Protein AF-A0A7C4X0T1-F1 (afdb_monomer)

pLDDT: mean 87.89, std 15.21, range [24.48, 98.88]

Mean predicted aligned error: 11.06 Å

Secondary structure (DSSP, 8-state):
--HHHHHHHHHHHHHHHHTS--TTS-TT-BTTTTT---TTHHHHHHHHHHHHHT----GGGGGGGSBHHHHHHHHHHHTSPPPP--------------S--BTTEEE-TTSPEEEEEE--GGGEETTEE-HHHHHHHHHHHHHHHHHHHHSS-GGG-B-TTS-B-EEEEEEEEEE--SSS-GGG--TT-EEEEEE--EEETTTEEEEEEEEEETTS-GGG----SSHHHHHHTT--EEEEEEEEEEESBTBT-EEE-----GGGTTSPBPSS--THHHHHHHHHHHSSSSPPPTTEEES-SSPEEEEEE--HHHHB-TTSSBPGGGHHHHHHHHHHHHHHHTSSSPPPHHHHHTEEEEEEEEEE-----TT-EEEEEEEEEEE-HHHHT-S-GGG-EEEEEEEEEEEETTT--EEEEEEEEEEEEEEETTTTT-HHHHHHHHHHHHH--

Structure (mmCIF, N/CA/C/O backbone):
data_AF-A0A7C4X0T1-F1
#
_entry.id   AF-A0A7C4X0T1-F1
#
loop_
_atom_site.group_PDB
_atom_site.id
_atom_site.type_symbol
_atom_site.label_atom_id
_atom_site.label_alt_id
_atom_site.label_comp_id
_atom_site.label_asym_id
_atom_site.label_entity_id
_atom_site.label_seq_id
_atom_site.pdbx_PDB_ins_code
_atom_site.Cartn_x
_atom_site.Cartn_y
_atom_site.Cartn_z
_atom_site.occupancy
_atom_site.B_iso_or_equiv
_atom_site.auth_seq_id
_atom_site.auth_comp_id
_atom_site.auth_asym_id
_atom_site.auth_atom_id
_atom_site.pdbx_PDB_model_num
ATOM 1 N N . MET A 1 1 ? 0.518 -11.381 44.827 1.00 64.69 1 MET A N 1
ATOM 2 C CA . MET A 1 1 ? 1.908 -11.290 44.331 1.00 64.69 1 MET A CA 1
ATOM 3 C C . MET A 1 1 ? 2.596 -10.252 45.203 1.00 64.69 1 MET A C 1
ATOM 5 O O . MET A 1 1 ? 1.936 -9.266 45.512 1.00 64.69 1 MET A O 1
ATOM 9 N N . ASP A 1 2 ? 3.806 -10.496 45.711 1.00 74.50 2 ASP A N 1
ATOM 10 C CA . ASP A 1 2 ? 4.494 -9.475 46.519 1.00 74.50 2 ASP A CA 1
ATOM 11 C C . ASP A 1 2 ? 5.032 -8.338 45.619 1.00 74.50 2 ASP A C 1
ATOM 13 O O . ASP A 1 2 ? 5.185 -8.511 44.407 1.00 74.50 2 ASP A O 1
ATOM 17 N N . ALA A 1 3 ? 5.271 -7.149 46.182 1.00 74.19 3 ALA A N 1
ATOM 18 C CA . ALA A 1 3 ? 5.664 -5.968 45.402 1.00 74.19 3 ALA A CA 1
ATOM 19 C C . ALA A 1 3 ? 7.014 -6.139 44.674 1.00 74.19 3 ALA A C 1
ATOM 21 O O . ALA A 1 3 ? 7.233 -5.540 43.620 1.00 74.19 3 ALA A O 1
ATOM 22 N N . LEU A 1 4 ? 7.905 -6.981 45.208 1.00 78.88 4 LEU A N 1
ATOM 23 C CA . LEU A 1 4 ? 9.216 -7.257 44.623 1.00 78.88 4 LEU A CA 1
ATOM 24 C C . LEU A 1 4 ? 9.084 -8.158 43.384 1.00 78.88 4 LEU A C 1
ATOM 26 O O . LEU A 1 4 ? 9.734 -7.916 42.369 1.00 78.88 4 LEU A O 1
ATOM 30 N N . GLN A 1 5 ? 8.193 -9.150 43.434 1.00 81.06 5 GLN A N 1
ATOM 31 C CA . GLN A 1 5 ? 7.839 -10.024 42.313 1.00 81.06 5 GLN A CA 1
ATOM 32 C C . GLN A 1 5 ? 7.158 -9.253 41.178 1.00 81.06 5 GLN A C 1
ATOM 34 O O . GLN A 1 5 ? 7.457 -9.496 40.007 1.00 81.06 5 GLN A O 1
ATOM 39 N N . VAL A 1 6 ? 6.261 -8.315 41.510 1.00 84.94 6 VAL A N 1
ATOM 40 C CA . VAL A 1 6 ? 5.612 -7.438 40.520 1.00 84.94 6 VAL A CA 1
ATOM 41 C C . VAL A 1 6 ? 6.666 -6.612 39.787 1.00 84.94 6 VAL A C 1
ATOM 43 O O . VAL A 1 6 ? 6.720 -6.638 38.559 1.00 84.94 6 VAL A O 1
ATOM 46 N N . GLU A 1 7 ? 7.559 -5.949 40.520 1.00 86.88 7 GLU A N 1
ATOM 47 C CA . GLU A 1 7 ? 8.611 -5.132 39.917 1.00 86.88 7 GLU A CA 1
ATOM 48 C C . GLU A 1 7 ? 9.582 -5.951 39.055 1.00 86.88 7 GLU A C 1
ATOM 50 O O . GLU A 1 7 ? 9.891 -5.550 37.933 1.00 86.88 7 GLU A O 1
ATOM 55 N N . GLN A 1 8 ? 10.041 -7.114 39.528 1.00 87.00 8 GLN A N 1
ATOM 56 C CA . GLN A 1 8 ? 10.929 -7.987 38.749 1.00 87.00 8 GLN A CA 1
ATOM 57 C C . GLN A 1 8 ? 10.289 -8.418 37.427 1.00 87.00 8 GLN A C 1
ATOM 59 O O . GLN A 1 8 ? 10.949 -8.449 36.385 1.00 87.00 8 GLN A O 1
ATOM 64 N N . ARG A 1 9 ? 8.989 -8.717 37.450 1.00 87.38 9 ARG A N 1
ATOM 65 C CA . ARG A 1 9 ? 8.249 -9.107 36.253 1.00 87.38 9 ARG A CA 1
ATOM 66 C C . ARG A 1 9 ? 8.043 -7.931 35.298 1.00 87.38 9 ARG A C 1
ATOM 68 O O . ARG A 1 9 ? 8.223 -8.117 34.098 1.00 87.38 9 ARG A O 1
ATOM 75 N N . ILE A 1 10 ? 7.771 -6.729 35.811 1.00 90.50 10 ILE A N 1
ATOM 76 C CA . ILE A 1 10 ? 7.721 -5.493 35.009 1.00 90.50 10 ILE A CA 1
ATOM 77 C C . ILE A 1 10 ? 9.077 -5.229 34.338 1.00 90.50 10 ILE A C 1
ATOM 79 O O . ILE A 1 10 ? 9.123 -5.000 33.131 1.00 90.50 10 ILE A O 1
ATOM 83 N N . ARG A 1 11 ? 10.189 -5.341 35.080 1.00 89.69 11 ARG A N 1
ATOM 84 C CA . ARG A 1 11 ? 11.551 -5.194 34.532 1.00 89.69 11 ARG A CA 1
ATOM 85 C C . ARG A 1 11 ? 11.842 -6.209 33.431 1.00 89.69 11 ARG A C 1
ATOM 87 O O . ARG A 1 11 ? 12.469 -5.859 32.438 1.00 89.69 11 ARG A O 1
ATOM 94 N N . SER A 1 12 ? 11.381 -7.451 33.582 1.00 87.12 12 SER A N 1
ATOM 95 C CA . SER A 1 12 ? 11.551 -8.481 32.553 1.00 87.12 12 SER A CA 1
ATOM 96 C C . SER A 1 12 ? 10.791 -8.151 31.266 1.00 87.12 12 SER A C 1
ATOM 98 O O . SER A 1 12 ? 11.345 -8.335 30.186 1.00 87.12 12 SER A O 1
ATOM 100 N N . ILE A 1 13 ? 9.555 -7.655 31.372 1.00 86.31 13 ILE A N 1
ATOM 101 C CA . ILE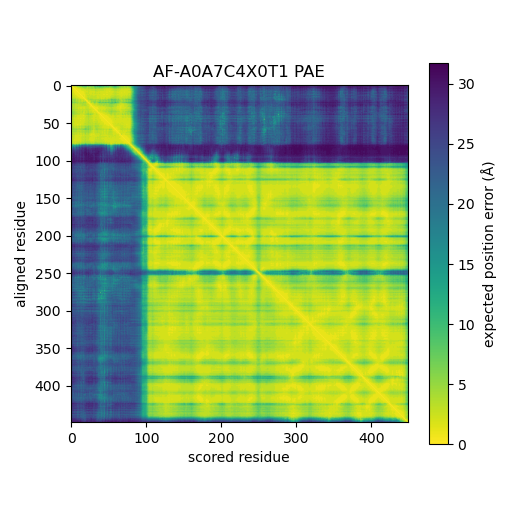 A 1 13 ? 8.751 -7.235 30.216 1.00 86.31 13 ILE A CA 1
ATOM 102 C C . ILE A 1 13 ? 9.423 -6.050 29.518 1.00 86.31 13 ILE A C 1
ATOM 104 O O . ILE A 1 13 ? 9.725 -6.121 28.330 1.00 86.31 13 ILE A O 1
ATOM 108 N N . LEU A 1 14 ? 9.738 -4.995 30.272 1.00 87.94 14 LEU A N 1
ATOM 109 C CA . LEU A 1 14 ? 10.345 -3.789 29.717 1.00 87.94 14 LEU A CA 1
ATOM 110 C C . LEU A 1 14 ? 11.728 -4.071 29.107 1.00 87.94 14 LEU A C 1
ATOM 112 O O . LEU A 1 14 ? 12.046 -3.560 28.038 1.00 87.94 14 LEU A O 1
ATOM 116 N N . GLY A 1 15 ? 12.528 -4.942 29.730 1.00 85.19 15 GLY A N 1
ATOM 117 C CA . GLY A 1 15 ? 13.844 -5.326 29.218 1.00 85.19 15 GLY A CA 1
ATOM 118 C C . GLY A 1 15 ? 13.780 -6.083 27.891 1.00 85.19 15 GLY A C 1
ATOM 119 O O . GLY A 1 15 ? 14.631 -5.873 27.030 1.00 85.19 15 GLY A O 1
ATOM 120 N N . LYS A 1 16 ? 12.742 -6.907 27.678 1.00 83.19 16 LYS A N 1
ATOM 121 C CA . LYS A 1 16 ? 12.502 -7.569 26.384 1.00 83.19 16 LYS A CA 1
ATOM 122 C C . LYS A 1 16 ? 12.175 -6.564 25.280 1.00 83.19 16 LYS A C 1
ATOM 124 O O . LYS A 1 16 ? 12.715 -6.686 24.188 1.00 83.19 16 LYS A O 1
ATOM 129 N N . ILE A 1 17 ? 11.342 -5.570 25.581 1.00 80.00 17 ILE A N 1
ATOM 130 C CA . ILE A 1 17 ? 10.878 -4.561 24.612 1.00 80.00 17 ILE A CA 1
ATOM 131 C C . ILE A 1 17 ? 11.995 -3.580 24.235 1.00 80.00 17 ILE A C 1
ATOM 133 O O . ILE A 1 17 ? 12.119 -3.170 23.080 1.00 80.00 17 ILE A O 1
ATOM 137 N N . LEU A 1 18 ? 12.821 -3.198 25.211 1.00 84.12 18 LEU A N 1
ATOM 138 C CA . LEU A 1 18 ? 13.942 -2.282 24.995 1.00 84.12 18 LEU A CA 1
ATOM 139 C C . LEU A 1 18 ? 15.218 -2.991 24.521 1.00 84.12 18 LEU A C 1
ATOM 141 O O . LEU A 1 18 ? 16.169 -2.324 24.127 1.00 84.12 18 LEU A O 1
ATOM 145 N N . GLY A 1 19 ? 15.265 -4.327 24.564 1.00 81.56 19 GLY A N 1
ATOM 146 C CA . GLY A 1 19 ? 16.473 -5.094 24.252 1.00 81.56 19 GLY A CA 1
ATOM 147 C C . GLY A 1 19 ? 17.627 -4.823 25.227 1.00 81.56 19 GLY A C 1
ATOM 148 O O . GLY A 1 19 ? 18.790 -4.914 24.838 1.00 81.56 19 GLY A O 1
ATOM 149 N N . ALA A 1 20 ? 17.319 -4.469 26.480 1.00 81.94 20 ALA A N 1
ATOM 150 C CA . ALA A 1 20 ? 18.287 -4.028 27.482 1.00 81.94 20 ALA A CA 1
ATOM 151 C C . ALA A 1 20 ? 18.109 -4.755 28.826 1.00 81.94 20 ALA A C 1
ATOM 153 O O . ALA A 1 20 ? 17.001 -5.123 29.221 1.00 81.94 20 ALA A O 1
ATOM 154 N N . ASP A 1 21 ? 19.209 -4.940 29.561 1.00 81.75 21 ASP A N 1
ATOM 155 C CA . ASP A 1 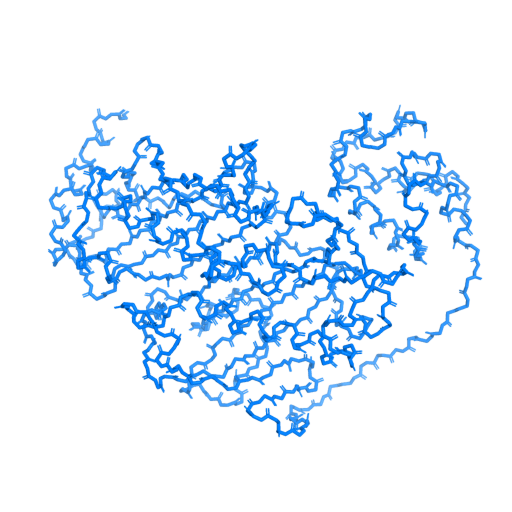21 ? 19.171 -5.485 30.920 1.00 81.75 21 ASP A CA 1
ATOM 156 C C . ASP A 1 21 ? 18.832 -4.387 31.933 1.00 81.75 21 ASP A C 1
ATOM 158 O O . ASP A 1 21 ? 19.639 -3.505 32.222 1.00 81.75 21 ASP A O 1
ATOM 162 N N . LEU A 1 22 ? 17.629 -4.459 32.501 1.00 84.69 22 LEU A N 1
ATOM 163 C CA . LEU A 1 22 ? 17.113 -3.453 33.427 1.00 84.69 22 LEU A CA 1
ATOM 164 C C . LEU A 1 22 ? 17.343 -3.808 34.901 1.00 84.69 22 LEU A C 1
ATOM 166 O O . LEU A 1 22 ? 16.704 -3.219 35.771 1.00 84.69 22 LEU A O 1
ATOM 170 N N . ARG A 1 23 ? 18.216 -4.770 35.231 1.00 79.50 23 ARG A N 1
ATOM 171 C CA . ARG A 1 23 ? 18.469 -5.164 36.634 1.00 79.50 23 ARG A CA 1
ATOM 172 C C . ARG A 1 23 ? 19.066 -4.042 37.488 1.00 79.50 23 ARG A C 1
ATOM 174 O O . ARG A 1 23 ? 18.743 -3.966 38.669 1.00 79.50 23 ARG A O 1
ATOM 181 N N . SER A 1 24 ? 19.899 -3.179 36.905 1.00 76.19 24 SER A N 1
ATOM 182 C CA . SER A 1 24 ? 20.592 -2.079 37.598 1.00 76.19 24 SER A CA 1
ATOM 183 C C . SER A 1 24 ? 19.971 -0.696 37.367 1.00 76.19 24 SER A C 1
ATOM 185 O O . SER A 1 24 ? 20.549 0.302 37.783 1.00 76.19 24 SER A O 1
ATOM 187 N N . VAL A 1 25 ? 18.827 -0.621 36.682 1.00 84.25 25 VAL A N 1
ATOM 188 C CA . VAL A 1 25 ? 18.160 0.646 36.349 1.00 84.25 25 VAL A CA 1
ATOM 189 C C . VAL A 1 25 ? 17.420 1.211 37.562 1.00 84.25 25 VAL A C 1
ATOM 191 O O . VAL A 1 25 ? 16.720 0.469 38.264 1.00 84.25 25 VAL A O 1
ATOM 194 N N . ASP A 1 26 ? 17.560 2.520 37.786 1.00 85.00 26 ASP A N 1
ATOM 195 C CA . ASP A 1 26 ? 16.875 3.248 38.857 1.00 85.00 26 ASP A CA 1
ATOM 196 C C . ASP A 1 26 ? 15.346 3.083 38.746 1.00 85.00 26 ASP A C 1
ATOM 198 O O . ASP A 1 26 ? 14.775 3.074 37.657 1.00 85.00 26 ASP A O 1
ATOM 202 N N . ARG A 1 27 ? 14.667 2.923 39.887 1.00 87.50 27 ARG A N 1
ATOM 203 C CA . ARG A 1 27 ? 13.203 2.776 39.958 1.00 87.50 27 ARG A CA 1
ATOM 204 C C . ARG A 1 27 ? 12.475 4.049 39.527 1.00 87.50 27 ARG A C 1
ATOM 206 O O . ARG A 1 27 ? 11.311 3.962 39.132 1.00 87.50 27 ARG A O 1
ATOM 213 N N . ASP A 1 28 ? 13.152 5.190 39.613 1.00 88.25 28 ASP A N 1
ATOM 214 C CA . ASP A 1 28 ? 12.624 6.502 39.249 1.00 88.25 28 ASP A CA 1
ATOM 215 C C . ASP A 1 28 ? 13.007 6.933 37.824 1.00 88.25 28 ASP A C 1
ATOM 217 O O . ASP A 1 28 ? 12.541 7.976 37.374 1.00 88.25 28 ASP A O 1
ATOM 221 N N . ALA A 1 29 ? 13.776 6.114 37.090 1.00 84.88 29 ALA A N 1
ATOM 222 C CA . ALA A 1 29 ? 14.095 6.371 35.688 1.00 84.88 29 ALA A CA 1
ATOM 223 C C . ALA A 1 29 ? 12.818 6.405 34.833 1.00 84.88 29 ALA A C 1
ATOM 225 O O . ALA A 1 29 ? 11.996 5.476 34.865 1.00 84.88 29 ALA A O 1
ATOM 226 N N . HIS A 1 30 ? 12.667 7.471 34.053 1.00 88.81 30 HIS A N 1
ATOM 227 C CA . HIS A 1 30 ? 11.554 7.665 33.145 1.00 88.81 30 HIS A CA 1
ATOM 228 C C . HIS A 1 30 ? 11.732 6.794 31.897 1.00 88.81 30 HIS A C 1
ATOM 230 O O . HIS A 1 30 ? 12.728 6.878 31.182 1.00 88.81 30 HIS A O 1
ATOM 236 N N . ILE A 1 31 ? 10.735 5.968 31.582 1.00 85.88 31 ILE A N 1
ATOM 237 C CA . ILE A 1 31 ? 10.826 4.952 30.526 1.00 85.88 31 ILE A CA 1
ATOM 238 C C . ILE A 1 31 ? 11.125 5.577 29.153 1.00 85.88 31 ILE A C 1
ATOM 240 O O . ILE A 1 31 ? 11.955 5.065 28.410 1.00 85.88 31 ILE A O 1
ATOM 244 N N . MET A 1 32 ? 10.484 6.697 28.816 1.00 83.00 32 MET A N 1
ATOM 245 C CA . MET A 1 32 ? 10.750 7.385 27.545 1.00 83.00 32 MET A CA 1
ATOM 246 C C . MET A 1 32 ? 12.009 8.266 27.570 1.00 83.00 32 MET A C 1
ATOM 248 O O . MET A 1 32 ? 12.834 8.159 26.669 1.00 83.00 32 MET A O 1
ATOM 252 N N . GLU A 1 33 ? 12.162 9.130 28.579 1.00 80.38 33 GLU A N 1
ATOM 253 C CA . GLU A 1 33 ? 13.239 10.129 28.629 1.00 80.38 33 GLU A CA 1
ATOM 254 C C . GLU A 1 33 ? 14.604 9.528 29.001 1.00 80.38 33 GLU A C 1
ATOM 256 O O . GLU A 1 33 ? 15.600 9.870 28.369 1.00 80.38 33 GLU A O 1
ATOM 261 N N . ASP A 1 34 ? 14.650 8.593 29.957 1.00 84.56 34 ASP A N 1
ATOM 262 C CA . ASP A 1 34 ? 15.903 8.018 30.467 1.00 84.56 34 ASP A CA 1
ATOM 263 C C . ASP A 1 34 ? 16.238 6.665 29.830 1.00 84.56 34 ASP A C 1
ATOM 265 O O . ASP A 1 34 ? 17.406 6.363 29.583 1.00 84.56 34 ASP A O 1
ATOM 269 N N . LEU A 1 35 ? 15.226 5.828 29.562 1.00 85.00 35 LEU A N 1
ATOM 270 C CA . LEU A 1 35 ? 15.429 4.494 28.970 1.00 85.00 35 LEU A CA 1
ATOM 271 C C . LEU A 1 35 ? 15.286 4.483 27.443 1.00 85.00 35 LEU A C 1
ATOM 273 O O . LEU A 1 35 ? 15.460 3.435 26.821 1.00 85.00 35 LEU A O 1
ATOM 277 N N . GLY A 1 36 ? 14.988 5.637 26.838 1.00 79.88 36 GLY A N 1
ATOM 278 C CA . GLY A 1 36 ? 14.927 5.811 25.388 1.00 79.88 36 GLY A CA 1
ATOM 279 C C . GLY A 1 36 ? 13.763 5.085 24.714 1.00 79.88 36 GLY A C 1
ATOM 280 O O . GLY A 1 36 ? 13.828 4.835 23.511 1.00 79.88 36 GLY A O 1
ATOM 281 N N . ALA A 1 37 ? 12.715 4.725 25.462 1.00 81.00 37 ALA A N 1
ATOM 282 C CA . ALA A 1 37 ? 11.540 4.099 24.875 1.00 81.00 37 ALA A CA 1
ATOM 283 C C . ALA A 1 37 ? 10.799 5.086 23.962 1.00 81.00 37 ALA A C 1
ATOM 285 O O . ALA A 1 37 ? 10.405 6.178 24.381 1.00 81.00 37 ALA A O 1
ATOM 286 N N . ASP A 1 38 ? 10.537 4.682 22.724 1.00 75.12 38 ASP A N 1
ATOM 287 C CA . ASP A 1 38 ? 9.670 5.440 21.830 1.00 75.12 38 ASP A CA 1
ATOM 288 C C . ASP A 1 38 ? 8.177 5.302 22.244 1.00 75.12 38 ASP A C 1
ATOM 290 O O . ASP A 1 38 ? 7.778 4.433 23.029 1.00 75.12 38 ASP A O 1
ATOM 294 N N . SER A 1 39 ? 7.297 6.165 21.712 1.00 73.19 39 SER A N 1
ATOM 295 C CA . SER A 1 39 ? 5.847 6.132 22.013 1.00 73.19 39 SER A CA 1
ATOM 296 C C . SER A 1 39 ? 5.142 4.839 21.569 1.00 73.19 39 SER A C 1
ATOM 298 O O . SER A 1 39 ? 3.935 4.680 21.773 1.00 73.19 39 SER A O 1
ATOM 300 N N . TRP A 1 40 ? 5.846 3.960 20.861 1.00 63.94 40 TRP A N 1
ATOM 301 C CA . TRP A 1 40 ? 5.373 2.684 20.349 1.00 63.94 40 TRP A CA 1
ATOM 302 C C . TRP A 1 40 ? 5.774 1.543 21.305 1.00 63.94 40 TRP A C 1
ATOM 304 O O . TRP A 1 40 ? 4.895 0.812 21.757 1.00 63.94 40 TRP A O 1
ATOM 314 N N . GLN A 1 41 ? 7.034 1.490 21.743 1.00 78.88 41 GLN A N 1
ATOM 315 C CA . GLN A 1 41 ? 7.557 0.627 22.809 1.00 78.88 41 GLN A CA 1
ATOM 316 C C . GLN A 1 41 ? 6.821 0.846 24.130 1.00 78.88 41 GLN A C 1
ATOM 318 O O . GLN A 1 41 ? 6.527 -0.109 24.841 1.00 78.88 41 GLN A O 1
ATOM 323 N N . TYR A 1 42 ? 6.446 2.088 24.440 1.00 80.75 42 TYR A N 1
ATOM 324 C CA . TYR A 1 42 ? 5.632 2.385 25.619 1.00 80.75 42 TYR A CA 1
ATOM 325 C C . TYR A 1 42 ? 4.225 1.752 25.551 1.00 80.75 42 TYR A C 1
ATOM 327 O O . TYR A 1 42 ? 3.667 1.330 26.564 1.00 80.75 42 TYR A O 1
ATOM 335 N N . LEU A 1 43 ? 3.647 1.640 24.348 1.00 69.88 43 LEU A N 1
ATOM 336 C CA . LEU A 1 43 ? 2.338 1.013 24.132 1.00 69.88 43 LEU A CA 1
ATOM 337 C C . LEU A 1 43 ? 2.425 -0.517 24.182 1.00 69.88 43 LEU A C 1
ATOM 339 O O . LEU A 1 43 ? 1.556 -1.149 24.781 1.00 69.88 43 LEU A O 1
ATOM 343 N N . GLU A 1 44 ? 3.472 -1.093 23.590 1.00 76.75 44 GLU A N 1
ATOM 344 C CA . GLU A 1 44 ? 3.805 -2.517 23.711 1.00 76.75 44 GLU A CA 1
ATOM 345 C C . GLU A 1 44 ? 4.015 -2.898 25.180 1.00 76.75 44 GLU A C 1
ATOM 347 O O . GLU A 1 44 ? 3.399 -3.841 25.669 1.00 76.75 44 GLU A O 1
ATOM 352 N N . PHE A 1 45 ? 4.759 -2.072 25.922 1.00 86.50 45 PHE A N 1
ATOM 353 C CA . PHE A 1 45 ? 5.001 -2.259 27.349 1.00 86.50 45 PHE A CA 1
ATOM 354 C C . PHE A 1 45 ? 3.706 -2.296 28.153 1.00 86.50 45 PHE A C 1
ATOM 356 O O . PHE A 1 45 ? 3.508 -3.212 28.951 1.00 86.50 45 PHE A O 1
ATOM 363 N N . ARG A 1 46 ? 2.788 -1.353 27.905 1.00 82.81 46 ARG A N 1
ATOM 364 C CA . ARG A 1 46 ? 1.464 -1.365 28.539 1.00 82.81 46 ARG A CA 1
ATOM 365 C C . ARG A 1 46 ? 0.679 -2.637 28.207 1.00 82.81 46 ARG A C 1
ATOM 367 O O . ARG A 1 46 ? 0.103 -3.227 29.115 1.00 82.81 46 ARG A O 1
ATOM 374 N N . ASN A 1 47 ? 0.648 -3.064 26.944 1.00 69.62 47 ASN A N 1
ATOM 375 C CA . ASN A 1 47 ? -0.120 -4.242 26.525 1.00 69.62 47 ASN A CA 1
ATOM 376 C C . ASN A 1 47 ? 0.438 -5.549 27.120 1.00 69.62 47 ASN A C 1
ATOM 378 O O . ASN A 1 47 ? -0.329 -6.384 27.612 1.00 69.62 47 ASN A O 1
ATOM 382 N N . ASP A 1 48 ? 1.759 -5.722 27.113 1.00 77.38 48 ASP A N 1
ATOM 383 C CA . ASP A 1 48 ? 2.418 -6.893 27.698 1.00 77.38 48 ASP A CA 1
ATOM 384 C C . ASP A 1 48 ? 2.227 -6.939 29.214 1.00 77.38 48 ASP A C 1
ATOM 386 O O . ASP A 1 48 ? 2.038 -8.010 29.795 1.00 77.38 48 ASP A O 1
ATOM 390 N N . LEU A 1 49 ? 2.219 -5.774 29.859 1.00 87.94 49 LEU A N 1
ATOM 391 C CA . LEU A 1 49 ? 1.920 -5.629 31.276 1.00 87.94 49 LEU A CA 1
ATOM 392 C C . LEU A 1 49 ? 0.459 -5.996 31.589 1.00 87.94 49 LEU A C 1
ATOM 394 O O . LEU A 1 49 ? 0.222 -6.837 32.459 1.00 87.94 49 LEU A O 1
ATOM 398 N N . GLU A 1 50 ? -0.516 -5.449 30.857 1.00 74.88 50 GLU A N 1
ATOM 399 C CA . GLU A 1 50 ? -1.943 -5.798 30.983 1.00 74.88 50 GLU A CA 1
ATOM 400 C C . GLU A 1 50 ? -2.157 -7.315 30.837 1.00 74.88 50 GLU A C 1
ATOM 402 O O . GLU A 1 50 ? -2.809 -7.951 31.671 1.00 74.88 50 GLU A O 1
ATOM 407 N N . THR A 1 51 ? -1.503 -7.924 29.845 1.00 67.69 51 THR A N 1
ATOM 408 C CA . THR A 1 51 ? -1.551 -9.370 29.584 1.00 67.69 51 THR A CA 1
ATOM 409 C C . THR A 1 51 ? -0.899 -10.184 30.704 1.00 67.69 51 THR A C 1
ATOM 411 O O . THR A 1 51 ? -1.478 -11.154 31.202 1.00 67.69 51 THR A O 1
ATOM 414 N N . ALA A 1 52 ? 0.306 -9.802 31.137 1.00 74.00 52 ALA A N 1
ATOM 415 C CA . ALA A 1 52 ? 1.079 -10.548 32.124 1.00 74.00 52 ALA A CA 1
ATOM 416 C C . ALA A 1 52 ? 0.410 -10.578 33.504 1.00 74.00 52 ALA A C 1
ATOM 418 O O . ALA A 1 52 ? 0.494 -11.595 34.206 1.00 74.00 52 ALA A O 1
ATOM 419 N N . PHE A 1 53 ? -0.244 -9.480 33.885 1.00 79.12 53 PHE A N 1
ATOM 420 C CA . PHE A 1 53 ? -0.901 -9.329 35.181 1.00 79.12 53 PHE A CA 1
ATOM 421 C C . PHE A 1 53 ? -2.417 -9.552 35.131 1.00 79.12 53 PHE A C 1
ATOM 423 O O . PHE A 1 53 ? -3.035 -9.611 36.190 1.00 79.12 53 PHE A O 1
ATOM 430 N N . ARG A 1 54 ? -2.999 -9.763 33.939 1.00 72.12 54 ARG A N 1
ATOM 431 C CA . ARG A 1 54 ? -4.452 -9.902 33.717 1.00 72.12 54 ARG A CA 1
ATOM 432 C C . ARG A 1 54 ? -5.238 -8.719 34.288 1.00 72.12 54 ARG A C 1
ATOM 434 O O . ARG A 1 54 ? -6.251 -8.899 34.957 1.00 72.12 54 ARG A O 1
ATOM 441 N N . ILE A 1 55 ? -4.736 -7.520 34.023 1.00 80.06 55 ILE A N 1
ATOM 442 C CA . ILE A 1 55 ? -5.340 -6.249 34.426 1.00 80.06 55 ILE A CA 1
ATOM 443 C C . ILE A 1 55 ? -5.666 -5.420 33.185 1.00 80.06 55 ILE A C 1
ATOM 445 O O . ILE A 1 55 ? -5.182 -5.697 32.090 1.00 80.06 55 ILE A O 1
ATOM 449 N N . THR A 1 56 ? -6.455 -4.369 33.363 1.00 70.00 56 THR A N 1
ATOM 450 C CA . THR A 1 56 ? -6.669 -3.336 32.347 1.00 70.00 56 THR A CA 1
ATOM 451 C C . THR A 1 56 ? -6.275 -2.005 32.959 1.00 70.00 56 THR A C 1
ATOM 453 O O . THR A 1 56 ? -6.805 -1.638 34.005 1.00 70.00 56 THR A O 1
ATOM 456 N N . VAL A 1 57 ? -5.330 -1.299 32.339 1.00 74.50 57 VAL A N 1
ATOM 457 C CA . VAL A 1 57 ? -4.919 0.035 32.776 1.00 74.50 57 VAL A CA 1
ATOM 458 C C . VAL A 1 57 ? -5.843 1.049 32.091 1.00 74.50 57 VAL A C 1
ATOM 460 O O . VAL A 1 57 ? -5.888 1.042 30.862 1.00 74.50 57 VAL A O 1
ATOM 463 N N . PRO A 1 58 ? -6.592 1.901 32.812 1.00 68.19 58 PRO A N 1
ATOM 464 C CA . PRO A 1 58 ? -7.399 2.969 32.202 1.00 68.19 58 PRO A CA 1
ATOM 465 C C . PRO A 1 58 ? -6.534 3.985 31.442 1.00 68.19 58 PRO A C 1
ATOM 467 O O . PRO A 1 58 ? -5.380 4.194 31.826 1.00 68.19 58 PRO A O 1
ATOM 470 N N . ASP A 1 59 ? -7.055 4.641 30.392 1.00 69.88 59 ASP A N 1
ATOM 471 C CA . ASP A 1 59 ? -6.259 5.639 29.650 1.00 69.88 59 ASP A CA 1
ATOM 472 C C . ASP A 1 59 ? -5.886 6.843 30.541 1.00 69.88 59 ASP A C 1
ATOM 474 O O . ASP A 1 59 ? -4.784 7.378 30.401 1.00 69.88 59 ASP A O 1
ATOM 478 N N . SER A 1 60 ? -6.731 7.207 31.514 1.00 68.44 60 SER A N 1
ATOM 479 C CA . SER A 1 60 ? -6.438 8.235 32.531 1.00 68.44 60 SER A CA 1
ATOM 480 C C . SER A 1 60 ? -5.232 7.927 33.429 1.00 68.44 60 SER A C 1
ATOM 482 O O . SER A 1 60 ? -4.636 8.842 33.989 1.00 68.44 60 SER A O 1
ATOM 484 N N . GLU A 1 61 ? -4.858 6.654 33.571 1.00 79.94 61 GLU A N 1
ATOM 485 C CA . GLU A 1 61 ? -3.783 6.204 34.465 1.00 79.94 61 GLU A CA 1
ATOM 486 C C . GLU A 1 61 ? -2.473 5.912 33.708 1.00 79.94 61 GLU A C 1
ATOM 488 O O . GLU A 1 61 ? -1.468 5.543 34.314 1.00 79.94 61 GLU A O 1
ATOM 493 N N . VAL A 1 62 ? -2.445 6.081 32.380 1.00 76.88 62 VAL A N 1
ATOM 494 C CA . VAL A 1 62 ? -1.294 5.734 31.517 1.00 76.88 62 VAL A CA 1
ATOM 495 C C . VAL A 1 62 ? -0.043 6.527 31.855 1.00 76.88 62 VAL A C 1
ATOM 497 O O . VAL A 1 62 ? 1.065 5.996 31.756 1.00 76.88 62 VAL A O 1
ATOM 500 N N . ASP A 1 63 ? -0.204 7.773 32.288 1.00 80.12 63 ASP A N 1
ATOM 501 C CA . ASP A 1 63 ? 0.918 8.624 32.682 1.00 80.12 63 ASP A CA 1
ATOM 502 C C . ASP A 1 63 ? 1.622 8.076 33.939 1.00 80.12 63 ASP A C 1
ATOM 504 O O . ASP A 1 63 ? 2.808 8.325 34.148 1.00 80.12 63 ASP A O 1
ATOM 508 N N . ARG A 1 64 ? 0.950 7.235 34.744 1.00 85.38 64 ARG A N 1
ATOM 509 C CA . ARG A 1 64 ? 1.562 6.533 35.888 1.00 85.38 64 ARG A CA 1
ATOM 510 C C . ARG A 1 64 ? 2.421 5.336 35.474 1.00 85.38 64 ARG A C 1
ATOM 512 O O . ARG A 1 64 ? 3.124 4.791 36.320 1.00 85.38 64 ARG A O 1
ATOM 519 N N . LEU A 1 65 ? 2.414 4.931 34.203 1.00 87.69 65 LEU A N 1
ATOM 520 C CA . LEU A 1 65 ? 3.347 3.924 33.679 1.00 87.69 65 LEU A CA 1
ATOM 521 C C . LEU A 1 65 ? 4.727 4.522 33.340 1.00 87.69 65 LEU A C 1
ATOM 523 O O . LEU A 1 65 ? 5.602 3.792 32.894 1.00 87.69 65 LEU A O 1
ATOM 527 N N . SER A 1 66 ? 4.934 5.825 33.561 1.00 86.12 66 SER A N 1
ATOM 528 C CA . SER A 1 66 ? 6.133 6.572 33.155 1.00 86.12 66 SER A CA 1
ATOM 529 C C . SER A 1 66 ? 7.423 6.136 33.847 1.00 86.12 66 SER A C 1
ATOM 531 O O . SER A 1 66 ? 8.488 6.263 33.250 1.00 86.12 66 SER A O 1
ATOM 533 N N . THR A 1 67 ? 7.353 5.594 35.067 1.00 91.19 67 THR A N 1
ATOM 534 C CA . THR A 1 67 ? 8.511 5.089 35.829 1.00 91.19 67 THR A CA 1
ATOM 535 C C . THR A 1 67 ? 8.242 3.693 36.384 1.00 91.19 67 THR A C 1
ATOM 537 O O . THR A 1 67 ? 7.090 3.313 36.620 1.00 91.19 67 THR A O 1
ATOM 540 N N . LEU A 1 68 ? 9.300 2.915 36.653 1.00 87.19 68 LEU A N 1
ATOM 541 C CA . LEU A 1 68 ? 9.172 1.566 37.226 1.00 87.19 68 LEU A CA 1
ATOM 542 C C . LEU A 1 68 ? 8.455 1.581 38.585 1.00 87.19 68 LEU A C 1
ATOM 544 O O . LEU A 1 68 ? 7.636 0.698 38.854 1.00 87.19 68 LEU A O 1
ATOM 548 N N . ARG A 1 69 ? 8.722 2.590 39.427 1.00 87.69 69 ARG A N 1
ATOM 549 C CA . ARG A 1 69 ? 8.055 2.766 40.725 1.00 87.69 69 ARG A CA 1
ATOM 550 C C . ARG A 1 69 ? 6.551 2.985 40.566 1.00 87.69 69 ARG A C 1
ATOM 552 O O . ARG A 1 69 ? 5.769 2.262 41.184 1.00 87.69 69 ARG A O 1
ATOM 559 N N . SER A 1 70 ? 6.151 3.967 39.759 1.00 88.44 70 SER A N 1
ATOM 560 C CA . SER A 1 70 ? 4.740 4.324 39.562 1.00 88.44 70 SER A CA 1
ATOM 561 C C . SER A 1 70 ? 3.969 3.189 38.888 1.00 88.44 70 SER A C 1
ATOM 563 O O . SER A 1 70 ? 2.857 2.854 39.301 1.00 88.44 70 SER A O 1
ATOM 565 N N . CYS A 1 71 ? 4.616 2.513 37.938 1.00 89.00 71 CYS A N 1
ATOM 566 C CA . CYS A 1 71 ? 4.086 1.346 37.256 1.00 89.00 71 CYS A CA 1
ATOM 567 C C . CYS A 1 71 ? 3.835 0.174 38.221 1.00 89.00 71 CYS A C 1
ATOM 569 O O . CYS A 1 71 ? 2.751 -0.410 38.217 1.00 89.00 71 CYS A O 1
ATOM 571 N N . ALA A 1 72 ? 4.802 -0.168 39.081 1.00 88.75 72 ALA A N 1
ATOM 572 C CA . ALA A 1 72 ? 4.645 -1.243 40.064 1.00 88.75 72 ALA A CA 1
ATOM 573 C C . ALA A 1 72 ? 3.551 -0.938 41.104 1.00 88.75 72 ALA A C 1
ATOM 575 O O . ALA A 1 72 ? 2.828 -1.851 41.516 1.00 88.75 72 ALA A O 1
ATOM 576 N N . ALA A 1 73 ? 3.399 0.331 41.497 1.00 87.94 73 ALA A N 1
ATOM 577 C CA . ALA A 1 73 ? 2.322 0.773 42.380 1.00 87.94 73 ALA A CA 1
ATOM 578 C C . ALA A 1 73 ? 0.943 0.591 41.724 1.00 87.94 73 ALA A C 1
ATOM 580 O O . ALA A 1 73 ? 0.081 -0.066 42.304 1.00 87.94 73 ALA A O 1
ATOM 581 N N . LEU A 1 74 ? 0.768 1.068 40.485 1.00 87.69 74 LEU A N 1
ATOM 582 C CA . LEU A 1 74 ? -0.487 0.934 39.739 1.00 87.69 74 LEU A CA 1
ATOM 583 C C . LEU A 1 74 ? -0.870 -0.537 39.506 1.00 87.69 74 LEU A C 1
ATOM 585 O O . LEU A 1 74 ? -2.018 -0.921 39.713 1.00 87.69 74 LEU A O 1
ATOM 589 N N . VAL A 1 75 ? 0.087 -1.389 39.123 1.00 86.00 75 VAL A N 1
ATOM 590 C CA . VAL A 1 75 ? -0.167 -2.833 38.964 1.00 86.00 75 VAL A CA 1
ATOM 591 C C . VAL A 1 75 ? -0.613 -3.457 40.284 1.00 86.00 75 VAL A C 1
ATOM 593 O O . VAL A 1 75 ? -1.544 -4.256 40.302 1.00 86.00 75 VAL A O 1
ATOM 596 N N . SER A 1 76 ? 0.019 -3.083 41.397 1.00 85.81 76 SER A N 1
ATOM 597 C CA . SER A 1 76 ? -0.351 -3.601 42.718 1.00 85.81 76 SER A CA 1
ATOM 598 C C . SER A 1 76 ? -1.761 -3.170 43.139 1.00 85.81 76 SER A C 1
ATOM 600 O O . SER A 1 76 ? -2.477 -3.969 43.739 1.00 85.81 76 SER A O 1
ATOM 602 N N . GLU A 1 77 ? -2.180 -1.950 42.787 1.00 85.12 77 GLU A N 1
ATOM 603 C CA . GLU A 1 77 ? -3.548 -1.450 42.996 1.00 85.12 77 GLU A CA 1
ATOM 604 C C . GLU A 1 77 ? -4.578 -2.227 42.157 1.00 85.12 77 GLU A C 1
ATOM 606 O O . GLU A 1 77 ? -5.623 -2.625 42.672 1.00 85.12 77 GLU A O 1
ATOM 611 N N . LEU A 1 78 ? -4.270 -2.498 40.884 1.00 80.19 78 LEU A N 1
ATOM 612 C CA . LEU A 1 78 ? -5.173 -3.174 39.942 1.00 80.19 78 LEU A CA 1
ATOM 613 C C . LEU A 1 78 ? -5.247 -4.702 40.123 1.00 80.19 78 LEU A C 1
ATOM 615 O O . LEU A 1 78 ? -6.152 -5.338 39.588 1.00 80.19 78 LEU A O 1
ATOM 619 N N . LEU A 1 79 ? -4.324 -5.307 40.880 1.00 77.88 79 LEU A N 1
ATOM 620 C CA . LEU A 1 79 ? -4.324 -6.743 41.200 1.00 77.88 79 LEU A CA 1
ATOM 621 C C . LEU A 1 79 ? -5.353 -7.143 42.280 1.00 77.88 79 LEU A C 1
ATOM 623 O O . LEU A 1 79 ? -5.500 -8.333 42.572 1.00 77.88 79 LEU A O 1
ATOM 627 N N . VAL A 1 80 ? -6.064 -6.183 42.882 1.00 60.34 80 VAL A N 1
ATOM 628 C CA . VAL A 1 80 ? -7.164 -6.445 43.827 1.00 60.34 80 VAL A CA 1
ATOM 629 C C . VAL A 1 80 ? -8.414 -6.894 43.041 1.00 60.34 80 VAL A C 1
ATOM 631 O O . VAL A 1 80 ? -8.732 -6.281 42.024 1.00 60.34 80 VAL A O 1
ATOM 634 N N . PRO A 1 81 ? -9.131 -7.968 43.439 1.00 43.28 81 PRO A N 1
ATOM 635 C CA . PRO A 1 81 ? -10.009 -8.692 42.520 1.00 43.28 81 PRO A CA 1
ATOM 636 C C . PRO A 1 81 ? -11.216 -7.872 42.046 1.00 43.28 81 PRO A C 1
ATOM 638 O O . PRO A 1 81 ? -12.047 -7.453 42.850 1.00 43.28 81 PRO A O 1
ATOM 641 N N . GLN A 1 82 ? -11.378 -7.769 40.727 1.00 35.22 82 GLN A N 1
ATOM 642 C CA . GLN A 1 82 ? -12.683 -7.620 40.079 1.00 35.22 82 GLN A CA 1
ATOM 643 C C . GLN A 1 82 ? -13.169 -9.023 39.667 1.00 35.22 82 GLN A C 1
ATOM 645 O O . GLN A 1 82 ? -12.387 -9.849 39.196 1.00 35.22 82 GLN A O 1
ATOM 650 N N . SER A 1 83 ? -14.446 -9.326 39.914 1.00 27.77 83 SER A N 1
ATOM 651 C CA . SER A 1 83 ? -15.024 -10.673 39.749 1.00 27.77 83 SER A CA 1
ATOM 652 C C . SER A 1 83 ? -15.003 -11.150 38.283 1.00 27.77 83 SER A C 1
ATOM 654 O O . SER A 1 83 ? -15.384 -10.375 37.407 1.00 27.77 83 SER A O 1
ATOM 656 N N . PRO A 1 84 ? -14.633 -12.412 37.981 1.00 32.09 84 PRO A N 1
ATOM 657 C CA . PRO A 1 84 ? -14.571 -12.903 36.607 1.00 32.09 84 PRO A CA 1
ATOM 658 C C . PRO A 1 84 ? -15.879 -13.584 36.175 1.00 32.09 84 PRO A C 1
ATOM 660 O O . PRO A 1 84 ? -16.342 -14.534 36.805 1.00 32.09 84 PRO A O 1
ATOM 663 N N . GLY A 1 85 ? -16.447 -13.135 35.055 1.00 26.69 85 GLY A N 1
ATOM 664 C CA . GLY A 1 85 ? -17.511 -13.837 34.337 1.00 26.69 85 GLY A CA 1
ATOM 665 C C . GLY A 1 85 ? -16.958 -14.647 33.159 1.00 26.69 85 GLY A C 1
ATOM 666 O O . GLY A 1 85 ? -16.629 -14.065 32.136 1.00 26.69 85 GLY A O 1
ATOM 667 N N . GLY A 1 86 ? -16.874 -15.972 33.336 1.00 26.75 86 GLY A N 1
ATOM 668 C CA . GLY A 1 86 ? -17.178 -17.022 32.341 1.00 26.75 86 GLY A CA 1
ATOM 669 C C . GLY A 1 86 ? -16.347 -17.185 31.051 1.00 26.75 86 GLY A C 1
ATOM 670 O O . GLY A 1 86 ? -16.563 -16.477 30.077 1.00 26.75 86 GLY A O 1
ATOM 671 N N . GLN A 1 87 ? -15.523 -18.244 31.006 1.00 25.03 87 GLN A N 1
ATOM 672 C CA . GLN A 1 87 ? -15.193 -19.050 29.800 1.00 25.03 87 GLN A CA 1
ATOM 673 C C . GLN A 1 87 ? -16.361 -20.043 29.528 1.00 25.03 87 GLN A C 1
ATOM 675 O O . GLN A 1 87 ? -17.183 -20.217 30.423 1.00 25.03 87 GLN A O 1
ATOM 680 N N . SER A 1 88 ? -16.553 -20.753 28.404 1.00 26.67 88 SER A N 1
ATOM 681 C CA . SER A 1 88 ? -15.667 -21.488 27.473 1.00 26.67 88 SER A CA 1
ATOM 682 C C . SER A 1 88 ? -16.483 -21.860 26.190 1.00 26.67 88 SER A C 1
ATOM 684 O O . SER A 1 88 ? -17.706 -21.781 26.223 1.00 26.67 88 SER A O 1
ATOM 686 N N . ALA A 1 89 ? -15.899 -21.991 24.987 1.00 25.78 89 ALA A N 1
ATOM 687 C CA . ALA A 1 89 ? -15.293 -23.158 24.298 1.00 25.78 89 ALA A CA 1
ATOM 688 C C . ALA A 1 89 ? -16.212 -23.984 23.353 1.00 25.78 89 ALA A C 1
ATOM 690 O O . ALA A 1 89 ? -17.214 -24.539 23.781 1.00 25.78 89 ALA A O 1
ATOM 691 N N . ASP A 1 90 ? -15.730 -24.072 22.102 1.00 27.09 90 ASP A N 1
ATOM 692 C CA . ASP A 1 90 ? -15.763 -25.148 21.084 1.00 27.09 90 ASP A CA 1
ATOM 693 C C . ASP A 1 90 ? -17.100 -25.784 20.641 1.00 27.09 90 ASP A C 1
ATOM 695 O O . ASP A 1 90 ? -17.793 -26.395 21.447 1.00 27.09 90 ASP A O 1
ATOM 699 N N . ASP A 1 91 ? -17.379 -25.770 19.324 1.00 27.42 91 ASP A N 1
ATOM 700 C CA . ASP A 1 91 ? -17.759 -27.009 18.623 1.00 27.42 91 ASP A CA 1
ATOM 701 C C . ASP A 1 91 ? -17.588 -26.943 17.090 1.00 27.42 91 ASP A C 1
ATOM 703 O O . ASP A 1 91 ? -17.829 -25.923 16.436 1.00 27.42 91 ASP A O 1
ATOM 707 N N . ARG A 1 92 ? -17.182 -28.081 16.516 1.00 36.62 92 ARG A N 1
ATOM 708 C CA . ARG A 1 92 ? -16.950 -28.325 15.084 1.00 36.62 92 ARG A CA 1
ATOM 709 C C . ARG A 1 92 ? -18.251 -28.749 14.396 1.00 36.62 92 ARG A C 1
ATOM 711 O O . ARG A 1 92 ? -18.850 -29.752 14.766 1.00 36.62 92 ARG A O 1
ATOM 718 N N . GLY A 1 93 ? -18.632 -28.066 13.315 1.00 24.48 93 GLY A N 1
ATOM 719 C CA . GLY A 1 93 ? -19.766 -28.444 12.464 1.00 24.48 93 GLY A CA 1
ATOM 720 C C . GLY A 1 93 ? -19.730 -27.726 11.113 1.00 24.48 93 GLY A C 1
ATOM 721 O O . GLY A 1 93 ? -19.279 -26.590 11.034 1.00 24.48 93 GLY A O 1
ATOM 722 N N . GLY A 1 94 ? -20.139 -28.417 10.046 1.00 27.95 94 GLY A N 1
ATOM 723 C CA . GLY A 1 94 ? -19.973 -28.002 8.648 1.00 27.95 94 GLY A CA 1
ATOM 724 C C . GLY A 1 94 ? -20.471 -26.594 8.293 1.00 27.95 94 GLY A C 1
ATOM 725 O O . GLY A 1 94 ? -21.425 -26.075 8.868 1.00 27.95 94 GLY A O 1
ATOM 726 N N . TRP A 1 95 ? -19.801 -26.009 7.297 1.00 36.59 95 TRP A N 1
ATOM 727 C CA . TRP A 1 95 ? -19.991 -24.647 6.801 1.00 36.59 95 TRP A CA 1
ATOM 728 C C . TRP A 1 95 ? -21.447 -24.373 6.400 1.00 36.59 95 TRP A C 1
ATOM 730 O O . TRP A 1 95 ? -21.939 -24.904 5.404 1.00 36.59 95 TRP A O 1
ATOM 740 N N . GLN A 1 96 ? -22.133 -23.507 7.148 1.00 36.91 96 GLN A N 1
ATOM 741 C CA . GLN A 1 96 ? -23.432 -22.965 6.756 1.00 36.91 96 GLN A CA 1
ATOM 742 C C . GLN A 1 96 ? -23.423 -21.442 6.852 1.00 36.91 96 GLN A C 1
ATOM 744 O O . GLN A 1 96 ? -23.260 -20.864 7.924 1.00 36.91 96 GLN A O 1
ATOM 749 N N . ARG A 1 97 ? -23.644 -20.791 5.705 1.00 43.47 97 ARG A N 1
ATOM 750 C CA . ARG A 1 97 ? -23.855 -19.343 5.598 1.00 43.47 97 ARG A CA 1
ATOM 751 C C . ARG A 1 97 ? -25.138 -18.976 6.351 1.00 43.47 97 ARG A C 1
ATOM 753 O O . ARG A 1 97 ? -26.214 -19.445 5.985 1.00 43.47 97 ARG A O 1
ATOM 760 N N . LYS A 1 98 ? -25.046 -18.142 7.388 1.00 34.94 98 LYS A N 1
ATOM 761 C CA . LYS A 1 98 ? -26.206 -17.559 8.082 1.00 34.94 98 LYS A CA 1
ATOM 762 C C . LYS A 1 98 ? -26.188 -16.044 7.911 1.00 34.94 98 LYS A C 1
ATOM 764 O O . LYS A 1 98 ? -25.246 -15.409 8.353 1.00 34.94 98 LYS A O 1
ATOM 769 N N . GLY A 1 99 ? -27.257 -15.460 7.369 1.00 39.22 99 GLY A N 1
ATOM 770 C CA . GLY A 1 99 ? -27.501 -14.017 7.492 1.00 39.22 99 GLY A CA 1
ATOM 771 C C . GLY A 1 99 ? -28.102 -13.349 6.259 1.00 39.22 99 GLY A C 1
ATOM 772 O O . GLY A 1 99 ? -27.825 -13.731 5.126 1.00 39.22 99 GLY A O 1
ATOM 773 N N . ASN A 1 100 ? -28.957 -12.356 6.516 1.00 35.16 100 ASN A N 1
ATOM 774 C CA . ASN A 1 100 ? -29.736 -11.608 5.532 1.00 35.16 100 ASN A CA 1
ATOM 775 C C . ASN A 1 100 ? -28.855 -10.874 4.516 1.00 35.16 100 ASN A C 1
ATOM 777 O O . ASN A 1 100 ? -28.009 -10.061 4.879 1.00 35.16 100 ASN A O 1
ATOM 781 N N . TRP A 1 101 ? -29.157 -11.108 3.242 1.00 36.16 101 TRP A N 1
ATOM 782 C CA . TRP A 1 101 ? -28.571 -10.434 2.094 1.00 36.16 101 TRP A CA 1
ATOM 783 C C . TRP A 1 101 ? -28.848 -8.927 2.147 1.00 36.16 101 TRP A C 1
ATOM 785 O O . TRP A 1 101 ? -29.976 -8.485 1.925 1.00 36.16 101 TRP A O 1
ATOM 795 N N . ARG A 1 102 ? -27.813 -8.119 2.386 1.00 37.72 102 ARG A N 1
ATOM 796 C CA . ARG A 1 102 ? -27.805 -6.708 1.983 1.00 37.72 102 ARG A CA 1
ATOM 797 C C . ARG A 1 102 ? -26.780 -6.555 0.869 1.00 37.72 102 ARG A C 1
ATOM 799 O O . ARG A 1 102 ? -25.586 -6.594 1.122 1.00 37.72 102 ARG A O 1
ATOM 806 N N . GLY A 1 103 ? -27.260 -6.426 -0.367 1.00 50.66 103 GLY A N 1
ATOM 807 C CA . GLY A 1 103 ? -26.434 -5.993 -1.499 1.00 50.66 103 GLY A CA 1
ATOM 808 C C . GLY A 1 103 ? -25.244 -6.887 -1.876 1.00 50.66 103 GLY A C 1
ATOM 809 O O . GLY A 1 103 ? -24.285 -6.358 -2.415 1.00 50.66 103 GLY A O 1
ATOM 810 N N . GLY A 1 104 ? -25.285 -8.201 -1.612 1.00 72.75 104 GLY A N 1
ATOM 811 C CA . GLY A 1 104 ? -24.195 -9.125 -1.982 1.00 72.75 104 GLY A CA 1
ATOM 812 C C . GLY A 1 104 ? -23.099 -9.315 -0.922 1.00 72.75 104 GLY A C 1
ATOM 813 O O . GLY A 1 104 ? -22.081 -9.939 -1.210 1.00 72.75 104 GLY A O 1
ATOM 814 N N . THR A 1 105 ? -23.306 -8.818 0.304 1.00 84.62 105 THR A N 1
ATOM 815 C CA . THR A 1 105 ? -22.407 -9.029 1.452 1.00 84.62 105 THR A CA 1
ATOM 816 C C . THR A 1 105 ? -23.070 -9.889 2.536 1.00 84.62 105 THR A C 1
ATOM 818 O O . THR A 1 105 ? -24.261 -9.723 2.821 1.00 84.62 105 THR A O 1
ATOM 821 N N . CYS A 1 106 ? -22.312 -10.791 3.171 1.00 86.94 106 CYS A N 1
ATOM 822 C CA . CYS A 1 106 ? -22.746 -11.543 4.352 1.00 86.94 106 CYS A CA 1
ATOM 823 C C . CYS A 1 106 ? -21.585 -11.877 5.305 1.00 86.94 106 CYS A C 1
ATOM 825 O O . CYS A 1 106 ? -20.429 -11.946 4.896 1.00 86.94 106 CYS A O 1
ATOM 827 N N . VAL A 1 107 ? -21.900 -12.107 6.581 1.00 88.38 107 VAL A N 1
ATOM 828 C CA . VAL A 1 107 ? -20.935 -12.568 7.592 1.00 88.38 107 VAL A CA 1
ATOM 829 C C . VAL A 1 107 ? -21.124 -14.069 7.795 1.00 88.38 107 VAL A C 1
ATOM 831 O O . VAL A 1 107 ? -22.240 -14.534 8.030 1.00 88.38 107 VAL A O 1
ATOM 834 N N . GLY A 1 108 ? -20.048 -14.841 7.665 1.00 84.75 108 GLY A N 1
ATOM 835 C CA . GLY A 1 108 ? -20.060 -16.277 7.920 1.00 84.75 108 GLY A CA 1
ATOM 836 C C . GLY A 1 108 ? -20.093 -16.600 9.414 1.00 84.75 108 GLY A C 1
ATOM 837 O O . GLY A 1 108 ? -19.800 -15.769 10.270 1.00 84.75 108 GLY A O 1
ATOM 838 N N . THR A 1 109 ? -20.417 -17.849 9.752 1.00 79.56 109 THR A N 1
ATOM 839 C CA . THR A 1 109 ? -20.343 -18.345 11.142 1.00 79.56 109 THR A CA 1
ATOM 840 C C . THR A 1 109 ? -18.914 -18.367 11.695 1.00 79.56 109 THR A C 1
ATOM 842 O O . THR A 1 109 ? -18.722 -18.490 12.898 1.00 79.56 109 THR A O 1
ATOM 845 N N . ASP A 1 110 ? -17.922 -18.257 10.815 1.00 75.38 110 ASP A N 1
ATOM 846 C CA . ASP A 1 110 ? -16.493 -18.104 11.093 1.00 75.38 110 ASP A CA 1
ATOM 847 C C . ASP A 1 110 ? -16.093 -16.660 11.459 1.00 75.38 110 ASP A C 1
ATOM 849 O O . ASP A 1 110 ? -14.929 -16.403 11.769 1.00 75.38 110 ASP A O 1
ATOM 853 N N . GLY A 1 111 ? -17.035 -15.711 11.403 1.00 88.12 111 GLY A N 1
ATOM 854 C CA . GLY A 1 111 ? -16.781 -14.286 11.593 1.00 88.12 111 GLY A CA 1
ATOM 855 C C . GLY A 1 111 ? -16.107 -13.609 10.396 1.00 88.12 111 GLY A C 1
ATOM 856 O O . GLY A 1 111 ? -15.763 -12.431 10.493 1.00 88.12 111 GLY A O 1
ATOM 857 N N . ALA A 1 112 ? -15.905 -14.307 9.273 1.00 94.88 112 ALA A N 1
ATOM 858 C CA . ALA A 1 112 ? -15.386 -13.712 8.047 1.00 94.88 112 ALA A CA 1
ATOM 859 C C . ALA A 1 112 ? -16.491 -12.963 7.292 1.00 94.88 112 ALA A C 1
ATOM 861 O O . ALA A 1 112 ? -17.657 -13.360 7.298 1.00 94.88 112 ALA A O 1
ATOM 862 N N . LEU A 1 113 ? -16.115 -11.879 6.619 1.00 95.44 113 LEU A N 1
ATOM 863 C CA . LEU A 1 113 ? -17.011 -11.080 5.790 1.00 95.44 113 LEU A CA 1
ATOM 864 C C . LEU A 1 113 ? -16.838 -11.479 4.321 1.00 95.44 113 LEU A C 1
ATOM 866 O O . LEU A 1 113 ? -15.752 -11.351 3.762 1.00 95.44 113 LEU A O 1
ATOM 870 N N . TYR A 1 114 ? -17.912 -11.930 3.690 1.00 94.94 114 TYR A N 1
ATOM 871 C CA . TYR A 1 114 ? -17.969 -12.334 2.289 1.00 94.94 114 TYR A CA 1
ATOM 872 C C . TYR A 1 114 ? -18.661 -11.233 1.496 1.00 94.94 114 TYR A C 1
ATOM 874 O O . TYR A 1 114 ? -19.730 -10.778 1.893 1.00 94.94 114 TYR A O 1
ATOM 882 N N . THR A 1 115 ? -18.063 -10.769 0.404 1.00 95.38 115 THR A N 1
ATOM 883 C CA . THR A 1 115 ? -18.645 -9.726 -0.454 1.00 95.38 115 THR A CA 1
ATOM 884 C C . THR A 1 115 ? -18.391 -10.033 -1.915 1.00 95.38 115 THR A C 1
ATOM 886 O O . THR A 1 115 ? -17.243 -10.231 -2.306 1.00 95.38 115 THR A O 1
ATOM 889 N N . ASP A 1 116 ? -19.437 -10.020 -2.731 1.00 93.50 116 ASP A N 1
ATOM 890 C CA . ASP A 1 116 ? -19.271 -10.057 -4.179 1.00 93.50 116 ASP A CA 1
ATOM 891 C C . ASP A 1 116 ? -18.864 -8.676 -4.707 1.00 93.50 116 ASP A C 1
ATOM 893 O O . ASP A 1 116 ? -19.453 -7.649 -4.367 1.00 93.50 116 ASP A O 1
ATOM 897 N N . LEU A 1 117 ? -17.835 -8.660 -5.549 1.00 93.69 117 LEU A N 1
ATOM 898 C CA . LEU A 1 117 ? -17.312 -7.478 -6.216 1.00 93.69 117 LEU A CA 1
ATOM 899 C C . LEU A 1 117 ? -17.356 -7.710 -7.724 1.00 93.69 117 LEU A C 1
ATOM 901 O O . LEU A 1 117 ? -16.708 -8.622 -8.229 1.00 93.69 117 LEU A O 1
ATOM 905 N N . GLU A 1 118 ? -18.065 -6.849 -8.443 1.00 94.56 118 GLU A N 1
ATOM 906 C CA . GLU A 1 118 ? -17.930 -6.694 -9.891 1.00 94.56 118 GLU A CA 1
ATOM 907 C C . GLU A 1 118 ? -17.095 -5.443 -10.176 1.00 94.56 118 GLU A C 1
ATOM 909 O O . GLU A 1 118 ? -17.348 -4.371 -9.618 1.00 94.56 118 GLU A O 1
ATOM 914 N N . ILE A 1 119 ? -16.076 -5.572 -11.023 1.00 93.00 119 ILE A N 1
ATOM 915 C CA . ILE A 1 119 ? -15.211 -4.456 -11.399 1.00 93.00 119 ILE A CA 1
ATOM 916 C C . ILE A 1 119 ? -15.967 -3.568 -12.387 1.00 93.00 119 ILE A C 1
ATOM 918 O O . ILE A 1 119 ? -16.022 -3.842 -13.581 1.00 93.00 119 ILE A O 1
ATOM 922 N N . GLY A 1 120 ? -16.551 -2.480 -11.892 1.00 92.69 120 GLY A N 1
ATOM 923 C CA . GLY A 1 120 ? -17.129 -1.443 -12.746 1.00 92.69 120 GLY A CA 1
ATOM 924 C C . GLY A 1 120 ? -16.086 -0.442 -13.249 1.00 92.69 120 GLY A C 1
ATOM 925 O O . GLY A 1 120 ? -14.983 -0.348 -12.710 1.00 92.69 120 GLY A O 1
ATOM 926 N N . MET A 1 121 ? -16.468 0.403 -14.210 1.00 94.81 121 MET A N 1
ATOM 927 C CA . MET A 1 121 ? -15.600 1.457 -14.767 1.00 94.81 121 MET A CA 1
ATOM 928 C C . MET A 1 121 ? -14.920 2.340 -13.712 1.00 94.81 121 MET A C 1
ATOM 930 O O . MET A 1 121 ? -13.747 2.677 -13.854 1.00 94.81 121 MET A O 1
ATOM 934 N N . ALA A 1 122 ? -15.611 2.673 -12.617 1.00 94.12 122 ALA A N 1
ATOM 935 C CA . ALA A 1 122 ? -15.056 3.488 -11.530 1.00 94.12 122 ALA A CA 1
ATOM 936 C C . ALA A 1 122 ? -13.894 2.813 -10.768 1.00 94.12 122 ALA A C 1
ATOM 938 O O . ALA A 1 122 ? -13.148 3.488 -10.059 1.00 94.12 122 ALA A O 1
ATOM 939 N N . MET A 1 123 ? -13.744 1.492 -10.908 1.00 95.44 123 MET A N 1
ATOM 940 C CA . MET A 1 123 ? -12.652 0.704 -10.333 1.00 95.44 123 MET A CA 1
ATOM 941 C C . MET A 1 123 ? -11.459 0.569 -11.287 1.00 95.44 123 MET A C 1
ATOM 943 O O . MET A 1 123 ? -10.403 0.092 -10.878 1.00 95.44 123 MET A O 1
ATOM 947 N N . THR A 1 124 ? -11.606 0.984 -12.545 1.00 93.62 124 THR A N 1
ATOM 948 C CA . THR A 1 124 ? -10.565 0.862 -13.569 1.00 93.62 124 THR A CA 1
ATOM 949 C C . THR A 1 124 ? -9.725 2.135 -13.694 1.00 93.62 124 THR A C 1
ATOM 951 O O . THR A 1 124 ? -10.157 3.237 -13.354 1.00 93.62 124 THR A O 1
ATOM 954 N N . GLY A 1 125 ? -8.491 1.979 -14.164 1.00 90.19 125 GLY A N 1
ATOM 955 C CA . GLY A 1 125 ? -7.584 3.053 -14.551 1.00 90.19 125 GLY A CA 1
ATOM 956 C C . GLY A 1 125 ? -7.120 2.880 -15.994 1.00 90.19 125 GLY A C 1
ATOM 957 O O . GLY A 1 125 ? -7.791 2.259 -16.811 1.00 90.19 125 GLY A O 1
ATOM 958 N N . ARG A 1 126 ? -5.931 3.404 -16.315 1.00 87.31 126 ARG A N 1
ATOM 959 C CA . ARG A 1 126 ? -5.350 3.293 -17.668 1.00 87.31 126 ARG A CA 1
ATOM 960 C C . ARG A 1 126 ? -5.048 1.858 -18.109 1.00 87.31 126 ARG A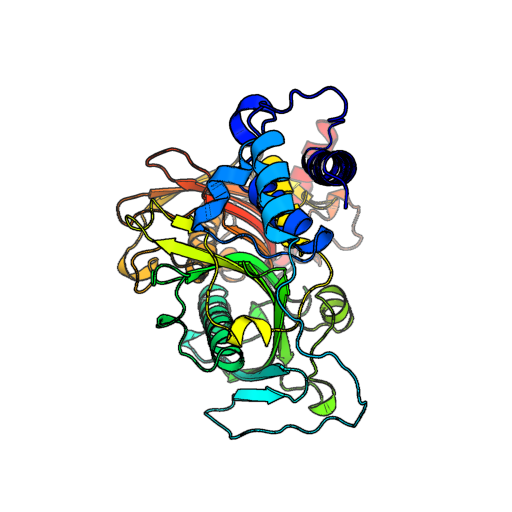 C 1
ATOM 962 O O . ARG A 1 126 ? -4.868 1.631 -19.297 1.00 87.31 126 ARG A O 1
ATOM 969 N N . ASN A 1 127 ? -4.979 0.925 -17.163 1.00 88.31 127 ASN A N 1
ATOM 970 C CA . ASN A 1 127 ? -4.599 -0.462 -17.392 1.00 88.31 127 ASN A CA 1
ATOM 971 C C . ASN A 1 127 ? -5.443 -1.390 -16.512 1.00 88.31 127 ASN A C 1
ATOM 973 O O . ASN A 1 127 ? -4.949 -1.964 -15.541 1.00 88.31 127 ASN A O 1
ATOM 977 N N . HIS A 1 128 ? -6.739 -1.452 -16.833 1.00 94.19 128 HIS A N 1
ATOM 978 C CA . HIS A 1 128 ? -7.745 -2.245 -16.122 1.00 94.19 128 HIS A CA 1
ATOM 979 C C . HIS A 1 128 ? -7.853 -1.882 -14.626 1.00 94.19 128 HIS A C 1
ATOM 981 O O . HIS A 1 128 ? -7.809 -0.692 -14.312 1.00 94.19 128 HIS A O 1
ATOM 987 N N . LEU A 1 129 ? -8.083 -2.833 -13.710 1.00 95.25 129 LEU A N 1
ATOM 988 C CA . LEU A 1 129 ? -8.285 -2.567 -12.279 1.00 95.25 129 LEU A CA 1
ATOM 989 C C . LEU A 1 129 ? -7.189 -1.655 -11.698 1.00 95.25 129 LEU A C 1
ATOM 991 O O . LEU A 1 129 ? -5.992 -1.901 -11.842 1.00 95.25 129 LEU A O 1
ATOM 995 N N . ALA A 1 130 ? -7.611 -0.593 -11.012 1.00 95.38 130 ALA A N 1
ATOM 996 C CA . ALA A 1 130 ? -6.722 0.395 -10.417 1.00 95.38 130 ALA A CA 1
ATOM 997 C C . ALA A 1 130 ? -6.593 0.220 -8.899 1.00 95.38 130 ALA A C 1
ATOM 999 O O . ALA A 1 130 ? -7.557 -0.067 -8.188 1.00 95.38 130 ALA A O 1
ATOM 1000 N N . GLU A 1 131 ? -5.385 0.466 -8.386 1.00 96.62 131 GLU A N 1
ATOM 1001 C CA . GLU A 1 131 ? -5.057 0.237 -6.976 1.00 96.62 131 GLU A CA 1
ATOM 1002 C C . GLU A 1 131 ? -5.839 1.175 -6.049 1.00 96.62 131 GLU A C 1
ATOM 1004 O O . GLU A 1 131 ? -6.402 0.723 -5.058 1.00 96.62 131 GLU A O 1
ATOM 1009 N N . SER A 1 132 ? -5.933 2.470 -6.376 1.00 96.12 132 SER A N 1
ATOM 1010 C CA . SER A 1 132 ? -6.636 3.435 -5.522 1.00 96.12 132 SER A CA 1
ATOM 1011 C C . SER A 1 132 ? -8.103 3.061 -5.271 1.00 96.12 132 SER A C 1
ATOM 1013 O O . SER A 1 132 ? -8.451 2.894 -4.103 1.00 96.12 132 SER A O 1
ATOM 1015 N N . PRO A 1 133 ? -8.975 2.876 -6.283 1.00 97.19 133 PRO A N 1
ATOM 1016 C CA . PRO A 1 133 ? -10.364 2.494 -6.027 1.00 97.19 133 PRO A CA 1
ATOM 1017 C C . PRO A 1 133 ? -10.494 1.118 -5.352 1.00 97.19 133 PRO A C 1
ATOM 1019 O O . PRO A 1 133 ? -11.347 0.969 -4.476 1.00 97.19 133 PRO A O 1
ATOM 1022 N N . LEU A 1 134 ? -9.602 0.158 -5.642 1.00 97.94 134 LEU A N 1
ATOM 1023 C CA . LEU A 1 134 ? -9.531 -1.103 -4.893 1.00 97.94 134 LEU A CA 1
ATOM 1024 C C . LEU A 1 134 ? -9.260 -0.868 -3.400 1.00 97.94 134 LEU A C 1
ATOM 1026 O O . LEU A 1 134 ? -9.935 -1.452 -2.555 1.00 97.94 134 LEU A O 1
ATOM 1030 N N . MET A 1 135 ? -8.319 0.016 -3.057 1.00 98.31 135 MET A N 1
ATOM 1031 C CA . MET A 1 135 ? -8.048 0.380 -1.664 1.00 98.31 135 MET A CA 1
ATOM 1032 C C . MET A 1 135 ? -9.247 1.072 -1.012 1.00 98.31 135 MET A C 1
ATOM 1034 O O . MET A 1 135 ? -9.524 0.805 0.153 1.00 98.31 135 MET A O 1
ATOM 1038 N N . LYS A 1 136 ? -10.003 1.910 -1.739 1.00 97.88 136 LYS A N 1
ATOM 1039 C CA . LYS A 1 136 ? -11.238 2.523 -1.207 1.00 97.88 136 LYS A CA 1
ATOM 1040 C C . LYS A 1 136 ? -12.262 1.453 -0.834 1.00 97.88 136 LYS A C 1
ATOM 1042 O O . LYS A 1 136 ? -12.797 1.482 0.271 1.00 97.88 136 LYS A O 1
ATOM 1047 N N . PHE A 1 137 ? -12.467 0.482 -1.724 1.00 97.88 137 PHE A N 1
ATOM 1048 C CA . PHE A 1 137 ? -13.345 -0.661 -1.487 1.00 97.88 137 PHE A CA 1
ATOM 1049 C C . PHE A 1 137 ? -12.884 -1.502 -0.285 1.00 97.88 137 PHE A C 1
ATOM 1051 O O . PHE A 1 137 ? -13.669 -1.759 0.623 1.00 97.88 137 PHE A O 1
ATOM 1058 N N . VAL A 1 138 ? -11.598 -1.861 -0.219 1.00 98.19 138 VAL A N 1
ATOM 1059 C CA . VAL A 1 138 ? -11.020 -2.602 0.918 1.00 98.19 138 VAL A CA 1
ATOM 1060 C C . VAL A 1 138 ? -11.176 -1.838 2.233 1.00 98.19 138 VAL A C 1
ATOM 1062 O O . VAL A 1 138 ? -11.516 -2.430 3.259 1.00 98.19 138 VAL A O 1
ATOM 1065 N N . GLY A 1 139 ? -10.956 -0.522 2.213 1.00 97.62 139 GLY A N 1
ATOM 1066 C CA . GLY A 1 139 ? -11.107 0.322 3.392 1.00 97.62 139 GLY A CA 1
ATOM 1067 C C . GLY A 1 139 ? -12.532 0.327 3.931 1.00 97.62 139 GLY A C 1
ATOM 1068 O O . GLY A 1 139 ? -12.738 0.191 5.136 1.00 97.62 139 GLY A O 1
ATOM 1069 N N . GLU A 1 140 ? -13.504 0.412 3.027 1.00 96.06 140 GLU A N 1
ATOM 1070 C CA . GLU A 1 140 ? -14.923 0.327 3.353 1.00 96.06 140 GLU A CA 1
ATOM 1071 C C . GLU A 1 140 ? -15.284 -1.049 3.935 1.00 96.06 140 GLU A C 1
ATOM 1073 O O . GLU A 1 140 ? -15.900 -1.115 4.999 1.00 96.06 140 GLU A O 1
ATOM 1078 N N . LEU A 1 141 ? -14.825 -2.151 3.320 1.00 97.12 141 LEU A N 1
ATOM 1079 C CA . LEU A 1 141 ? -15.023 -3.501 3.869 1.00 97.12 141 LEU A CA 1
ATOM 1080 C C . LEU A 1 141 ? -14.458 -3.626 5.284 1.00 97.12 141 LEU A C 1
ATOM 1082 O O . LEU A 1 141 ? -15.117 -4.175 6.164 1.00 97.12 141 LEU A O 1
ATOM 1086 N N . ARG A 1 142 ? -13.254 -3.096 5.529 1.00 97.31 142 ARG A N 1
ATOM 1087 C CA . ARG A 1 142 ? -12.620 -3.129 6.851 1.00 97.31 142 ARG A CA 1
ATOM 1088 C C . ARG A 1 142 ? -13.457 -2.398 7.897 1.00 97.31 142 ARG A C 1
ATOM 1090 O O . ARG A 1 142 ? -13.663 -2.930 8.986 1.00 97.31 142 ARG A O 1
ATOM 1097 N N . TRP A 1 143 ? -13.927 -1.190 7.600 1.00 96.25 143 TRP A N 1
ATOM 1098 C CA . TRP A 1 143 ? -14.737 -0.427 8.551 1.00 96.25 143 TRP A CA 1
ATOM 1099 C C . TRP A 1 143 ? -16.117 -1.047 8.774 1.00 96.25 143 TRP A C 1
ATOM 1101 O O . TRP A 1 143 ? -16.575 -1.071 9.916 1.00 96.25 143 TRP A O 1
ATOM 1111 N N . ASN A 1 144 ? -16.731 -1.611 7.733 1.00 95.12 144 ASN A N 1
ATOM 1112 C CA . ASN A 1 144 ? -17.991 -2.341 7.857 1.00 95.12 144 ASN A CA 1
ATOM 1113 C C . ASN A 1 144 ? -17.831 -3.614 8.691 1.00 95.12 144 ASN A C 1
ATOM 1115 O O . ASN A 1 144 ? -18.650 -3.861 9.566 1.00 95.12 144 ASN A O 1
ATOM 1119 N N . HIS A 1 145 ? -16.725 -4.347 8.537 1.00 95.75 145 HIS A N 1
ATOM 1120 C CA . HIS A 1 145 ? -16.451 -5.534 9.350 1.00 95.75 145 HIS A CA 1
ATOM 1121 C C . HIS A 1 145 ? -16.305 -5.193 10.841 1.00 95.75 145 HIS A C 1
ATOM 1123 O O . HIS A 1 145 ? -16.839 -5.898 11.693 1.00 95.75 145 HIS A O 1
ATOM 1129 N N . ILE A 1 146 ? -15.650 -4.070 11.171 1.00 95.31 146 ILE A N 1
ATOM 1130 C CA . ILE A 1 146 ? -15.606 -3.551 12.552 1.00 95.31 146 ILE A CA 1
ATOM 1131 C C . ILE A 1 146 ? -17.021 -3.210 13.040 1.00 95.31 146 ILE A C 1
ATOM 1133 O O . ILE A 1 146 ? -17.384 -3.525 14.174 1.00 95.31 146 ILE A O 1
ATOM 1137 N N . SER A 1 147 ? -17.829 -2.559 12.202 1.00 94.94 147 SER A N 1
ATOM 1138 C CA . SER A 1 147 ? -19.215 -2.225 12.532 1.00 94.94 147 SER A CA 1
ATOM 1139 C C . SER A 1 147 ? -20.100 -3.452 12.745 1.00 94.94 147 SER A C 1
ATOM 1141 O O . SER A 1 147 ? -20.943 -3.418 13.639 1.00 94.94 147 SER A O 1
ATOM 1143 N N . ASP A 1 148 ? -19.880 -4.533 11.999 1.00 93.69 148 ASP A N 1
ATOM 1144 C CA . ASP A 1 148 ? -20.618 -5.787 12.152 1.00 93.69 148 ASP A CA 1
ATOM 1145 C C . ASP A 1 148 ? -20.316 -6.459 13.496 1.00 93.69 148 ASP A C 1
ATOM 1147 O O . ASP A 1 148 ? -21.250 -6.841 14.199 1.00 93.69 148 ASP A O 1
ATOM 1151 N N . PHE A 1 149 ? -19.042 -6.534 13.906 1.00 93.31 149 PHE A N 1
ATOM 1152 C CA . PHE A 1 149 ? -18.685 -7.050 15.236 1.00 93.31 149 PHE A CA 1
ATOM 1153 C C . PHE A 1 149 ? -19.203 -6.155 16.360 1.00 93.31 149 PHE A C 1
ATOM 1155 O O . PHE A 1 149 ? -19.745 -6.633 17.349 1.00 93.31 149 PHE A O 1
ATOM 1162 N N . THR A 1 150 ? -19.054 -4.839 16.215 1.00 93.06 150 THR A N 1
ATOM 1163 C CA . THR A 1 150 ? -19.390 -3.906 17.298 1.00 93.06 150 THR A CA 1
ATOM 1164 C C . THR A 1 150 ? -20.881 -3.585 17.393 1.00 93.06 150 THR A C 1
ATOM 1166 O O . THR A 1 150 ? -21.316 -3.020 18.396 1.00 93.06 150 THR A O 1
ATOM 1169 N N . GLY A 1 151 ? -21.669 -3.885 16.358 1.00 93.62 151 GLY A N 1
ATOM 1170 C CA . GLY A 1 151 ? -23.085 -3.528 16.260 1.00 93.62 151 GLY A CA 1
ATOM 1171 C C . GLY A 1 151 ? -23.350 -2.024 16.112 1.00 93.62 151 GLY A C 1
ATOM 1172 O O . GLY A 1 151 ? -24.503 -1.591 16.203 1.00 93.62 151 GLY A O 1
ATOM 1173 N N . ILE A 1 152 ? -22.313 -1.203 15.896 1.00 93.69 152 ILE A N 1
ATOM 1174 C CA . ILE A 1 152 ? -22.437 0.252 15.757 1.00 93.69 152 ILE A CA 1
ATOM 1175 C C . ILE A 1 152 ? -21.733 0.767 14.495 1.00 93.69 152 ILE A C 1
ATOM 1177 O O . ILE A 1 152 ? -20.690 0.247 14.103 1.00 93.69 152 ILE A O 1
ATOM 1181 N N . PRO A 1 153 ? -22.236 1.847 13.869 1.00 93.06 153 PRO A N 1
ATOM 1182 C CA . PRO A 1 153 ? -21.525 2.508 12.780 1.00 93.06 153 PRO A CA 1
ATOM 1183 C C . PRO A 1 153 ? -20.153 3.018 13.226 1.00 93.06 153 PRO A C 1
ATOM 1185 O O . PRO A 1 153 ? -20.036 3.584 14.315 1.00 93.06 153 PRO A O 1
ATOM 1188 N N . SER A 1 154 ? -19.157 2.943 12.344 1.00 91.31 154 SER A N 1
ATOM 1189 C CA . SER A 1 154 ? -17.780 3.393 12.603 1.00 91.31 154 SER A CA 1
ATOM 1190 C C . SER A 1 154 ? -17.684 4.818 13.170 1.00 91.31 154 SER A C 1
ATOM 1192 O O . SER A 1 154 ? -16.846 5.090 14.026 1.00 91.31 154 SER A O 1
ATOM 1194 N N . ARG A 1 155 ? -18.588 5.737 12.786 1.00 91.62 155 ARG A N 1
ATOM 1195 C CA . ARG A 1 155 ? -18.625 7.115 13.326 1.00 91.62 155 ARG A CA 1
ATOM 1196 C C . ARG A 1 155 ? -18.900 7.203 14.831 1.00 91.62 155 ARG A C 1
ATOM 1198 O O . ARG A 1 155 ? -18.679 8.266 15.400 1.00 91.62 155 ARG A O 1
ATOM 1205 N N . LYS A 1 156 ? -19.477 6.154 15.426 1.00 94.62 156 LYS A N 1
ATOM 1206 C CA . LYS A 1 156 ? -19.838 6.078 16.848 1.00 94.62 156 LYS A CA 1
ATOM 1207 C C . LYS A 1 156 ? -18.760 5.396 17.697 1.00 94.62 156 LYS A C 1
ATOM 1209 O O . LYS A 1 156 ? -18.953 5.266 18.900 1.00 94.62 156 LYS A O 1
ATOM 1214 N N . LEU A 1 157 ? -17.660 4.941 17.093 1.00 94.31 157 LEU A N 1
ATOM 1215 C CA . LEU A 1 157 ? -16.523 4.430 17.850 1.00 94.31 157 LEU A CA 1
ATOM 1216 C C . LEU A 1 157 ? -15.839 5.598 18.560 1.00 94.31 157 LEU A C 1
ATOM 1218 O O . LEU A 1 157 ? -15.339 6.516 17.908 1.00 94.31 157 LEU A O 1
ATOM 1222 N N . CYS A 1 158 ? -15.826 5.536 19.887 1.00 94.88 158 CYS A N 1
ATOM 1223 C CA . CYS A 1 158 ? -15.223 6.538 20.753 1.00 94.88 158 CYS A CA 1
ATOM 1224 C C . CYS A 1 158 ? -14.303 5.890 21.795 1.00 94.88 158 CYS A C 1
ATOM 1226 O O . CYS A 1 158 ? -14.433 4.695 22.092 1.00 94.88 158 CYS A O 1
ATOM 1228 N N . ASP A 1 159 ? -13.391 6.686 22.346 1.00 93.81 159 ASP A N 1
ATOM 1229 C CA . ASP A 1 159 ? -12.614 6.322 23.533 1.00 93.81 159 ASP A CA 1
ATOM 1230 C C . ASP A 1 159 ? -13.423 6.484 24.834 1.00 93.81 159 ASP A C 1
ATOM 1232 O O . ASP A 1 159 ? -14.605 6.839 24.814 1.00 93.81 159 ASP A O 1
ATOM 1236 N N . GLU A 1 160 ? -12.796 6.205 25.981 1.00 92.44 160 GLU A N 1
ATOM 1237 C CA . GLU A 1 160 ? -13.429 6.322 27.306 1.00 92.44 160 GLU A CA 1
ATOM 1238 C C . GLU A 1 160 ? -13.860 7.757 27.651 1.00 92.44 160 GLU A C 1
ATOM 1240 O O . GLU A 1 160 ? -14.760 7.952 28.467 1.00 92.44 160 GLU A O 1
ATOM 1245 N N . THR A 1 161 ? -13.266 8.760 26.996 1.00 91.31 161 THR A N 1
ATOM 1246 C CA . THR A 1 161 ? -13.605 10.178 27.176 1.00 91.31 161 THR A CA 1
ATOM 1247 C C . THR A 1 161 ? -14.726 10.643 26.242 1.00 91.31 161 THR A C 1
ATOM 1249 O O . THR A 1 161 ? -15.176 11.782 26.337 1.00 91.31 161 THR A O 1
ATOM 1252 N N . GLY A 1 162 ? -15.212 9.762 25.359 1.00 91.00 162 GLY A N 1
ATOM 1253 C CA . GLY A 1 162 ? -16.243 10.062 24.367 1.00 91.00 162 GLY A CA 1
ATOM 1254 C C . GLY A 1 162 ? -15.707 10.655 23.060 1.00 91.00 162 GLY A C 1
ATOM 1255 O O . GLY A 1 162 ? -16.499 10.939 22.158 1.00 91.00 162 GLY A O 1
ATOM 1256 N N . GLU A 1 163 ? -14.387 10.795 22.913 1.00 92.12 163 GLU A N 1
ATOM 1257 C CA . GLU A 1 163 ? -13.756 11.328 21.705 1.00 92.12 163 GLU A CA 1
ATOM 1258 C C . GLU A 1 163 ? -13.814 10.323 20.558 1.00 92.12 163 GLU A C 1
ATOM 1260 O O . GLU A 1 163 ? -13.534 9.135 20.733 1.00 92.12 163 GLU A O 1
ATOM 1265 N N . ARG A 1 164 ? -14.149 10.803 19.355 1.00 92.88 164 ARG A N 1
ATOM 1266 C CA . ARG A 1 164 ? -14.280 9.949 18.167 1.00 92.88 164 ARG A CA 1
ATOM 1267 C C . ARG A 1 164 ? -12.938 9.336 17.772 1.00 92.88 164 ARG A C 1
ATOM 1269 O O . ARG A 1 164 ? -11.930 10.032 17.642 1.00 92.88 164 ARG A O 1
ATOM 1276 N N . LEU A 1 165 ? -12.977 8.047 17.448 1.00 94.38 165 LEU A N 1
ATOM 1277 C CA . LEU A 1 165 ? -11.837 7.286 16.961 1.00 94.38 165 LEU A CA 1
ATOM 1278 C C . LEU A 1 165 ? -11.935 6.973 15.471 1.00 94.38 165 LEU A C 1
ATOM 1280 O O . LEU A 1 165 ? -12.999 6.681 14.923 1.00 94.38 165 LEU A O 1
ATOM 1284 N N . TYR A 1 166 ? -10.772 6.980 14.833 1.00 93.75 166 TYR A N 1
ATOM 1285 C CA . TYR A 1 166 ? -10.564 6.561 13.458 1.00 93.75 166 TYR A CA 1
ATOM 1286 C C . TYR A 1 166 ? -9.684 5.315 13.458 1.00 93.75 166 TYR A C 1
ATOM 1288 O O . TYR A 1 166 ? -8.563 5.355 13.964 1.00 93.75 166 TYR A O 1
ATOM 1296 N N . ALA A 1 167 ? -10.174 4.221 12.874 1.00 95.25 167 ALA A N 1
ATOM 1297 C CA . ALA A 1 167 ? -9.371 3.031 12.599 1.00 95.25 167 ALA A CA 1
ATOM 1298 C C . ALA A 1 167 ? -8.450 3.310 11.398 1.00 95.25 167 ALA A C 1
ATOM 1300 O O . ALA A 1 167 ? -8.748 2.931 10.261 1.00 95.25 167 ALA A O 1
ATOM 1301 N N . THR A 1 168 ? -7.362 4.044 11.638 1.00 94.56 168 THR A N 1
ATOM 1302 C CA . THR A 1 168 ? -6.425 4.458 10.590 1.00 94.56 168 THR A CA 1
ATOM 1303 C C . THR A 1 168 ? -5.576 3.285 10.132 1.00 94.56 168 THR A C 1
ATOM 1305 O O . THR A 1 168 ? -5.172 2.454 10.942 1.00 94.56 168 THR A O 1
ATOM 1308 N N . PHE A 1 169 ? -5.296 3.222 8.835 1.00 97.56 169 PHE A N 1
ATOM 1309 C CA . PHE A 1 169 ? -4.383 2.243 8.254 1.00 97.56 169 PHE A CA 1
ATOM 1310 C C . PHE A 1 169 ? -2.952 2.638 8.605 1.00 97.56 169 PHE A C 1
ATOM 1312 O O . PHE A 1 169 ? -2.572 3.787 8.387 1.00 97.56 169 PHE A O 1
ATOM 1319 N N . PHE A 1 170 ? -2.185 1.702 9.162 1.00 97.44 170 PHE A N 1
ATOM 1320 C CA . PHE A 1 170 ? -0.752 1.897 9.399 1.00 97.44 170 PHE A CA 1
ATOM 1321 C C . PHE A 1 170 ? 0.099 0.964 8.530 1.00 97.44 170 PHE A C 1
ATOM 1323 O O . PHE A 1 170 ? 1.181 1.364 8.119 1.00 97.44 170 PHE A O 1
ATOM 1330 N N . TYR A 1 171 ? -0.417 -0.217 8.166 1.00 98.75 171 TYR A N 1
ATOM 1331 C CA . TYR A 1 171 ? 0.199 -1.143 7.211 1.00 98.75 171 TYR A CA 1
ATOM 1332 C C . TYR A 1 171 ? -0.815 -1.587 6.161 1.00 98.75 171 TYR A C 1
ATOM 1334 O O . TYR A 1 171 ? -1.936 -1.973 6.509 1.00 98.75 171 TYR A O 1
ATOM 1342 N N . VAL A 1 172 ? -0.408 -1.571 4.894 1.00 98.88 172 VAL A N 1
ATOM 1343 C CA . VAL A 1 172 ? -1.149 -2.193 3.793 1.00 98.88 172 VAL A CA 1
ATOM 1344 C C . VAL A 1 172 ? -0.175 -2.991 2.936 1.00 98.88 172 VAL A C 1
ATOM 1346 O O . VAL A 1 172 ? 0.851 -2.466 2.504 1.00 98.88 172 VAL A O 1
ATOM 1349 N N . GLU A 1 173 ? -0.507 -4.253 2.686 1.00 98.81 173 GLU A N 1
ATOM 1350 C CA . GLU A 1 173 ? 0.202 -5.126 1.753 1.00 98.81 173 GLU A CA 1
ATOM 1351 C C . GLU A 1 173 ? -0.775 -5.579 0.670 1.00 98.81 173 GLU A C 1
ATOM 1353 O O . GLU A 1 173 ? -1.740 -6.280 0.961 1.00 98.81 173 GLU A O 1
ATOM 1358 N N . THR A 1 174 ? -0.526 -5.188 -0.575 1.00 98.75 174 THR A N 1
ATOM 1359 C CA . THR A 1 174 ? -1.315 -5.593 -1.743 1.00 98.75 174 THR A CA 1
ATOM 1360 C C . THR A 1 174 ? -0.512 -6.602 -2.541 1.00 98.75 174 THR A C 1
ATOM 1362 O O . THR A 1 174 ? 0.597 -6.291 -2.975 1.00 98.75 174 THR A O 1
ATOM 1365 N N . ARG A 1 175 ? -1.061 -7.795 -2.776 1.00 98.44 175 ARG A N 1
ATOM 1366 C CA . ARG A 1 175 ? -0.378 -8.875 -3.486 1.00 98.44 175 ARG A CA 1
ATOM 1367 C C . ARG A 1 175 ? -1.270 -9.494 -4.554 1.00 98.44 175 ARG A C 1
ATOM 1369 O O . ARG A 1 175 ? -2.309 -10.069 -4.257 1.00 98.44 175 ARG A O 1
ATOM 1376 N N . PHE A 1 176 ? -0.806 -9.423 -5.791 1.00 96.25 176 PHE A N 1
ATOM 1377 C CA . PHE A 1 176 ? -1.352 -10.090 -6.964 1.00 96.25 176 PHE A CA 1
ATOM 1378 C C . PHE A 1 176 ? -0.252 -10.989 -7.559 1.00 96.25 176 PHE A C 1
ATOM 1380 O O . PHE A 1 176 ? 0.897 -10.543 -7.667 1.00 96.25 176 PHE A O 1
ATOM 1387 N N . PRO A 1 177 ? -0.541 -12.257 -7.911 1.00 87.38 177 PRO A N 1
ATOM 1388 C CA . PRO A 1 177 ? 0.435 -13.118 -8.579 1.00 87.38 177 PRO A CA 1
ATOM 1389 C C . PRO A 1 177 ? 0.999 -12.455 -9.840 1.00 87.38 177 PRO A C 1
ATOM 1391 O O . PRO A 1 177 ? 0.309 -11.681 -10.499 1.00 87.38 177 PRO A O 1
ATOM 1394 N N . ARG A 1 178 ? 2.254 -12.745 -10.200 1.00 82.38 178 ARG A N 1
ATOM 1395 C CA . ARG A 1 178 ? 2.897 -12.107 -11.367 1.00 82.38 178 ARG A CA 1
ATOM 1396 C C . ARG A 1 178 ? 2.242 -12.525 -12.683 1.00 82.38 178 ARG A C 1
ATOM 1398 O O . ARG A 1 178 ? 2.298 -11.781 -13.655 1.00 82.38 178 ARG A O 1
ATOM 1405 N N . GLU A 1 179 ? 1.647 -13.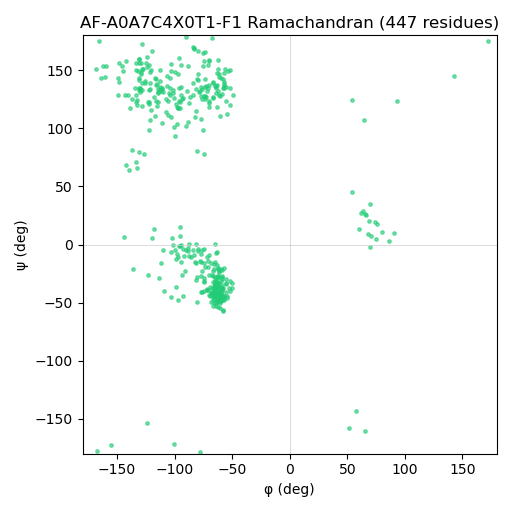709 -12.693 1.00 78.38 179 GLU A N 1
ATOM 1406 C CA . GLU A 1 179 ? 0.917 -14.313 -13.803 1.00 78.38 179 GLU A CA 1
ATOM 1407 C C . GLU A 1 179 ? -0.480 -13.693 -13.957 1.00 78.38 179 GLU A C 1
ATOM 1409 O O . GLU A 1 179 ? -1.017 -13.638 -15.060 1.00 78.38 179 GLU A O 1
ATOM 1414 N N . THR A 1 180 ? -1.050 -13.189 -12.859 1.00 86.69 180 THR A N 1
ATOM 1415 C CA . THR A 1 180 ? -2.351 -12.507 -12.810 1.00 86.69 180 THR A CA 1
ATOM 1416 C C . THR A 1 180 ? -2.224 -11.206 -12.007 1.00 86.69 180 THR A C 1
ATOM 1418 O O . THR A 1 180 ? -2.766 -11.111 -10.896 1.00 86.69 180 THR A O 1
ATOM 1421 N N . PRO A 1 181 ? -1.452 -10.221 -12.510 1.00 91.50 181 PRO A N 1
ATOM 1422 C CA . PRO A 1 181 ? -1.241 -8.957 -11.815 1.00 91.50 181 PRO A CA 1
ATOM 1423 C C . PRO A 1 181 ? -2.539 -8.149 -11.761 1.00 91.50 181 PRO A C 1
ATOM 1425 O O . PRO A 1 181 ? -3.550 -8.540 -12.341 1.00 91.50 181 PRO A O 1
ATOM 1428 N N . LEU A 1 182 ? -2.519 -6.983 -11.114 1.00 92.75 182 LEU A N 1
ATOM 1429 C CA . LEU A 1 182 ? -3.714 -6.144 -10.981 1.00 92.75 182 LEU A CA 1
ATOM 1430 C C . LEU A 1 182 ? -4.406 -5.868 -12.337 1.00 92.75 182 LEU A C 1
ATOM 1432 O O . LEU A 1 182 ? -5.624 -5.963 -12.436 1.00 92.75 182 LEU A O 1
ATOM 1436 N N . ALA A 1 183 ? -3.629 -5.630 -13.400 1.00 92.44 183 ALA A N 1
ATOM 1437 C CA . ALA A 1 183 ? -4.145 -5.373 -14.749 1.00 92.44 183 ALA A CA 1
ATOM 1438 C C . ALA A 1 183 ? -4.686 -6.614 -15.483 1.00 92.44 183 ALA A C 1
ATOM 1440 O O . ALA A 1 183 ? -5.214 -6.484 -16.583 1.00 92.44 183 ALA A O 1
ATOM 1441 N N . ALA A 1 184 ? -4.584 -7.816 -14.909 1.00 90.25 184 ALA A N 1
ATOM 1442 C CA . ALA A 1 184 ? -5.230 -9.002 -15.471 1.00 90.25 184 ALA A CA 1
ATOM 1443 C C . ALA A 1 184 ? -6.759 -8.981 -15.302 1.00 90.25 184 ALA A C 1
ATOM 1445 O O . ALA A 1 184 ? -7.430 -9.817 -15.898 1.00 90.25 184 ALA A O 1
ATOM 1446 N N . PHE A 1 185 ? -7.293 -8.047 -14.503 1.00 93.06 185 PHE A N 1
ATOM 1447 C CA . PHE A 1 185 ? -8.710 -7.966 -14.166 1.00 93.06 185 PHE A CA 1
ATOM 1448 C C . PHE A 1 185 ? -9.328 -6.669 -14.687 1.00 93.06 185 PHE A C 1
ATOM 1450 O O . PHE A 1 185 ? -9.002 -5.586 -14.198 1.00 93.06 185 PHE A O 1
ATOM 1457 N N . GLY A 1 186 ? -10.195 -6.785 -15.690 1.00 90.69 186 GLY A N 1
ATOM 1458 C CA . GLY A 1 186 ? -10.850 -5.694 -16.406 1.00 90.69 186 GLY A CA 1
ATOM 1459 C C . GLY A 1 186 ? -12.282 -5.422 -15.959 1.00 90.69 186 GLY A C 1
ATOM 1460 O O . GLY A 1 186 ? -12.771 -5.945 -14.962 1.00 90.69 186 GLY A O 1
ATOM 1461 N N . GLU A 1 187 ? -12.962 -4.559 -16.710 1.00 92.38 187 GLU A N 1
ATOM 1462 C CA . GLU A 1 187 ? -14.380 -4.274 -16.492 1.00 92.38 187 GLU A CA 1
ATOM 1463 C C . GLU A 1 187 ? -15.219 -5.564 -16.578 1.00 92.38 187 GLU A C 1
ATOM 1465 O O . GLU A 1 187 ? -15.020 -6.387 -17.470 1.00 92.38 187 GLU A O 1
ATOM 1470 N N . ASN A 1 188 ? -16.189 -5.707 -15.675 1.00 90.44 188 ASN A N 1
ATOM 1471 C CA . ASN A 1 188 ? -17.094 -6.851 -15.513 1.00 90.44 188 ASN A CA 1
ATOM 1472 C C . ASN A 1 188 ? -16.455 -8.143 -14.987 1.00 90.44 188 ASN A C 1
ATOM 1474 O O . ASN A 1 188 ? -17.184 -9.106 -14.728 1.00 90.44 188 ASN A O 1
ATOM 1478 N N . ASP A 1 189 ? -15.139 -8.176 -14.759 1.00 91.19 189 ASP A N 1
ATOM 1479 C CA . ASP A 1 189 ? -14.555 -9.264 -13.982 1.00 91.19 189 ASP A CA 1
ATOM 1480 C C . ASP A 1 189 ? -15.102 -9.238 -12.555 1.00 91.19 189 ASP A C 1
ATOM 1482 O O . ASP A 1 189 ? -15.440 -8.191 -11.991 1.00 91.19 189 ASP A O 1
ATOM 1486 N N . ARG A 1 190 ? -15.222 -10.428 -11.968 1.00 92.38 190 ARG A N 1
ATOM 1487 C CA . ARG A 1 190 ? -15.865 -10.616 -10.671 1.00 92.38 190 ARG A CA 1
ATOM 1488 C C . ARG A 1 190 ? -14.958 -11.333 -9.692 1.00 92.38 190 ARG A C 1
ATOM 1490 O O . ARG A 1 190 ? -14.305 -12.324 -10.029 1.00 92.38 190 ARG A O 1
ATOM 1497 N N . PHE A 1 191 ? -15.019 -10.875 -8.451 1.00 94.62 191 PHE A N 1
ATOM 1498 C CA . PHE A 1 191 ? -14.436 -11.528 -7.295 1.00 94.62 191 PHE A CA 1
ATOM 1499 C C . PHE A 1 191 ? -15.510 -11.842 -6.264 1.00 94.62 191 PHE A C 1
ATOM 1501 O O . PHE A 1 191 ? -16.433 -11.060 -6.057 1.00 94.62 191 PHE A O 1
ATOM 1508 N N . THR A 1 192 ? -15.316 -12.931 -5.534 1.00 95.19 192 THR A N 1
ATOM 1509 C CA . THR A 1 192 ? -15.840 -13.033 -4.174 1.00 95.19 192 THR A CA 1
ATOM 1510 C C . THR A 1 192 ? -14.699 -12.688 -3.226 1.00 95.19 192 THR A C 1
ATOM 1512 O O . THR A 1 192 ? -13.661 -13.354 -3.208 1.00 95.19 192 THR A O 1
ATOM 1515 N N . VAL A 1 193 ? -14.874 -11.624 -2.454 1.00 98.25 193 VAL A N 1
ATOM 1516 C CA . VAL A 1 193 ? -13.885 -11.121 -1.503 1.00 98.25 193 VAL A CA 1
ATOM 1517 C C . VAL A 1 193 ? -14.191 -11.685 -0.126 1.00 98.25 193 VAL A C 1
ATOM 1519 O O . VAL A 1 193 ? -15.247 -11.412 0.440 1.00 98.25 193 VAL A O 1
ATOM 1522 N N . VAL A 1 194 ? -13.261 -12.468 0.416 1.00 97.81 194 VAL A N 1
ATOM 1523 C CA . VAL A 1 194 ? -13.370 -13.057 1.754 1.00 97.81 194 VAL A CA 1
ATOM 1524 C C . VAL A 1 194 ? -12.436 -12.313 2.696 1.00 97.81 194 VAL A C 1
ATOM 1526 O O . VAL A 1 194 ? -11.214 -12.393 2.566 1.00 97.81 194 VAL A O 1
ATOM 1529 N N . SER A 1 195 ? -13.012 -11.568 3.633 1.00 98.38 195 SER A N 1
ATOM 1530 C CA . SER A 1 195 ? -12.287 -10.693 4.549 1.00 98.38 195 SER A CA 1
ATOM 1531 C C . SER A 1 195 ? -12.232 -11.269 5.959 1.00 98.38 195 SER A C 1
ATOM 1533 O O . SER A 1 195 ? -13.229 -11.744 6.498 1.00 98.38 195 SER A O 1
ATOM 1535 N N . THR A 1 196 ? -11.059 -11.196 6.574 1.00 97.88 196 THR A N 1
ATOM 1536 C CA . THR A 1 196 ? -10.810 -11.581 7.961 1.00 97.88 196 THR A CA 1
ATOM 1537 C C . THR A 1 196 ? -10.462 -10.350 8.784 1.00 97.88 196 THR A C 1
ATOM 1539 O O . THR A 1 196 ? -9.870 -9.394 8.279 1.00 97.88 196 THR A O 1
ATOM 1542 N N . LEU A 1 197 ? -10.806 -10.386 10.068 1.00 97.25 197 LEU A N 1
ATOM 1543 C CA . LEU A 1 197 ? -10.480 -9.334 11.017 1.00 97.25 197 LEU A CA 1
ATOM 1544 C C . LEU A 1 197 ? -10.163 -9.961 12.367 1.00 97.25 197 LEU A C 1
ATOM 1546 O O . LEU A 1 197 ? -10.930 -10.771 12.886 1.00 97.25 197 LEU A O 1
ATOM 1550 N N . LYS A 1 198 ? -9.018 -9.582 12.922 1.00 96.56 198 LYS A N 1
ATOM 1551 C CA . LYS A 1 198 ? -8.581 -9.962 14.258 1.00 96.56 198 LYS A CA 1
ATOM 1552 C C . LYS A 1 198 ? -8.061 -8.740 15.004 1.00 96.56 198 LYS A C 1
ATOM 1554 O O . LYS A 1 198 ? -7.627 -7.770 14.381 1.00 96.56 198 LYS A O 1
ATOM 1559 N N . SER A 1 199 ? -8.088 -8.788 16.331 1.00 96.25 199 SER A N 1
ATOM 1560 C CA . SER A 1 199 ? -7.571 -7.728 17.198 1.00 96.25 199 SER A CA 1
ATOM 1561 C C . SER A 1 199 ? -6.396 -8.212 18.047 1.00 96.25 199 SER A C 1
ATOM 1563 O O . SER A 1 199 ? -6.389 -9.343 18.528 1.00 96.25 199 SER A O 1
ATOM 1565 N N . PHE A 1 200 ? -5.398 -7.357 18.250 1.00 94.25 200 PHE A N 1
ATOM 1566 C CA . PHE A 1 200 ? -4.340 -7.551 19.240 1.00 94.25 200 PHE A CA 1
ATOM 1567 C C . PHE A 1 200 ? -4.436 -6.451 20.296 1.00 94.25 200 PHE A C 1
ATOM 1569 O O . PHE A 1 200 ? -4.346 -5.256 19.984 1.00 94.25 200 PHE A O 1
ATOM 1576 N N . GLY A 1 201 ? -4.659 -6.854 21.550 1.00 87.81 201 GLY A N 1
ATOM 1577 C CA . GLY A 1 201 ? -5.112 -5.931 22.589 1.00 87.81 201 GLY A CA 1
ATOM 1578 C C . GLY A 1 201 ? -6.345 -5.143 22.129 1.00 87.81 201 GLY A C 1
ATOM 1579 O O . GLY A 1 201 ? -7.056 -5.544 21.210 1.00 87.81 201 GLY A O 1
ATOM 1580 N N . ASN A 1 202 ? -6.600 -3.985 22.727 1.00 82.50 202 ASN A N 1
ATOM 1581 C CA . ASN A 1 202 ? -7.773 -3.178 22.365 1.00 82.50 202 ASN A CA 1
ATOM 1582 C C . ASN A 1 202 ? -7.475 -2.089 21.329 1.00 82.50 202 ASN A C 1
ATOM 1584 O O . ASN A 1 202 ? -8.334 -1.259 21.069 1.00 82.50 202 ASN A O 1
ATOM 1588 N N . SER A 1 203 ? -6.276 -2.059 20.743 1.00 86.00 203 SER A N 1
ATOM 1589 C CA . SER A 1 203 ? -5.823 -0.932 19.918 1.00 86.00 203 SER A CA 1
ATOM 1590 C C . SER A 1 203 ? -5.409 -1.301 18.497 1.00 86.00 203 SER A C 1
ATOM 1592 O O . SER A 1 203 ? -5.497 -0.434 17.627 1.00 86.00 203 SER A O 1
ATOM 1594 N N . ILE A 1 204 ? -4.978 -2.540 18.244 1.00 95.25 204 ILE A N 1
ATOM 1595 C CA . ILE A 1 204 ? -4.470 -2.969 16.936 1.00 95.25 204 ILE A CA 1
ATOM 1596 C C . ILE A 1 204 ? -5.451 -3.949 16.304 1.00 95.25 204 ILE A C 1
ATOM 1598 O O . ILE A 1 204 ? -5.899 -4.898 16.942 1.00 95.25 204 ILE A O 1
ATOM 1602 N N . LEU A 1 205 ? -5.750 -3.731 15.028 1.00 97.81 205 LEU A N 1
ATOM 1603 C CA . LEU A 1 205 ? -6.511 -4.649 14.191 1.00 97.81 205 LEU A CA 1
ATOM 1604 C C . LEU A 1 205 ? -5.635 -5.131 13.040 1.00 97.81 205 LEU A C 1
ATOM 1606 O O . LEU A 1 205 ? -4.872 -4.349 12.478 1.00 97.81 205 LEU A O 1
ATOM 1610 N N . ASP A 1 206 ? -5.780 -6.390 12.651 1.00 98.25 206 ASP A N 1
ATOM 1611 C CA . ASP A 1 206 ? -5.075 -6.980 11.515 1.00 98.25 206 ASP A CA 1
ATOM 1612 C C . ASP A 1 206 ? -5.973 -7.989 10.804 1.00 98.25 206 ASP A C 1
ATOM 1614 O O . ASP A 1 206 ? -6.838 -8.619 11.413 1.00 98.25 206 ASP A O 1
ATOM 1618 N N . GLY A 1 207 ? -5.793 -8.130 9.498 1.00 97.94 207 GLY A N 1
ATOM 1619 C CA . GLY A 1 207 ? -6.578 -9.079 8.727 1.00 97.94 207 GLY A CA 1
ATOM 1620 C C . GLY A 1 207 ? -6.354 -8.950 7.234 1.00 97.94 207 GLY A C 1
ATOM 1621 O O . GLY A 1 207 ? -5.673 -8.031 6.772 1.00 97.94 207 GLY A O 1
ATOM 1622 N N . TYR A 1 208 ? -6.964 -9.862 6.495 1.00 98.75 208 TYR A N 1
ATOM 1623 C CA . TYR A 1 208 ? -6.764 -10.043 5.063 1.00 98.75 208 TYR A CA 1
ATOM 1624 C C . TYR A 1 208 ? -8.076 -9.905 4.308 1.00 98.75 208 TYR A C 1
ATOM 1626 O O . TYR A 1 208 ? -9.132 -10.207 4.846 1.00 98.75 208 TYR A O 1
ATOM 1634 N N . HIS A 1 209 ? -7.982 -9.524 3.045 1.00 98.81 209 HIS A N 1
ATOM 1635 C CA . HIS A 1 209 ? -9.048 -9.530 2.059 1.00 98.81 209 HIS A CA 1
ATOM 1636 C C . HIS A 1 209 ? -8.565 -10.423 0.916 1.00 98.81 209 HIS A C 1
ATOM 1638 O O . HIS A 1 209 ? -7.634 -10.046 0.207 1.00 98.81 209 HIS A O 1
ATOM 1644 N N . PHE A 1 210 ? -9.124 -11.624 0.785 1.00 98.50 210 PHE A N 1
ATOM 1645 C CA . PHE A 1 210 ? -8.756 -12.596 -0.247 1.00 98.50 210 PHE A CA 1
ATOM 1646 C C . PHE A 1 210 ? -9.714 -12.472 -1.428 1.00 98.50 210 PHE A C 1
ATOM 1648 O O . PHE A 1 210 ? -10.924 -12.596 -1.251 1.00 98.50 210 PHE A O 1
ATOM 1655 N N . PHE A 1 211 ? -9.184 -12.227 -2.621 1.00 97.62 211 PHE A N 1
ATOM 1656 C CA . PHE A 1 211 ? -9.969 -11.964 -3.823 1.00 97.62 211 PHE A CA 1
ATOM 1657 C C . PHE A 1 211 ? -10.052 -13.235 -4.655 1.00 97.62 211 PHE A C 1
ATOM 1659 O O . PHE A 1 211 ? -9.166 -13.504 -5.456 1.00 97.62 211 PHE A O 1
ATOM 1666 N N . TYR A 1 212 ? -11.101 -14.031 -4.469 1.00 94.94 212 TYR A N 1
ATOM 1667 C CA . TYR A 1 212 ? -11.319 -15.240 -5.259 1.00 94.94 212 TYR A CA 1
ATOM 1668 C C . TYR A 1 212 ? -11.955 -14.878 -6.605 1.00 94.94 212 TYR A C 1
ATOM 1670 O O . TYR A 1 212 ? -13.097 -14.410 -6.599 1.00 94.94 212 TYR A O 1
ATOM 1678 N N . PRO A 1 213 ? -11.285 -15.093 -7.756 1.00 86.94 213 PRO A N 1
ATOM 1679 C CA . PRO A 1 213 ? -11.907 -14.892 -9.063 1.00 86.94 213 PRO A CA 1
ATOM 1680 C C . PRO A 1 213 ? -13.181 -15.725 -9.222 1.00 86.94 213 PRO A C 1
ATOM 1682 O O . PRO A 1 213 ? -13.279 -16.822 -8.671 1.00 86.94 213 PRO A O 1
ATOM 1685 N N . ALA A 1 214 ? -14.132 -15.253 -10.027 1.00 79.75 214 ALA A N 1
ATOM 1686 C CA . ALA A 1 214 ? -15.431 -15.906 -10.220 1.00 79.75 214 ALA A CA 1
ATOM 1687 C C . ALA A 1 214 ? -15.359 -17.396 -10.599 1.00 79.75 214 ALA A C 1
ATOM 1689 O O . ALA A 1 214 ? -16.239 -18.159 -10.213 1.00 79.75 214 ALA A O 1
ATOM 1690 N N . GLY A 1 215 ? -14.307 -17.816 -11.312 1.00 78.31 215 GLY A N 1
ATOM 1691 C CA . GLY A 1 215 ? -14.089 -19.215 -11.697 1.00 78.31 215 GLY A CA 1
ATOM 1692 C C . GLY A 1 215 ? -13.718 -20.162 -10.546 1.00 78.31 215 GLY A C 1
ATOM 1693 O O . GLY A 1 215 ? -13.667 -21.372 -10.759 1.00 78.31 215 GLY A O 1
ATOM 1694 N N . TRP A 1 216 ? -13.448 -19.655 -9.338 1.00 83.88 216 TRP A N 1
ATOM 1695 C CA . TRP A 1 216 ? -13.189 -20.502 -8.172 1.00 83.88 216 TRP A CA 1
ATOM 1696 C C . TRP A 1 216 ? -14.459 -21.224 -7.700 1.00 83.88 216 TRP A C 1
ATOM 1698 O O . TRP A 1 216 ? -15.501 -20.575 -7.581 1.00 83.88 216 TRP A O 1
ATOM 1708 N N . PRO A 1 217 ? -14.383 -22.527 -7.354 1.00 84.81 217 PRO A N 1
ATOM 1709 C CA . PRO A 1 217 ? -15.513 -23.246 -6.771 1.00 84.81 217 PRO A CA 1
ATOM 1710 C C . PRO A 1 217 ? -15.992 -22.576 -5.482 1.00 84.81 217 PRO A C 1
ATOM 1712 O O . PRO A 1 217 ? -15.177 -22.214 -4.629 1.00 84.81 217 PRO A O 1
ATOM 1715 N N . GLU A 1 218 ? -17.305 -22.416 -5.335 1.00 85.62 218 GLU A N 1
ATOM 1716 C CA . GLU A 1 218 ? -17.922 -21.635 -4.259 1.00 85.62 218 GLU A CA 1
ATOM 1717 C C . GLU A 1 218 ? -17.557 -22.168 -2.865 1.00 85.62 218 GLU A C 1
ATOM 1719 O O . GLU A 1 218 ? -17.292 -21.405 -1.939 1.00 85.62 218 GLU A O 1
ATOM 1724 N N . GLU A 1 219 ? -17.461 -23.488 -2.735 1.00 85.50 219 GLU A N 1
ATOM 1725 C CA . GLU A 1 219 ? -17.067 -24.208 -1.527 1.00 85.50 219 GLU A CA 1
ATOM 1726 C C . GLU A 1 219 ? -15.592 -24.020 -1.140 1.00 85.50 219 GLU A C 1
ATOM 1728 O O . GLU A 1 219 ? -15.205 -24.322 -0.012 1.00 85.50 219 GLU A O 1
ATOM 1733 N N . ARG A 1 220 ? -14.757 -23.518 -2.059 1.00 87.81 220 ARG A N 1
ATOM 1734 C CA . ARG A 1 220 ? -13.333 -23.231 -1.822 1.00 87.81 220 ARG A CA 1
ATOM 1735 C C . ARG A 1 220 ? -13.062 -21.766 -1.497 1.00 87.81 220 ARG A C 1
ATOM 1737 O O . ARG A 1 220 ? -11.934 -21.438 -1.136 1.00 87.81 220 ARG A O 1
ATOM 1744 N N . LYS A 1 221 ? -14.065 -20.895 -1.616 1.00 90.56 221 LYS A N 1
ATOM 1745 C CA . LYS A 1 221 ? -13.972 -19.476 -1.263 1.00 90.56 221 LYS A CA 1
ATOM 1746 C C . LYS A 1 221 ? -14.127 -19.325 0.247 1.00 90.56 221 LYS A C 1
ATOM 1748 O O . LYS A 1 221 ? -15.216 -19.050 0.736 1.00 90.56 221 LYS A O 1
ATOM 1753 N N . VAL A 1 222 ? -13.047 -19.563 0.984 1.00 92.00 222 VAL A N 1
ATOM 1754 C CA . VAL A 1 222 ? -13.019 -19.596 2.458 1.00 92.00 222 VAL A CA 1
ATOM 1755 C C . VAL A 1 222 ? -11.981 -18.613 3.011 1.00 92.00 222 VAL A C 1
ATOM 1757 O O . VAL A 1 222 ? -11.086 -18.189 2.270 1.00 92.00 222 VAL A O 1
ATOM 1760 N N . PRO A 1 223 ? -12.042 -18.214 4.293 1.00 95.12 223 PRO A N 1
ATOM 1761 C CA . PRO A 1 223 ? -10.957 -17.448 4.891 1.00 95.12 223 PRO A CA 1
ATOM 1762 C C . PRO A 1 223 ? -9.668 -18.279 4.901 1.00 95.12 223 PRO A C 1
ATOM 1764 O O . PRO A 1 223 ? -9.665 -19.441 5.310 1.00 95.12 223 PRO A O 1
ATOM 1767 N N . LEU A 1 224 ? -8.563 -17.674 4.464 1.00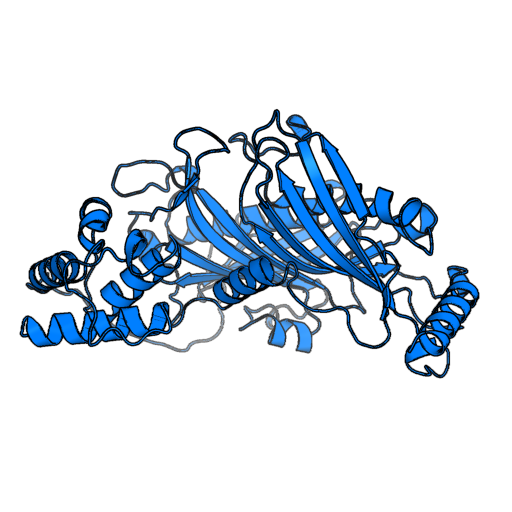 94.19 224 LEU A N 1
ATOM 1768 C CA . LEU A 1 224 ? -7.230 -18.273 4.531 1.00 94.19 224 LEU A CA 1
ATOM 1769 C C . LEU A 1 224 ? -6.478 -17.790 5.776 1.00 94.19 224 LEU A C 1
ATOM 1771 O O . LEU A 1 224 ? -6.806 -16.764 6.375 1.00 94.19 224 LEU A O 1
ATOM 1775 N N . LEU A 1 225 ? -5.447 -18.539 6.167 1.00 91.56 225 LEU A N 1
ATOM 1776 C CA . LEU A 1 225 ? -4.664 -18.277 7.374 1.00 91.56 225 LEU A CA 1
ATOM 1777 C C . LEU A 1 225 ? -3.764 -17.046 7.238 1.00 91.56 225 LEU A C 1
ATOM 1779 O O . LEU A 1 225 ? -3.575 -16.315 8.210 1.00 91.56 225 LEU A O 1
ATOM 1783 N N . ASN A 1 226 ? -3.162 -16.851 6.064 1.00 94.75 226 ASN A N 1
ATOM 1784 C CA . ASN A 1 226 ? -2.187 -15.795 5.797 1.00 94.75 226 ASN A CA 1
ATOM 1785 C C . ASN A 1 226 ? -1.948 -15.620 4.286 1.00 94.75 226 ASN A C 1
ATOM 1787 O O . ASN A 1 226 ? -2.425 -16.404 3.463 1.00 94.75 226 ASN A O 1
ATOM 1791 N N . GLY A 1 227 ? -1.153 -14.607 3.931 1.00 94.50 227 GLY A N 1
ATOM 1792 C CA . GLY A 1 227 ? -0.770 -14.330 2.544 1.00 94.50 227 GLY A CA 1
ATOM 1793 C C . GLY A 1 227 ? 0.045 -15.444 1.873 1.00 94.50 227 GLY A C 1
ATOM 1794 O O . GLY A 1 227 ? -0.075 -15.632 0.666 1.00 94.50 227 GLY A O 1
ATOM 1795 N N . LYS A 1 228 ? 0.819 -16.243 2.627 1.00 94.75 228 LYS A N 1
ATOM 1796 C CA . LYS A 1 228 ? 1.580 -17.376 2.066 1.00 94.75 228 LYS A CA 1
ATOM 1797 C C . LYS A 1 228 ? 0.639 -18.433 1.484 1.00 94.75 228 LYS A C 1
ATOM 1799 O O . LYS A 1 228 ? 0.835 -18.850 0.349 1.00 94.75 228 LYS A O 1
ATOM 1804 N N . GLN A 1 229 ? -0.406 -18.801 2.225 1.00 94.56 229 GLN A N 1
ATOM 1805 C CA . GLN A 1 229 ? -1.420 -19.737 1.739 1.00 94.56 229 GLN A CA 1
ATOM 1806 C C . GLN A 1 229 ? -2.149 -19.186 0.504 1.00 94.56 229 GLN A C 1
ATOM 1808 O O . GLN A 1 229 ? -2.386 -19.923 -0.449 1.00 94.56 229 GLN A O 1
ATOM 1813 N N . ALA A 1 230 ? -2.468 -17.888 0.493 1.00 94.81 230 ALA A N 1
ATOM 1814 C CA . ALA A 1 230 ? -3.086 -17.245 -0.666 1.00 94.81 230 ALA A CA 1
ATOM 1815 C C . ALA A 1 230 ? -2.185 -17.321 -1.911 1.00 94.81 230 ALA A C 1
ATOM 1817 O O . ALA A 1 230 ? -2.657 -17.696 -2.982 1.00 94.81 230 ALA A O 1
ATOM 1818 N N . LEU A 1 231 ? -0.881 -17.060 -1.765 1.00 90.31 231 LEU A N 1
ATOM 1819 C CA . LEU A 1 231 ? 0.096 -17.161 -2.855 1.00 90.31 231 LEU A CA 1
ATOM 1820 C C . LEU A 1 231 ? 0.258 -18.584 -3.390 1.00 90.31 231 LEU A C 1
ATOM 1822 O O . LEU A 1 231 ? 0.264 -18.767 -4.603 1.00 90.31 231 LEU A O 1
ATOM 1826 N N . GLU A 1 232 ? 0.351 -19.587 -2.513 1.00 91.12 232 GLU A N 1
ATOM 1827 C CA . GLU A 1 232 ? 0.410 -21.006 -2.909 1.00 91.12 232 GLU A CA 1
ATOM 1828 C C . GLU A 1 232 ? -0.826 -21.427 -3.718 1.00 91.12 232 GLU A C 1
ATOM 1830 O O . GLU A 1 232 ? -0.757 -22.319 -4.562 1.00 91.12 232 GLU A O 1
ATOM 1835 N N . MET A 1 233 ? -1.954 -20.757 -3.482 1.00 90.00 233 MET A N 1
ATOM 1836 C CA . MET A 1 233 ? -3.213 -20.970 -4.184 1.00 90.00 233 MET A CA 1
ATOM 1837 C C . MET A 1 233 ? -3.403 -20.048 -5.399 1.00 90.00 233 MET A C 1
ATOM 1839 O O . MET A 1 233 ? -4.402 -20.193 -6.097 1.00 90.00 233 MET A O 1
ATOM 1843 N N . GLY A 1 234 ? -2.491 -19.108 -5.669 1.00 87.81 234 GLY A N 1
ATOM 1844 C CA . GLY A 1 234 ? -2.644 -18.118 -6.742 1.00 87.81 234 GLY A CA 1
ATOM 1845 C C . GLY A 1 234 ? -3.787 -17.120 -6.510 1.00 87.81 234 GLY A C 1
ATOM 1846 O O . GLY A 1 234 ? -4.345 -16.589 -7.466 1.00 87.81 234 GLY A O 1
ATOM 1847 N N . ILE A 1 235 ? -4.167 -16.881 -5.253 1.00 94.62 235 ILE A N 1
ATOM 1848 C CA . ILE A 1 235 ? -5.246 -15.965 -4.871 1.00 94.62 235 ILE A CA 1
ATOM 1849 C C . ILE A 1 235 ? -4.650 -14.596 -4.520 1.00 94.62 235 ILE A C 1
ATOM 1851 O O . ILE A 1 235 ? -3.829 -14.511 -3.598 1.00 94.62 235 ILE A O 1
ATOM 1855 N N . PRO A 1 236 ? -5.068 -13.510 -5.196 1.00 97.69 236 PRO A N 1
ATOM 1856 C CA . PRO A 1 236 ? -4.705 -12.163 -4.784 1.00 97.69 236 PRO A CA 1
ATOM 1857 C C . PRO A 1 236 ? -5.224 -11.830 -3.384 1.00 97.69 236 PRO A C 1
ATOM 1859 O O . PRO A 1 236 ? -6.312 -12.255 -2.982 1.00 97.69 236 PRO A O 1
ATOM 1862 N N . TYR A 1 237 ? -4.473 -11.020 -2.645 1.00 98.75 237 TYR A N 1
ATOM 1863 C CA . TYR A 1 237 ? -4.905 -10.531 -1.344 1.00 98.75 237 TYR A CA 1
ATOM 1864 C C . TYR A 1 237 ? -4.498 -9.089 -1.085 1.00 98.75 237 TYR A C 1
ATOM 1866 O O . TYR A 1 237 ? -3.527 -8.571 -1.635 1.00 98.75 237 TYR A O 1
ATOM 1874 N N . VAL A 1 238 ? -5.231 -8.464 -0.169 1.00 98.88 238 VAL A N 1
ATOM 1875 C CA . VAL A 1 238 ? -4.812 -7.236 0.501 1.00 98.88 238 VAL A CA 1
ATOM 1876 C C . VAL A 1 238 ? -4.815 -7.497 1.999 1.00 98.88 238 VAL A C 1
ATOM 1878 O O . VAL A 1 238 ? -5.838 -7.887 2.554 1.00 98.88 238 VAL A O 1
ATOM 1881 N N . ARG A 1 239 ? -3.685 -7.306 2.673 1.00 98.75 239 ARG A N 1
ATOM 1882 C CA . ARG A 1 239 ? -3.614 -7.296 4.135 1.00 98.75 239 ARG A CA 1
ATOM 1883 C C . ARG A 1 239 ? -3.675 -5.858 4.611 1.00 98.75 239 ARG A C 1
ATOM 1885 O O . ARG A 1 239 ? -2.967 -5.005 4.082 1.00 98.75 239 ARG A O 1
ATOM 1892 N N . THR A 1 240 ? -4.478 -5.595 5.633 1.00 98.75 240 THR A N 1
ATOM 1893 C CA . THR A 1 240 ? -4.520 -4.276 6.262 1.00 98.75 240 THR A CA 1
ATOM 1894 C C . THR A 1 240 ? -4.414 -4.386 7.771 1.00 98.75 240 THR A C 1
ATOM 1896 O O . THR A 1 240 ? -5.161 -5.146 8.403 1.00 98.75 240 THR A O 1
ATOM 1899 N N . SER A 1 241 ? -3.541 -3.562 8.343 1.00 98.62 241 SER A N 1
ATOM 1900 C CA . SER A 1 241 ? -3.440 -3.367 9.783 1.00 98.62 241 SER A CA 1
ATOM 1901 C C . SER A 1 241 ? -3.872 -1.949 10.149 1.00 98.62 241 SER A C 1
ATOM 1903 O O . SER A 1 241 ? -3.448 -0.968 9.526 1.00 98.62 241 SER A O 1
ATOM 1905 N N . ASN A 1 242 ? -4.718 -1.842 11.172 1.00 97.81 242 ASN A N 1
ATOM 1906 C CA . ASN A 1 242 ? -5.268 -0.581 11.645 1.00 97.81 242 ASN A CA 1
ATOM 1907 C C . ASN A 1 242 ? -4.901 -0.331 13.105 1.00 97.81 242 ASN A C 1
ATOM 1909 O O . ASN A 1 242 ? -4.777 -1.260 13.901 1.00 97.81 242 ASN A O 1
ATOM 1913 N N . ILE A 1 243 ? -4.788 0.945 13.453 1.00 95.88 243 ILE A N 1
ATOM 1914 C CA . ILE A 1 243 ? -4.724 1.411 14.835 1.00 95.88 243 ILE A CA 1
ATOM 1915 C C . ILE A 1 243 ? -5.761 2.508 15.046 1.00 95.88 243 ILE A C 1
ATOM 1917 O O . ILE A 1 243 ? -6.112 3.230 14.112 1.00 95.88 243 ILE A O 1
ATOM 1921 N N . PHE A 1 244 ? -6.268 2.642 16.266 1.00 95.06 244 PHE A N 1
ATOM 1922 C CA . PHE A 1 244 ? -7.205 3.709 16.597 1.00 95.06 244 PHE A CA 1
ATOM 1923 C C . PHE A 1 244 ? -6.484 5.008 16.952 1.00 95.06 244 PHE A C 1
ATOM 1925 O O . PHE A 1 244 ? -5.595 5.045 17.808 1.00 95.06 244 PHE A O 1
ATOM 1932 N N . VAL A 1 245 ? -6.896 6.094 16.303 1.00 92.00 245 VAL A N 1
ATOM 1933 C CA . VAL A 1 245 ? -6.417 7.450 16.585 1.00 92.00 245 VAL A CA 1
ATOM 1934 C C . VAL A 1 245 ? -7.589 8.400 16.787 1.00 92.00 245 VAL A C 1
ATOM 1936 O O . VAL A 1 245 ? -8.620 8.263 16.132 1.00 92.00 245 VAL A O 1
ATOM 1939 N N . LYS A 1 246 ? -7.412 9.394 17.654 1.00 89.56 246 LYS A N 1
ATOM 1940 C CA . LYS A 1 246 ? -8.264 10.581 17.728 1.00 89.56 246 LYS A CA 1
ATOM 1941 C C . LYS A 1 246 ? -7.577 11.773 17.082 1.00 89.56 246 LYS A C 1
ATOM 1943 O O . LYS A 1 246 ? -6.348 11.879 17.087 1.00 89.56 246 LYS A O 1
ATOM 1948 N N . MET A 1 247 ? -8.388 12.663 16.525 1.00 84.19 247 MET A N 1
ATOM 1949 C CA . MET A 1 247 ? -7.936 13.883 15.866 1.00 84.19 247 MET A CA 1
ATOM 1950 C C . MET A 1 247 ? -8.180 15.065 16.801 1.00 84.19 247 MET A C 1
ATOM 1952 O O . MET A 1 247 ? -9.329 15.426 17.026 1.00 84.19 247 MET A O 1
ATOM 1956 N N . LEU A 1 248 ? -7.110 15.651 17.346 1.00 70.75 248 LEU A N 1
ATOM 1957 C CA . LEU A 1 248 ? -7.218 16.764 18.300 1.00 70.75 248 LEU A CA 1
ATOM 1958 C C . LEU A 1 248 ? -7.158 18.130 17.597 1.00 70.75 248 LEU A C 1
ATOM 1960 O O . LEU A 1 248 ? -7.965 19.006 17.888 1.00 70.75 248 LEU A O 1
ATOM 1964 N N . GLN A 1 249 ? -6.230 18.311 16.648 1.00 66.50 249 GLN A N 1
ATOM 1965 C CA . GLN A 1 249 ? -6.069 19.547 15.860 1.00 66.50 249 GLN A CA 1
ATOM 1966 C C . GLN A 1 249 ? -5.765 19.230 14.385 1.00 66.50 249 GLN A C 1
ATOM 1968 O O . GLN A 1 249 ? -4.682 19.510 13.869 1.00 66.50 249 GLN A O 1
ATOM 1973 N N . GLY A 1 250 ? -6.723 18.603 13.699 1.00 65.12 250 GLY A N 1
ATOM 1974 C CA . GLY A 1 250 ? -6.598 18.269 12.276 1.00 65.12 250 GLY A CA 1
ATOM 1975 C C . GLY A 1 250 ? -5.499 17.243 11.964 1.00 65.12 250 GLY A C 1
ATOM 1976 O O . GLY A 1 250 ? -5.035 16.508 12.838 1.00 65.12 250 GLY A O 1
ATOM 1977 N N . ALA A 1 251 ? -5.070 17.198 10.698 1.00 61.84 251 ALA A N 1
ATOM 1978 C CA . ALA A 1 251 ? -4.133 16.193 10.176 1.00 61.84 251 ALA A CA 1
ATOM 1979 C C . ALA A 1 251 ? -2.749 16.183 10.842 1.00 61.84 251 ALA A C 1
ATOM 1981 O O . ALA A 1 251 ? -2.050 15.170 10.808 1.00 61.84 251 ALA A O 1
ATOM 1982 N N . SER A 1 252 ? -2.355 17.298 11.455 1.00 61.00 252 SER A N 1
ATOM 1983 C CA . SER A 1 252 ? -1.041 17.460 12.077 1.00 61.00 252 SER A CA 1
ATOM 1984 C C . SER A 1 252 ? -0.957 16.873 13.485 1.00 61.00 252 SER A C 1
ATOM 1986 O O . SER A 1 252 ? 0.155 16.684 13.978 1.00 61.00 252 SER A O 1
ATOM 1988 N N . TRP A 1 253 ? -2.094 16.561 14.124 1.00 68.25 253 TRP A N 1
ATOM 1989 C CA . TRP A 1 253 ? -2.109 16.032 15.487 1.00 68.25 253 TRP A CA 1
ATOM 1990 C C . TRP A 1 253 ? -3.092 14.870 15.662 1.00 68.25 253 TRP A C 1
ATOM 1992 O O . TRP A 1 253 ? -4.213 15.016 16.162 1.00 68.25 253 TRP A O 1
ATOM 2002 N N . LEU A 1 254 ? -2.621 13.690 15.253 1.00 80.38 254 LEU A N 1
ATOM 2003 C CA . LEU A 1 254 ? -3.254 12.403 15.520 1.00 80.38 254 LEU A CA 1
ATOM 2004 C C . LEU A 1 254 ? -2.642 11.792 16.784 1.00 80.38 254 LEU A C 1
ATOM 2006 O O . LEU A 1 254 ? -1.424 11.622 16.869 1.00 80.38 254 LEU A O 1
ATOM 2010 N N . LYS A 1 255 ? -3.481 11.443 17.762 1.00 85.31 255 LYS A N 1
ATOM 2011 C CA . LYS A 1 255 ? -3.054 10.756 18.989 1.00 85.31 255 LYS A CA 1
ATOM 2012 C C . LYS A 1 255 ? -3.661 9.362 19.018 1.00 85.31 255 LYS A C 1
ATOM 2014 O O . LYS A 1 255 ? -4.864 9.211 18.827 1.00 85.31 255 LYS A O 1
ATOM 2019 N N . LYS A 1 256 ? -2.840 8.345 19.273 1.00 87.62 256 LYS A N 1
ATOM 2020 C CA . LYS A 1 256 ? -3.327 6.974 19.473 1.00 87.62 256 LYS A CA 1
ATOM 2021 C C . LYS A 1 256 ? -4.259 6.920 20.677 1.00 87.62 256 LYS A C 1
ATOM 2023 O O . LYS A 1 256 ? -4.030 7.610 21.669 1.00 87.62 256 LYS A O 1
ATOM 2028 N N . SER A 1 257 ? -5.286 6.092 20.584 1.00 92.06 257 SER A N 1
ATOM 2029 C CA . SER A 1 257 ? -6.225 5.830 21.673 1.00 92.06 257 SER A CA 1
ATOM 2030 C C . SER A 1 257 ? -6.872 4.454 21.469 1.00 92.06 257 SER A C 1
ATOM 2032 O O . SER A 1 257 ? -6.417 3.679 20.623 1.00 92.06 257 SER A O 1
ATOM 2034 N N . ARG A 1 258 ? -7.868 4.107 22.284 1.00 91.75 258 ARG A N 1
ATOM 2035 C CA . ARG A 1 258 ? -8.481 2.782 22.346 1.00 91.75 258 ARG A CA 1
ATOM 2036 C C . ARG A 1 258 ? -10.003 2.922 22.377 1.00 91.75 258 ARG A C 1
ATOM 2038 O O . ARG A 1 258 ? -10.503 3.744 23.141 1.00 91.75 258 ARG A O 1
ATOM 2045 N N . PRO A 1 259 ? -10.754 2.140 21.593 1.00 93.38 259 PRO A N 1
ATOM 2046 C CA . PRO A 1 259 ? -12.203 2.101 21.704 1.00 93.38 259 PRO A CA 1
ATOM 2047 C C . PRO A 1 259 ? -12.642 1.551 23.063 1.00 93.38 259 PRO A C 1
ATOM 2049 O O . PRO A 1 259 ? -12.157 0.515 23.509 1.00 93.38 259 PRO A O 1
ATOM 2052 N N . ALA A 1 260 ? -13.609 2.226 23.685 1.00 91.31 260 ALA A N 1
ATOM 2053 C CA . ALA A 1 260 ? -14.222 1.797 24.946 1.00 91.31 260 ALA A CA 1
ATOM 2054 C C . ALA A 1 260 ? -15.451 0.884 24.747 1.00 91.31 260 ALA A C 1
ATOM 2056 O O . ALA A 1 260 ? -16.055 0.408 25.709 1.00 91.31 260 ALA A O 1
ATOM 2057 N N . HIS A 1 261 ? -15.868 0.662 23.498 1.00 92.56 261 HIS A N 1
ATOM 2058 C CA . HIS A 1 261 ? -17.080 -0.091 23.188 1.00 92.56 261 HIS A CA 1
ATOM 2059 C C . HIS A 1 261 ? -16.886 -1.601 23.396 1.00 92.56 261 HIS A C 1
ATOM 2061 O O . HIS A 1 261 ? -15.998 -2.196 22.792 1.00 92.56 261 HIS A O 1
ATOM 2067 N N . LYS A 1 262 ? -17.773 -2.242 24.172 1.00 90.44 262 LYS A N 1
ATOM 2068 C CA . LYS A 1 262 ? -17.682 -3.676 24.522 1.00 90.44 262 LYS A CA 1
ATOM 2069 C C . LYS A 1 262 ? -17.694 -4.622 23.321 1.00 90.44 262 LYS A C 1
ATOM 2071 O O . LYS A 1 262 ? -17.027 -5.640 23.354 1.00 90.44 262 LYS A O 1
ATOM 2076 N N . GLY A 1 263 ? -18.380 -4.258 22.236 1.00 89.94 263 GLY A N 1
ATOM 2077 C CA . GLY A 1 263 ? -18.386 -5.068 21.008 1.00 89.94 263 GLY A CA 1
ATOM 2078 C C . GLY A 1 263 ? -17.014 -5.201 20.323 1.00 89.94 263 GLY A C 1
ATOM 2079 O O . GLY A 1 263 ? -16.866 -5.953 19.370 1.00 89.94 263 GLY A O 1
ATOM 2080 N N . MET A 1 264 ? -15.987 -4.480 20.787 1.00 93.25 264 MET A N 1
ATOM 2081 C CA . MET A 1 264 ? -14.604 -4.734 20.374 1.00 93.25 264 MET A CA 1
ATOM 2082 C C . MET A 1 264 ? -14.076 -6.079 20.886 1.00 93.25 264 MET A C 1
ATOM 2084 O O . MET A 1 264 ? -13.189 -6.653 20.257 1.00 93.25 264 MET A O 1
ATOM 2088 N N . ASP A 1 265 ? -14.618 -6.583 21.999 1.00 91.38 265 ASP A N 1
ATOM 2089 C CA . ASP A 1 265 ? -14.251 -7.881 22.572 1.00 91.38 265 ASP A CA 1
ATOM 2090 C C . ASP A 1 265 ? -14.760 -9.059 21.731 1.00 91.38 265 ASP A C 1
ATOM 2092 O O . ASP A 1 265 ? -14.198 -10.151 21.817 1.00 91.38 265 ASP A O 1
ATOM 2096 N N . ASP A 1 266 ? -15.755 -8.819 20.871 1.00 92.62 266 ASP A N 1
ATOM 2097 C CA . ASP A 1 266 ? -16.313 -9.815 19.952 1.00 92.62 266 ASP A CA 1
ATOM 2098 C C . ASP A 1 266 ? -15.407 -10.058 18.729 1.00 92.62 266 ASP A C 1
ATOM 2100 O O . ASP A 1 266 ? -15.564 -11.054 18.021 1.00 92.62 266 ASP A O 1
ATOM 2104 N N . ILE A 1 267 ? -14.428 -9.176 18.478 1.00 94.31 267 ILE A N 1
ATOM 2105 C CA . ILE A 1 267 ? -13.449 -9.359 17.401 1.00 94.31 267 ILE A CA 1
ATOM 2106 C C . ILE A 1 267 ? -12.445 -10.450 17.811 1.00 94.31 267 ILE A C 1
ATOM 2108 O O . ILE A 1 267 ? -11.754 -10.282 18.824 1.00 94.31 267 ILE A O 1
ATOM 2112 N N . PRO A 1 268 ? -12.255 -11.516 17.004 1.00 94.19 268 PRO A N 1
ATOM 2113 C CA . PRO A 1 268 ? -11.324 -12.597 17.318 1.00 94.19 268 PRO A CA 1
ATOM 2114 C C . PRO A 1 268 ? -9.916 -12.098 17.670 1.00 94.19 268 PRO A C 1
ATOM 2116 O O . PRO A 1 268 ? -9.349 -11.251 16.979 1.00 94.19 268 PRO A O 1
ATOM 2119 N N . ARG A 1 269 ? -9.326 -12.636 18.740 1.00 94.62 269 ARG A N 1
ATOM 2120 C CA . ARG A 1 269 ? -8.028 -12.179 19.260 1.00 94.62 269 ARG A CA 1
ATOM 2121 C C . ARG A 1 269 ? -6.847 -12.828 18.529 1.00 94.62 269 ARG A C 1
ATOM 2123 O O . ARG A 1 269 ? -6.851 -14.026 18.246 1.00 94.62 269 ARG A O 1
ATOM 2130 N N . LEU A 1 270 ? -5.813 -12.039 18.254 1.00 93.50 270 LEU A N 1
ATOM 2131 C CA . LEU A 1 270 ? -4.473 -12.519 17.927 1.00 93.50 270 LEU A CA 1
ATOM 2132 C C . LEU A 1 270 ? -3.740 -12.912 19.211 1.00 93.50 270 LEU A C 1
ATOM 2134 O O . LEU A 1 270 ? -3.860 -12.233 20.229 1.00 93.50 270 LEU A O 1
ATOM 2138 N N . ALA A 1 271 ? -2.964 -13.993 19.143 1.00 91.00 271 ALA A N 1
ATOM 2139 C CA . ALA A 1 271 ? -2.134 -14.440 20.261 1.00 91.00 271 ALA A CA 1
ATOM 2140 C C . ALA A 1 271 ? -0.887 -13.563 20.455 1.00 91.00 271 ALA A C 1
ATOM 2142 O O . ALA A 1 271 ? -0.432 -13.375 21.578 1.00 91.00 271 ALA A O 1
ATOM 2143 N N . GLU A 1 272 ? -0.354 -13.024 19.360 1.00 91.88 272 GLU A N 1
ATOM 2144 C CA . GLU A 1 272 ? 0.868 -12.225 19.324 1.00 91.88 272 GLU A CA 1
ATOM 2145 C C . GLU A 1 272 ? 0.624 -10.937 18.537 1.00 91.88 272 GLU A C 1
ATOM 2147 O O . GLU A 1 272 ? -0.317 -10.844 17.739 1.00 91.88 272 GLU A O 1
ATOM 2152 N N . VAL A 1 273 ? 1.478 -9.938 18.765 1.00 92.31 273 VAL A N 1
ATOM 2153 C CA . VAL A 1 273 ? 1.474 -8.701 17.982 1.00 92.31 273 VAL A CA 1
ATOM 2154 C C . VAL A 1 273 ? 1.665 -9.040 16.495 1.00 92.31 273 VAL A C 1
ATOM 2156 O O . VAL A 1 273 ? 2.517 -9.867 16.164 1.00 92.31 273 VAL A O 1
ATOM 2159 N N . PRO A 1 274 ? 0.884 -8.451 15.571 1.00 94.88 274 PRO A N 1
ATOM 2160 C CA . PRO A 1 274 ? 1.070 -8.722 14.153 1.00 94.88 274 PRO A CA 1
ATOM 2161 C C . PRO A 1 274 ? 2.457 -8.254 13.689 1.00 94.88 274 PRO A C 1
ATOM 2163 O O . PRO A 1 274 ? 2.897 -7.146 14.001 1.00 94.88 274 PRO A O 1
ATOM 2166 N N . ASP A 1 275 ? 3.118 -9.078 12.875 1.00 95.56 275 ASP A N 1
ATOM 2167 C CA . ASP A 1 275 ? 4.438 -8.809 12.281 1.00 95.56 275 ASP A CA 1
ATOM 2168 C C . ASP A 1 275 ? 4.489 -7.513 11.454 1.00 95.56 275 ASP A C 1
ATOM 2170 O O . ASP A 1 275 ? 5.568 -6.956 11.259 1.00 95.56 275 ASP A O 1
ATOM 2174 N N . SER A 1 276 ? 3.340 -6.994 11.005 1.00 96.38 276 SER A N 1
ATOM 2175 C CA . SER A 1 276 ? 3.238 -5.701 10.318 1.00 96.38 276 SER A CA 1
ATOM 2176 C C . SER A 1 276 ? 3.833 -4.547 11.126 1.00 96.38 276 SER A C 1
ATOM 2178 O O . SER A 1 276 ? 4.379 -3.606 10.551 1.00 96.38 276 SER A O 1
ATOM 2180 N N . TYR A 1 277 ? 3.797 -4.643 12.455 1.00 90.38 277 TYR A N 1
ATOM 2181 C CA . TYR A 1 277 ? 4.429 -3.680 13.344 1.00 90.38 277 TYR A CA 1
ATOM 2182 C C . TYR A 1 277 ? 5.961 -3.702 13.228 1.00 90.38 277 TYR A C 1
ATOM 2184 O O . TYR A 1 277 ? 6.577 -2.672 12.943 1.00 90.38 277 TYR A O 1
ATOM 2192 N N . ALA A 1 278 ? 6.571 -4.883 13.374 1.00 94.50 278 ALA A N 1
ATOM 2193 C CA . ALA A 1 278 ? 8.017 -5.053 13.242 1.00 94.50 278 ALA A CA 1
ATOM 2194 C C . ALA A 1 278 ? 8.500 -4.685 11.831 1.00 94.50 278 ALA A C 1
ATOM 2196 O O . ALA A 1 278 ? 9.498 -3.980 11.688 1.00 94.50 278 ALA A O 1
ATOM 2197 N N . LYS A 1 279 ? 7.740 -5.075 10.797 1.00 97.31 279 LYS A N 1
ATOM 2198 C CA . LYS A 1 279 ? 8.017 -4.729 9.397 1.00 97.31 279 LYS A CA 1
ATOM 2199 C C . LYS A 1 279 ? 8.090 -3.225 9.169 1.00 97.31 279 LYS A C 1
ATOM 2201 O O . LYS A 1 279 ? 8.997 -2.766 8.487 1.00 97.31 279 LYS A O 1
ATOM 2206 N N . ILE A 1 280 ? 7.161 -2.450 9.728 1.00 97.00 280 ILE A N 1
ATOM 2207 C CA . ILE A 1 280 ? 7.167 -0.992 9.550 1.00 97.00 280 ILE A CA 1
ATOM 2208 C C . ILE A 1 280 ? 8.323 -0.347 10.294 1.00 97.00 280 ILE A C 1
ATOM 2210 O O . ILE A 1 280 ? 8.975 0.518 9.722 1.00 97.00 280 ILE A O 1
ATOM 2214 N N . LYS A 1 281 ? 8.601 -0.765 11.534 1.00 94.69 281 LYS A N 1
ATOM 2215 C CA . LYS A 1 281 ? 9.740 -0.230 12.292 1.00 94.69 281 LYS A CA 1
ATOM 2216 C C . LYS A 1 281 ? 11.055 -0.490 11.557 1.00 94.69 281 LYS A C 1
ATOM 2218 O O . LYS A 1 281 ? 11.878 0.412 11.436 1.00 94.69 281 LYS A O 1
ATOM 2223 N N . GLN A 1 282 ? 11.218 -1.700 11.025 1.00 97.25 282 GLN A N 1
ATOM 2224 C CA . GLN A 1 282 ? 12.365 -2.039 10.195 1.00 97.25 282 GLN A CA 1
ATOM 2225 C C . GLN A 1 282 ? 12.398 -1.194 8.915 1.00 97.25 282 GLN A C 1
ATOM 2227 O O . GLN A 1 282 ? 13.415 -0.574 8.632 1.00 97.25 282 GLN A O 1
ATOM 2232 N N . ALA A 1 283 ? 11.291 -1.108 8.174 1.00 98.00 283 ALA A N 1
ATOM 2233 C CA . ALA A 1 283 ? 11.240 -0.359 6.921 1.00 98.00 283 ALA A CA 1
ATOM 2234 C C . ALA A 1 283 ? 11.449 1.151 7.102 1.00 98.00 283 ALA A C 1
ATOM 2236 O O . ALA A 1 283 ? 11.973 1.816 6.211 1.00 98.00 283 ALA A O 1
ATOM 2237 N N . ASP A 1 284 ? 11.046 1.704 8.245 1.00 97.06 284 ASP A N 1
ATOM 2238 C CA . ASP A 1 284 ? 11.329 3.086 8.612 1.00 97.06 284 ASP A CA 1
ATOM 2239 C C . ASP A 1 284 ? 12.836 3.306 8.826 1.00 97.06 284 ASP A C 1
ATOM 2241 O O . ASP A 1 284 ? 13.385 4.276 8.309 1.00 97.06 284 ASP A O 1
ATOM 2245 N N . GLY A 1 285 ? 13.527 2.382 9.499 1.00 96.38 285 GLY A N 1
ATOM 2246 C CA . GLY A 1 285 ? 14.984 2.437 9.666 1.00 96.38 285 GLY A CA 1
ATOM 2247 C C . GLY A 1 285 ? 15.769 2.183 8.372 1.00 96.38 285 GLY A C 1
ATOM 2248 O O . GLY A 1 285 ? 16.699 2.920 8.059 1.00 96.38 285 GLY A O 1
ATOM 2249 N N . ASP A 1 286 ? 15.363 1.174 7.599 1.00 97.44 286 ASP A N 1
ATOM 2250 C CA . ASP A 1 286 ? 16.044 0.717 6.375 1.00 97.44 286 ASP A CA 1
ATOM 2251 C C . ASP A 1 286 ? 15.658 1.532 5.129 1.00 97.44 286 ASP A C 1
ATOM 2253 O O . ASP A 1 286 ? 16.184 1.320 4.026 1.00 97.44 286 ASP A O 1
ATOM 2257 N N . ASP A 1 287 ? 14.704 2.454 5.289 1.00 97.81 287 ASP A N 1
ATOM 2258 C CA . ASP A 1 287 ? 14.127 3.275 4.229 1.00 97.81 287 ASP A CA 1
ATOM 2259 C C . ASP A 1 287 ? 13.431 2.466 3.111 1.00 97.81 287 ASP A C 1
ATOM 2261 O O . ASP A 1 287 ? 13.121 3.015 2.051 1.00 97.81 287 ASP A O 1
ATOM 2265 N N . ARG A 1 288 ? 13.170 1.169 3.338 1.00 98.06 288 ARG A N 1
ATOM 2266 C CA . ARG A 1 288 ? 12.540 0.209 2.413 1.00 98.06 288 ARG A CA 1
ATOM 2267 C C . ARG A 1 288 ? 12.024 -1.023 3.162 1.00 98.06 288 ARG A C 1
ATOM 2269 O O . ARG A 1 288 ? 12.616 -1.415 4.156 1.00 98.06 288 ARG A O 1
ATOM 2276 N N . PHE A 1 289 ? 11.002 -1.711 2.649 1.00 98.44 289 PHE A N 1
ATOM 2277 C CA . PHE A 1 289 ? 10.555 -2.994 3.227 1.00 98.44 289 PHE A CA 1
ATOM 2278 C C . PHE A 1 289 ? 11.487 -4.162 2.909 1.00 98.44 289 PHE A C 1
ATOM 2280 O O . PHE A 1 289 ? 11.550 -5.136 3.654 1.00 98.44 289 PHE A O 1
ATOM 2287 N N . ARG A 1 290 ? 12.180 -4.096 1.770 1.00 97.00 290 ARG A N 1
ATOM 2288 C CA . ARG A 1 290 ? 13.053 -5.168 1.288 1.00 97.00 290 ARG A CA 1
ATOM 2289 C C . ARG A 1 290 ? 14.072 -4.640 0.282 1.00 97.00 290 ARG A C 1
ATOM 2291 O O . ARG A 1 290 ? 13.815 -3.615 -0.357 1.00 97.00 290 ARG A O 1
ATOM 2298 N N . PRO A 1 291 ? 15.238 -5.292 0.148 1.00 96.75 291 PRO A N 1
ATOM 2299 C CA . PRO A 1 291 ? 16.215 -4.925 -0.867 1.00 96.75 291 PRO A CA 1
ATOM 2300 C C . PRO A 1 291 ? 15.711 -5.286 -2.276 1.00 96.75 291 PRO A C 1
ATOM 2302 O O . PRO A 1 291 ? 14.854 -6.167 -2.411 1.00 96.75 291 PRO A O 1
ATOM 2305 N N . PRO A 1 292 ? 16.240 -4.631 -3.329 1.00 95.62 292 PRO A N 1
ATOM 2306 C CA . PRO A 1 292 ? 16.024 -5.090 -4.696 1.00 95.62 292 PRO A CA 1
ATOM 2307 C C . PRO A 1 292 ? 16.532 -6.537 -4.848 1.00 95.62 292 PRO A C 1
ATOM 2309 O O . PRO A 1 292 ? 17.558 -6.877 -4.250 1.00 95.62 292 PRO A O 1
ATOM 2312 N N . PRO A 1 293 ? 15.841 -7.399 -5.615 1.00 95.25 293 PRO A N 1
ATOM 2313 C CA . PRO A 1 293 ? 16.301 -8.764 -5.848 1.00 95.25 293 PRO A CA 1
ATOM 2314 C C . PRO A 1 293 ? 17.652 -8.812 -6.572 1.00 95.25 293 PRO A C 1
ATOM 2316 O O . PRO A 1 293 ? 18.036 -7.874 -7.274 1.00 95.25 293 PRO A O 1
ATOM 2319 N N . GLU A 1 294 ? 18.351 -9.941 -6.453 1.00 93.19 294 GLU A N 1
ATOM 2320 C CA . GLU A 1 294 ? 19.513 -10.223 -7.297 1.00 93.19 294 GLU A CA 1
ATOM 2321 C C . GLU A 1 294 ? 19.124 -10.177 -8.785 1.00 93.19 294 GLU A C 1
ATOM 2323 O O . GLU A 1 294 ? 17.992 -10.489 -9.161 1.00 93.19 294 GLU A O 1
ATOM 2328 N N . GLY A 1 295 ? 20.060 -9.755 -9.637 1.00 94.50 295 GLY A N 1
ATOM 2329 C CA . GLY A 1 295 ? 19.820 -9.635 -11.073 1.00 94.50 295 GLY A CA 1
ATOM 2330 C C . GLY A 1 295 ? 19.068 -8.372 -11.485 1.00 94.50 295 GLY A C 1
ATOM 2331 O O . GLY A 1 295 ? 18.659 -8.273 -12.634 1.00 94.50 295 GLY A O 1
ATOM 2332 N N . TYR A 1 296 ? 18.881 -7.399 -10.589 1.00 97.00 296 TYR A N 1
ATOM 2333 C CA . TYR A 1 296 ? 18.262 -6.113 -10.911 1.00 97.00 296 TYR A CA 1
ATOM 2334 C C . TYR A 1 296 ? 19.320 -5.014 -11.083 1.00 97.00 296 TYR A C 1
ATOM 2336 O O . TYR A 1 296 ? 20.199 -4.832 -10.241 1.00 97.00 296 TYR A O 1
ATOM 2344 N N . THR A 1 297 ? 19.215 -4.230 -12.156 1.00 97.06 297 THR A N 1
ATOM 2345 C CA . THR A 1 297 ? 20.044 -3.039 -12.394 1.00 97.06 297 THR A CA 1
ATOM 2346 C C . THR A 1 297 ? 19.391 -1.810 -11.770 1.00 97.06 297 THR A C 1
ATOM 2348 O O . THR A 1 297 ? 18.205 -1.560 -11.981 1.00 97.06 297 THR A O 1
ATOM 2351 N N . CYS A 1 298 ? 20.170 -1.016 -11.028 1.00 97.25 298 CYS A N 1
ATOM 2352 C CA . CYS A 1 298 ? 19.728 0.278 -10.507 1.00 97.25 298 CYS A CA 1
ATOM 2353 C C . CYS A 1 298 ? 19.589 1.294 -11.648 1.00 97.25 298 CYS A C 1
ATOM 2355 O O . CYS A 1 298 ? 20.559 1.575 -12.350 1.00 97.25 298 CYS A O 1
ATOM 2357 N N . LEU A 1 299 ? 18.392 1.852 -11.822 1.00 97.94 299 LEU A N 1
ATOM 2358 C CA . LEU A 1 299 ? 18.098 2.875 -12.827 1.00 97.94 299 LEU A CA 1
ATOM 2359 C C . LEU A 1 299 ? 18.156 4.296 -12.259 1.00 97.94 299 LEU A C 1
ATOM 2361 O O . LEU A 1 299 ? 18.160 5.251 -13.029 1.00 97.94 299 LEU A O 1
ATOM 2365 N N . THR A 1 300 ? 18.232 4.451 -10.941 1.00 97.50 300 THR A N 1
ATOM 2366 C CA . THR A 1 300 ? 18.402 5.738 -10.250 1.00 97.50 300 THR A CA 1
ATOM 2367 C C . THR A 1 300 ? 19.604 5.649 -9.302 1.00 97.50 300 THR A C 1
ATOM 2369 O O . THR A 1 300 ? 19.416 5.442 -8.102 1.00 97.50 300 THR A O 1
ATOM 2372 N N . PRO A 1 301 ? 20.851 5.744 -9.810 1.00 93.94 301 PRO A N 1
ATOM 2373 C CA . PRO A 1 301 ? 22.048 5.706 -8.962 1.00 93.94 301 PRO A CA 1
ATOM 2374 C C . PRO A 1 301 ? 22.025 6.775 -7.865 1.00 93.94 301 PRO A C 1
ATOM 2376 O O . PRO A 1 301 ? 22.490 6.537 -6.754 1.00 93.94 301 PRO A O 1
ATOM 2379 N N . GLU A 1 302 ? 21.430 7.926 -8.175 1.00 96.31 302 GLU A N 1
ATOM 2380 C CA . GLU A 1 302 ? 20.989 8.917 -7.202 1.00 96.31 302 GLU A CA 1
ATOM 2381 C C . GLU A 1 302 ? 19.468 8.823 -7.054 1.00 96.31 302 GLU A C 1
ATOM 2383 O O . GLU A 1 302 ? 18.750 8.756 -8.055 1.00 96.31 302 GLU A O 1
ATOM 2388 N N . THR A 1 303 ? 18.968 8.842 -5.815 1.00 97.94 303 THR A N 1
ATOM 2389 C CA . THR A 1 303 ? 17.527 8.812 -5.532 1.00 97.94 303 THR A CA 1
ATOM 2390 C C . THR A 1 303 ? 16.809 9.951 -6.255 1.00 97.94 303 THR A C 1
ATOM 2392 O O . THR A 1 303 ? 17.093 11.133 -6.031 1.00 97.94 303 THR A O 1
ATOM 2395 N N . ALA A 1 304 ? 15.817 9.609 -7.076 1.00 98.44 304 ALA A N 1
ATOM 2396 C CA . ALA A 1 304 ? 15.012 10.593 -7.777 1.00 98.44 304 ALA A CA 1
ATOM 2397 C C . ALA A 1 304 ? 14.047 11.281 -6.806 1.00 98.44 304 ALA A C 1
ATOM 2399 O O . ALA A 1 304 ? 13.378 10.628 -6.010 1.00 98.44 304 ALA A O 1
ATOM 2400 N N . LYS A 1 305 ? 13.930 12.607 -6.898 1.00 98.44 305 LYS A N 1
ATOM 2401 C CA . LYS A 1 305 ? 12.992 13.402 -6.092 1.00 98.44 305 LYS A CA 1
ATOM 2402 C C . LYS A 1 305 ? 11.938 14.042 -6.983 1.00 98.44 305 LYS A C 1
ATOM 2404 O O . LYS A 1 305 ? 12.265 14.610 -8.032 1.00 98.44 305 LYS A O 1
ATOM 2409 N N . VAL A 1 306 ? 10.680 13.940 -6.570 1.00 98.44 306 VAL A N 1
ATOM 2410 C CA . VAL A 1 306 ? 9.527 14.495 -7.279 1.00 98.44 306 VAL A CA 1
ATOM 2411 C C . VAL A 1 306 ? 8.628 15.230 -6.296 1.00 98.44 306 VAL A C 1
ATOM 2413 O O . VAL A 1 306 ? 8.133 14.645 -5.337 1.00 98.44 306 VAL A O 1
ATOM 2416 N N . GLU A 1 307 ? 8.390 16.511 -6.558 1.00 97.69 307 GLU A N 1
ATOM 2417 C CA . GLU A 1 307 ? 7.446 17.308 -5.779 1.00 97.69 307 GLU A CA 1
ATOM 2418 C C . GLU A 1 307 ? 6.001 17.056 -6.222 1.00 97.69 307 GLU A C 1
ATOM 2420 O O . GLU A 1 307 ? 5.689 16.903 -7.413 1.00 97.69 307 GLU A O 1
ATOM 2425 N N . TYR A 1 308 ? 5.108 17.041 -5.240 1.00 97.81 308 TYR A N 1
ATOM 2426 C CA . TYR A 1 308 ? 3.686 16.822 -5.412 1.00 97.81 308 TYR A CA 1
ATOM 2427 C C . TYR A 1 308 ? 2.898 17.778 -4.510 1.00 97.81 308 TYR A C 1
ATOM 2429 O O . TYR A 1 308 ? 3.006 17.729 -3.286 1.00 97.81 308 TYR A O 1
ATOM 2437 N N . ALA A 1 309 ? 2.098 18.652 -5.117 1.00 97.06 309 ALA A N 1
ATOM 2438 C CA . ALA A 1 309 ? 1.139 19.474 -4.388 1.00 97.06 309 ALA A CA 1
ATOM 2439 C C . ALA A 1 309 ? -0.097 18.631 -4.053 1.00 97.06 309 ALA A C 1
ATOM 2441 O O . ALA A 1 309 ? -0.626 17.949 -4.934 1.00 97.06 309 ALA A O 1
ATOM 2442 N N . ILE A 1 310 ? -0.534 18.675 -2.794 1.00 96.50 310 ILE A N 1
ATOM 2443 C CA . ILE A 1 310 ? -1.762 18.005 -2.362 1.00 96.50 310 ILE A CA 1
ATOM 2444 C C . ILE A 1 310 ? -2.942 18.655 -3.084 1.00 96.50 310 ILE A C 1
ATOM 2446 O O . ILE A 1 310 ? -3.060 19.877 -3.089 1.00 96.50 310 ILE A O 1
ATOM 2450 N N . GLU A 1 311 ? -3.801 17.833 -3.688 1.00 96.56 311 GLU A N 1
ATOM 2451 C CA . GLU A 1 311 ? -5.052 18.263 -4.314 1.00 96.56 311 GLU A CA 1
ATOM 2452 C C . GLU A 1 311 ? -6.210 17.965 -3.352 1.00 96.56 311 GLU A C 1
ATOM 2454 O O . GLU A 1 311 ? -6.601 16.798 -3.244 1.00 96.56 311 GLU A O 1
ATOM 2459 N N . PRO A 1 312 ? -6.748 18.958 -2.616 1.00 94.56 312 PRO A N 1
ATOM 2460 C CA . PRO A 1 312 ? -7.711 18.714 -1.546 1.00 94.56 312 PRO A CA 1
ATOM 2461 C C . PRO A 1 312 ? -8.943 17.920 -1.986 1.00 94.56 312 PRO A C 1
ATOM 2463 O O . PRO A 1 312 ? -9.350 16.996 -1.281 1.00 94.56 312 PRO A O 1
ATOM 2466 N N . ASP A 1 313 ? -9.480 18.217 -3.172 1.00 95.06 313 ASP A N 1
ATOM 2467 C CA . ASP A 1 313 ? -10.711 17.598 -3.683 1.00 95.06 313 ASP A CA 1
ATOM 2468 C C . ASP A 1 313 ? -10.514 16.145 -4.134 1.00 95.06 313 ASP A C 1
ATOM 2470 O O . ASP A 1 313 ? -11.471 15.376 -4.256 1.00 95.06 313 ASP A O 1
ATOM 2474 N N . ARG A 1 314 ? -9.263 15.747 -4.386 1.00 94.69 314 ARG A N 1
ATOM 2475 C CA . ARG A 1 314 ? -8.917 14.393 -4.821 1.00 94.69 314 ARG A CA 1
ATOM 2476 C C . ARG A 1 314 ? -8.323 13.562 -3.694 1.00 94.69 314 ARG A C 1
ATOM 2478 O O . ARG A 1 314 ? -8.658 12.384 -3.565 1.00 94.69 314 ARG A O 1
ATOM 2485 N N . ASP A 1 315 ? -7.397 14.146 -2.942 1.00 96.75 315 ASP A N 1
ATOM 2486 C CA . ASP A 1 315 ? -6.453 13.420 -2.100 1.00 96.75 315 ASP A CA 1
ATOM 2487 C C . ASP A 1 315 ? -6.953 13.257 -0.663 1.00 96.75 315 ASP A C 1
ATOM 2489 O O . ASP A 1 315 ? -6.575 12.283 -0.002 1.00 96.75 315 ASP A O 1
ATOM 2493 N N . LEU A 1 316 ? -7.819 14.159 -0.190 1.00 94.50 316 LEU A N 1
ATOM 2494 C CA . LEU A 1 316 ? -8.339 14.136 1.175 1.00 94.50 316 LEU A CA 1
ATOM 2495 C C . LEU A 1 316 ? -9.608 13.290 1.301 1.00 94.50 316 LEU A C 1
ATOM 2497 O O . LEU A 1 316 ? -10.377 13.109 0.360 1.00 94.50 316 LEU A O 1
ATOM 2501 N N . ASN A 1 317 ? -9.832 12.762 2.500 1.00 91.62 317 ASN A N 1
ATOM 2502 C CA . ASN A 1 317 ? -11.088 12.118 2.869 1.00 91.62 317 ASN A CA 1
ATOM 2503 C C . ASN A 1 317 ? -12.081 13.125 3.481 1.00 91.62 317 ASN A C 1
ATOM 2505 O O . ASN A 1 317 ? -11.763 14.288 3.720 1.00 91.62 317 ASN A O 1
ATOM 2509 N N . GLY A 1 318 ? -13.278 12.645 3.830 1.00 88.75 318 GLY A N 1
ATOM 2510 C CA . GLY A 1 318 ? -14.341 13.467 4.425 1.00 88.75 318 GLY A CA 1
ATOM 2511 C C . GLY A 1 318 ? -14.042 14.062 5.811 1.00 88.75 318 GLY A C 1
ATOM 2512 O O . GLY A 1 318 ? -14.910 14.726 6.369 1.00 88.75 318 GLY A O 1
ATOM 2513 N N . VAL A 1 319 ? -12.858 13.822 6.387 1.00 86.88 319 VAL A N 1
ATOM 2514 C CA . VAL A 1 319 ? -12.389 14.467 7.628 1.00 86.88 319 VAL A CA 1
ATOM 2515 C C . VAL A 1 319 ? -11.118 15.301 7.422 1.00 86.88 319 VAL A C 1
ATOM 2517 O O . VAL A 1 319 ? -10.487 15.702 8.396 1.00 86.88 319 VAL A O 1
ATOM 2520 N N . GLY A 1 320 ? -10.748 15.584 6.167 1.00 88.06 320 GLY A N 1
ATOM 2521 C CA . GLY A 1 320 ? -9.632 16.471 5.824 1.00 88.06 320 GLY A CA 1
ATOM 2522 C C . GLY A 1 320 ? -8.241 15.856 6.008 1.00 88.06 320 GLY A C 1
ATOM 2523 O O . GLY A 1 320 ? -7.261 16.591 6.088 1.00 88.06 320 GLY A O 1
ATOM 2524 N N . LEU A 1 321 ? -8.139 14.526 6.097 1.00 89.19 321 LEU A N 1
ATOM 2525 C CA . LEU A 1 321 ? -6.861 13.805 6.131 1.00 89.19 321 LEU A CA 1
ATOM 2526 C C . LEU A 1 321 ? -6.508 13.308 4.733 1.00 89.19 321 LEU A C 1
ATOM 2528 O O . LEU A 1 321 ? -7.410 12.874 4.014 1.00 89.19 321 LEU A O 1
ATOM 2532 N N . LEU A 1 322 ? -5.213 13.253 4.390 1.00 94.19 322 LEU A N 1
ATOM 2533 C CA . LEU A 1 322 ? -4.764 12.488 3.224 1.00 94.19 322 LEU A CA 1
ATOM 2534 C C . LEU A 1 322 ? -5.316 11.071 3.333 1.00 94.19 322 LEU A C 1
ATOM 2536 O O . LEU A 1 322 ? -5.073 10.360 4.316 1.00 94.19 322 LEU A O 1
ATOM 2540 N N . TYR A 1 323 ? -6.101 10.681 2.338 1.00 96.50 323 TYR A N 1
ATOM 2541 C CA . TYR A 1 323 ? -6.807 9.420 2.371 1.00 96.50 323 TYR A CA 1
ATOM 2542 C C . TYR A 1 323 ? -5.843 8.283 2.047 1.00 96.50 323 TYR A C 1
ATOM 2544 O O . TYR A 1 323 ? -5.168 8.321 1.022 1.00 96.50 323 TYR A O 1
ATOM 2552 N N . PHE A 1 324 ? -5.789 7.247 2.891 1.00 97.00 324 PHE A N 1
ATOM 2553 C CA . PHE A 1 324 ? -4.820 6.150 2.752 1.00 97.00 324 PHE A CA 1
ATOM 2554 C C . PHE A 1 324 ? -4.824 5.512 1.347 1.00 97.00 324 PHE A C 1
ATOM 2556 O O . PHE A 1 324 ? -3.763 5.199 0.808 1.00 97.00 324 PHE A O 1
ATOM 2563 N N . ALA A 1 325 ? -6.009 5.393 0.735 1.00 97.38 325 ALA A N 1
ATOM 2564 C CA . ALA A 1 325 ? -6.221 4.830 -0.596 1.00 97.38 325 ALA A CA 1
ATOM 2565 C C . ALA A 1 325 ? -5.709 5.726 -1.738 1.00 97.38 325 ALA A C 1
ATOM 2567 O O . ALA A 1 325 ? -5.590 5.277 -2.877 1.00 97.38 325 ALA A O 1
ATOM 2568 N N . ASN A 1 326 ? -5.406 6.992 -1.455 1.00 97.38 326 ASN A N 1
ATOM 2569 C CA . ASN A 1 326 ? -4.849 7.932 -2.420 1.00 97.38 326 ASN A CA 1
ATOM 2570 C C . ASN A 1 326 ? -3.313 8.000 -2.356 1.00 97.38 326 ASN A C 1
ATOM 2572 O O . ASN A 1 326 ? -2.709 8.444 -3.325 1.00 97.38 326 ASN A O 1
ATOM 2576 N N . TYR A 1 327 ? -2.656 7.496 -1.299 1.00 98.12 327 TYR A N 1
ATOM 2577 C CA . TYR A 1 327 ? -1.184 7.432 -1.255 1.00 98.12 327 TYR A CA 1
ATOM 2578 C C . TYR A 1 327 ? -0.601 6.647 -2.446 1.00 98.12 327 TYR A C 1
ATOM 2580 O O . TYR A 1 327 ? 0.281 7.193 -3.107 1.00 98.12 327 TYR A O 1
ATOM 2588 N N . PRO A 1 328 ? -1.099 5.444 -2.814 1.00 97.44 328 PRO A N 1
ATOM 2589 C CA . PRO A 1 328 ? -0.598 4.738 -3.996 1.00 97.44 328 PRO A CA 1
ATOM 2590 C C . PRO A 1 328 ? -0.751 5.534 -5.297 1.00 97.44 328 PRO A C 1
ATOM 2592 O O . PRO A 1 328 ? 0.132 5.499 -6.144 1.00 97.44 328 PRO A O 1
ATOM 2595 N N . MET A 1 329 ? -1.823 6.318 -5.436 1.00 96.38 329 MET A N 1
ATOM 2596 C CA . MET A 1 329 ? -2.014 7.196 -6.594 1.00 96.38 32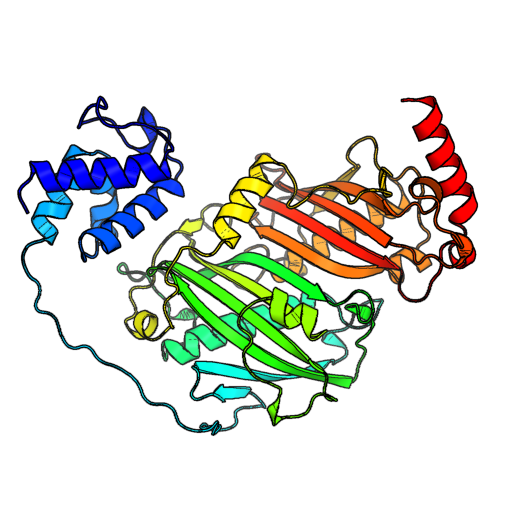9 MET A CA 1
ATOM 2597 C C . MET A 1 329 ? -0.992 8.342 -6.618 1.00 96.38 329 MET A C 1
ATOM 2599 O O . MET A 1 329 ? -0.450 8.640 -7.681 1.00 96.38 329 MET A O 1
ATOM 2603 N N . ILE A 1 330 ? -0.689 8.961 -5.470 1.00 98.19 330 ILE A N 1
ATOM 2604 C CA . ILE A 1 330 ? 0.371 9.980 -5.360 1.00 98.19 330 ILE A CA 1
ATOM 2605 C C . ILE A 1 330 ? 1.718 9.378 -5.778 1.00 98.19 330 ILE A C 1
ATOM 2607 O O . ILE A 1 330 ? 2.439 9.972 -6.585 1.00 98.19 330 ILE A O 1
ATOM 2611 N N . LEU A 1 331 ? 2.027 8.177 -5.274 1.00 98.50 331 LEU A N 1
ATOM 2612 C CA . LEU A 1 331 ? 3.228 7.437 -5.653 1.00 98.50 331 LEU A CA 1
ATOM 2613 C C . LEU A 1 331 ? 3.268 7.171 -7.157 1.00 98.50 331 LEU A C 1
ATOM 2615 O O . LEU A 1 331 ? 4.272 7.471 -7.787 1.00 98.50 331 LEU A O 1
ATOM 2619 N N . ASP A 1 332 ? 2.175 6.696 -7.751 1.00 97.12 332 ASP A N 1
ATOM 2620 C CA . ASP A 1 332 ? 2.114 6.370 -9.175 1.00 97.12 332 ASP A CA 1
ATOM 2621 C C . ASP A 1 332 ? 2.241 7.613 -10.080 1.00 97.12 332 ASP A C 1
ATOM 2623 O O . ASP A 1 332 ? 2.810 7.524 -11.173 1.00 97.12 332 ASP A O 1
ATOM 2627 N N . ILE A 1 333 ? 1.747 8.780 -9.644 1.00 97.38 333 ILE A N 1
ATOM 2628 C CA . ILE A 1 333 ? 1.941 10.065 -10.341 1.00 97.38 333 ILE A CA 1
ATOM 2629 C C . ILE A 1 333 ? 3.419 10.466 -10.313 1.00 97.38 333 ILE A C 1
ATOM 2631 O O . ILE A 1 333 ? 3.977 10.851 -11.346 1.00 97.38 333 ILE A O 1
ATOM 2635 N N . ALA A 1 334 ? 4.057 10.378 -9.145 1.00 98.44 334 ALA A N 1
ATOM 2636 C CA . ALA A 1 334 ? 5.466 10.713 -8.990 1.00 98.44 334 ALA A CA 1
ATOM 2637 C C . ALA A 1 334 ? 6.373 9.719 -9.738 1.00 98.44 334 ALA A C 1
ATOM 2639 O O . ALA A 1 334 ? 7.305 10.119 -10.435 1.00 98.44 334 ALA A O 1
ATOM 2640 N N . GLU A 1 335 ? 6.039 8.433 -9.676 1.00 98.31 335 GLU A N 1
ATOM 2641 C CA . GLU A 1 335 ? 6.690 7.343 -10.395 1.00 98.31 335 GLU A CA 1
ATOM 2642 C C . GLU A 1 335 ? 6.657 7.558 -11.904 1.00 98.31 335 GLU A C 1
ATOM 2644 O O . GLU A 1 335 ? 7.696 7.427 -12.542 1.00 98.31 335 GLU A O 1
ATOM 2649 N N . ARG A 1 336 ? 5.511 7.945 -12.485 1.00 97.94 336 ARG A N 1
ATOM 2650 C CA . ARG A 1 336 ? 5.427 8.253 -13.924 1.00 97.94 336 ARG A CA 1
ATOM 2651 C C . ARG A 1 336 ? 6.454 9.310 -14.326 1.00 97.94 336 ARG A C 1
ATOM 2653 O O . ARG A 1 336 ? 7.145 9.137 -15.323 1.00 97.94 336 ARG A O 1
ATOM 2660 N N . ARG A 1 337 ? 6.567 10.394 -13.551 1.00 98.00 337 ARG A N 1
ATOM 2661 C CA . ARG A 1 337 ? 7.553 11.457 -13.813 1.00 98.00 337 ARG A CA 1
ATOM 2662 C C . ARG A 1 337 ? 8.982 10.928 -13.674 1.00 98.00 337 ARG A C 1
ATOM 2664 O O . ARG A 1 337 ? 9.827 11.239 -14.503 1.00 98.00 337 ARG A O 1
ATOM 2671 N N . CYS A 1 338 ? 9.239 10.102 -12.659 1.00 98.50 338 CYS A N 1
ATOM 2672 C CA . CYS A 1 338 ? 10.541 9.474 -12.449 1.00 98.50 338 CYS A CA 1
ATOM 2673 C C . CYS A 1 338 ? 10.945 8.575 -13.628 1.00 98.50 338 CYS A C 1
ATOM 2675 O O . CYS A 1 338 ? 11.983 8.815 -14.238 1.00 98.50 338 CYS A O 1
ATOM 2677 N N . LEU A 1 339 ? 10.099 7.611 -14.003 1.00 98.31 339 LEU A N 1
ATOM 2678 C CA . LEU A 1 339 ? 10.357 6.658 -15.088 1.00 98.31 339 LEU A CA 1
ATOM 2679 C C . LEU A 1 339 ? 10.521 7.331 -16.454 1.00 98.31 339 LEU A C 1
ATOM 2681 O O . LEU A 1 339 ? 11.218 6.804 -17.311 1.00 98.31 339 LEU A O 1
ATOM 2685 N N . ARG A 1 340 ? 9.883 8.484 -16.672 1.00 97.62 340 ARG A N 1
ATOM 2686 C CA . ARG A 1 340 ? 9.968 9.216 -17.940 1.00 97.62 340 ARG A CA 1
ATOM 2687 C C . ARG A 1 340 ? 11.222 10.080 -18.066 1.00 97.62 340 ARG A C 1
ATOM 2689 O O . ARG A 1 340 ? 11.661 10.338 -19.178 1.00 97.62 340 ARG A O 1
ATOM 2696 N N . GLU A 1 341 ? 11.758 10.591 -16.958 1.00 96.69 341 GLU A N 1
ATOM 2697 C CA . GLU A 1 341 ? 12.708 11.718 -17.012 1.00 96.69 341 GLU A CA 1
ATOM 2698 C C . GLU A 1 341 ? 13.937 11.572 -16.111 1.00 96.69 341 GLU A C 1
ATOM 2700 O O . GLU A 1 341 ? 14.926 12.267 -16.326 1.00 96.69 341 GLU A O 1
ATOM 2705 N N . LYS A 1 342 ? 13.889 10.728 -15.074 1.00 96.81 342 LYS A N 1
ATOM 2706 C CA . LYS A 1 342 ? 14.882 10.726 -13.982 1.00 96.81 342 LYS A CA 1
ATOM 2707 C C . LYS A 1 342 ? 15.644 9.409 -13.829 1.00 96.81 342 LYS A C 1
ATOM 2709 O O . LYS A 1 342 ? 16.416 9.267 -12.887 1.00 96.81 342 LYS A O 1
ATOM 2714 N N . THR A 1 343 ? 15.441 8.456 -14.732 1.00 97.38 343 THR A N 1
ATOM 2715 C CA . THR A 1 343 ? 16.140 7.165 -14.741 1.00 97.38 343 THR A CA 1
ATOM 2716 C C . THR A 1 343 ? 17.231 7.119 -15.809 1.00 97.38 343 THR A C 1
ATOM 2718 O O . THR A 1 343 ? 17.097 7.753 -16.851 1.00 97.38 343 THR A O 1
ATOM 2721 N N . LEU A 1 344 ? 18.249 6.274 -15.620 1.00 96.88 344 LEU A N 1
ATOM 2722 C CA . LEU A 1 344 ? 19.255 5.938 -16.642 1.00 96.88 344 LEU A CA 1
ATOM 2723 C C . LEU A 1 344 ? 18.647 5.337 -17.918 1.00 96.88 344 LEU A C 1
ATOM 2725 O O . LEU A 1 344 ? 19.274 5.373 -18.974 1.00 96.88 344 LEU A O 1
ATOM 2729 N N . LEU A 1 345 ? 17.436 4.782 -17.815 1.00 96.00 345 LEU A N 1
ATOM 2730 C CA . LEU A 1 345 ? 16.690 4.198 -18.922 1.00 96.00 345 LEU A CA 1
ATOM 2731 C C . LEU A 1 345 ? 15.250 4.738 -18.941 1.00 96.00 345 LEU A C 1
ATOM 2733 O O . LEU A 1 345 ? 14.351 4.073 -18.426 1.00 96.00 345 LEU A O 1
ATOM 2737 N N . PRO A 1 346 ? 15.027 5.958 -19.469 1.00 96.31 346 PRO A N 1
ATOM 2738 C CA . PRO A 1 346 ? 13.695 6.544 -19.568 1.00 96.31 346 PRO A CA 1
ATOM 2739 C C . PRO A 1 346 ? 12.717 5.669 -20.358 1.00 96.31 346 PRO A C 1
ATOM 2741 O O . PRO A 1 346 ? 13.053 5.160 -21.427 1.00 96.31 346 PRO A O 1
ATOM 2744 N N . LEU A 1 347 ? 11.493 5.529 -19.850 1.00 96.50 347 LEU A N 1
ATOM 2745 C CA . LEU A 1 347 ? 10.427 4.744 -20.473 1.00 96.50 347 LEU A CA 1
ATOM 2746 C C . LEU A 1 347 ? 9.437 5.634 -21.234 1.00 96.50 347 LEU A C 1
ATOM 2748 O O . LEU A 1 347 ? 9.164 6.771 -20.845 1.00 96.50 347 LEU A O 1
ATOM 2752 N N . SER A 1 348 ? 8.862 5.090 -22.310 1.00 95.19 348 SER A N 1
ATOM 2753 C CA . SER A 1 348 ? 7.800 5.752 -23.075 1.00 95.19 348 SER A CA 1
ATOM 2754 C C . SER A 1 348 ? 6.481 5.808 -22.293 1.00 95.19 348 SER A C 1
ATOM 2756 O O . SER A 1 348 ? 6.235 5.005 -21.391 1.00 95.19 348 SER A O 1
ATOM 2758 N N . GLU A 1 349 ? 5.588 6.729 -22.669 1.00 94.44 349 GLU A N 1
ATOM 2759 C CA . GLU A 1 349 ? 4.250 6.822 -22.062 1.00 94.44 349 GLU A CA 1
ATOM 2760 C C . GLU A 1 349 ? 3.439 5.526 -22.229 1.00 94.44 349 GLU A C 1
ATOM 2762 O O . GLU A 1 349 ? 2.773 5.119 -21.281 1.00 94.44 349 GLU A O 1
ATOM 2767 N N . GLU A 1 350 ? 3.545 4.843 -23.378 1.00 92.75 350 GLU A N 1
ATOM 2768 C CA . GLU A 1 350 ? 2.888 3.546 -23.628 1.00 92.75 350 GLU A CA 1
ATOM 2769 C C . GLU A 1 350 ? 3.346 2.486 -22.615 1.00 92.75 350 GLU A C 1
ATOM 2771 O O . GLU A 1 350 ? 2.527 1.828 -21.976 1.00 92.75 350 GLU A O 1
ATOM 2776 N N . MET A 1 351 ? 4.661 2.365 -22.405 1.00 93.94 351 MET A N 1
ATOM 2777 C CA . MET A 1 351 ? 5.232 1.413 -21.447 1.00 93.94 351 MET A CA 1
ATOM 2778 C C . MET A 1 351 ? 4.820 1.736 -20.013 1.00 93.94 351 MET A C 1
ATOM 2780 O O . MET A 1 351 ? 4.485 0.844 -19.232 1.00 93.94 351 MET A O 1
ATOM 2784 N N . ILE A 1 352 ? 4.825 3.022 -19.661 1.00 96.50 352 ILE A N 1
ATOM 2785 C CA . ILE A 1 352 ? 4.391 3.468 -18.341 1.00 96.50 352 ILE A CA 1
ATOM 2786 C C . ILE A 1 352 ? 2.893 3.192 -18.158 1.00 96.50 352 ILE A C 1
ATOM 2788 O O . ILE A 1 352 ? 2.496 2.783 -17.070 1.00 96.50 352 ILE A O 1
ATOM 2792 N N . ASP A 1 353 ? 2.053 3.368 -19.178 1.00 94.19 353 ASP A N 1
ATOM 2793 C CA . ASP A 1 353 ? 0.620 3.065 -19.102 1.00 94.19 353 ASP A CA 1
ATOM 2794 C C . ASP A 1 353 ? 0.350 1.572 -18.873 1.00 94.19 353 ASP A C 1
ATOM 2796 O O . ASP A 1 353 ? -0.537 1.249 -18.090 1.00 94.19 353 ASP A O 1
ATOM 2800 N N . LEU A 1 354 ? 1.164 0.676 -19.438 1.00 92.75 354 LEU A N 1
ATOM 2801 C CA . LEU A 1 354 ? 1.045 -0.780 -19.271 1.00 92.75 354 LEU A CA 1
ATOM 2802 C C . LEU A 1 354 ? 1.628 -1.330 -17.957 1.00 92.75 354 LEU A C 1
ATOM 2804 O O . LEU A 1 354 ? 1.485 -2.524 -17.662 1.00 92.75 354 LEU A O 1
ATOM 2808 N N . ARG A 1 355 ? 2.290 -0.500 -17.142 1.00 94.75 355 ARG A N 1
ATOM 2809 C CA . ARG A 1 355 ? 2.821 -0.949 -15.848 1.00 94.75 355 ARG A CA 1
ATOM 2810 C C . ARG A 1 355 ? 1.682 -1.297 -14.891 1.00 94.75 355 ARG A C 1
ATOM 2812 O O . ARG A 1 355 ? 0.679 -0.590 -14.807 1.00 94.75 355 ARG A O 1
ATOM 2819 N N . THR A 1 356 ? 1.844 -2.368 -14.132 1.00 95.38 356 THR A N 1
ATOM 2820 C CA . THR A 1 356 ? 0.822 -2.847 -13.202 1.00 95.38 356 THR A CA 1
ATOM 2821 C C . THR A 1 356 ? 1.443 -3.447 -11.950 1.00 95.38 356 THR A C 1
ATOM 2823 O O . THR A 1 356 ? 2.588 -3.903 -11.965 1.00 95.38 356 THR A O 1
ATOM 2826 N N . LEU A 1 357 ? 0.697 -3.407 -10.848 1.00 97.75 357 LEU A N 1
ATOM 2827 C CA . LEU A 1 357 ? 1.164 -3.858 -9.549 1.00 97.75 357 LEU A CA 1
ATOM 2828 C C . LEU A 1 357 ? 1.065 -5.380 -9.398 1.00 97.75 357 LEU A C 1
ATOM 2830 O O . LEU A 1 357 ? 0.012 -5.966 -9.643 1.00 97.75 357 LEU A O 1
ATOM 2834 N N . CYS A 1 358 ? 2.143 -5.982 -8.892 1.00 97.69 358 CYS A N 1
ATOM 2835 C CA . CYS A 1 358 ? 2.153 -7.363 -8.402 1.00 97.69 358 CYS A CA 1
ATOM 2836 C C . CYS A 1 358 ? 2.278 -7.410 -6.877 1.00 97.69 358 CYS A C 1
ATOM 2838 O O . CYS A 1 358 ? 1.653 -8.225 -6.210 1.00 97.69 358 CYS A O 1
ATOM 2840 N N . HIS A 1 359 ? 3.096 -6.542 -6.286 1.00 98.62 359 HIS A N 1
ATOM 2841 C CA . HIS A 1 359 ? 3.266 -6.525 -4.839 1.00 98.62 359 HIS A CA 1
ATOM 2842 C C . HIS A 1 359 ? 3.573 -5.120 -4.359 1.00 98.62 359 HIS A C 1
ATOM 2844 O O . HIS A 1 359 ? 4.505 -4.518 -4.876 1.00 98.62 359 HIS A O 1
ATOM 2850 N N . ARG A 1 360 ? 2.849 -4.611 -3.366 1.00 98.81 360 ARG A N 1
ATOM 2851 C CA . ARG A 1 360 ? 3.203 -3.389 -2.640 1.00 98.81 360 ARG A CA 1
ATOM 2852 C C . ARG A 1 360 ? 3.116 -3.647 -1.151 1.00 98.81 360 ARG A C 1
ATOM 2854 O O . ARG A 1 360 ? 2.108 -4.162 -0.690 1.00 98.81 360 ARG A O 1
ATOM 2861 N N . GLU A 1 361 ? 4.121 -3.195 -0.421 1.00 98.75 361 GLU A N 1
ATOM 2862 C CA . GLU A 1 361 ? 4.042 -2.982 1.022 1.00 98.75 361 GLU A CA 1
ATOM 2863 C C . GLU A 1 361 ? 4.128 -1.481 1.291 1.00 98.75 361 GLU A C 1
ATOM 2865 O O . GLU A 1 361 ? 4.938 -0.775 0.678 1.00 98.75 361 GLU A O 1
ATOM 2870 N N . SER A 1 362 ? 3.272 -0.976 2.174 1.00 98.81 362 SER A N 1
ATOM 2871 C CA . SER A 1 362 ? 3.198 0.438 2.539 1.00 98.81 362 SER A CA 1
ATOM 2872 C C . SER A 1 362 ? 3.047 0.594 4.050 1.00 98.81 362 SER A C 1
ATOM 2874 O O . SER A 1 362 ? 2.121 0.049 4.651 1.00 98.81 362 SER A O 1
ATOM 2876 N N . GLY A 1 363 ? 3.953 1.366 4.649 1.00 98.62 363 GLY A N 1
ATOM 2877 C CA . GLY A 1 363 ? 3.925 1.775 6.049 1.00 98.62 363 GLY A CA 1
ATOM 2878 C C . GLY A 1 363 ? 3.554 3.248 6.147 1.00 98.62 363 GLY A C 1
ATOM 2879 O O . GLY A 1 363 ? 4.310 4.106 5.689 1.00 98.62 363 GLY A O 1
ATOM 2880 N N . TYR A 1 364 ? 2.393 3.538 6.729 1.00 97.75 364 TYR A N 1
ATOM 2881 C CA . TYR A 1 364 ? 1.862 4.888 6.902 1.00 97.75 364 TYR A CA 1
ATOM 2882 C C . TYR A 1 364 ? 2.340 5.445 8.245 1.00 97.75 364 TYR A C 1
ATOM 2884 O O . TYR A 1 364 ? 1.821 5.094 9.305 1.00 97.75 364 TYR A O 1
ATOM 2892 N N . LEU A 1 365 ? 3.355 6.306 8.189 1.00 95.38 365 LEU A N 1
ATOM 2893 C CA . LEU A 1 365 ? 4.057 6.850 9.358 1.00 95.38 365 LEU A CA 1
ATOM 2894 C C . LEU A 1 365 ? 3.438 8.168 9.845 1.00 95.38 365 LEU A C 1
ATOM 2896 O O . LEU A 1 365 ? 3.583 8.542 11.008 1.00 95.38 365 LEU A O 1
ATOM 2900 N N . GLY A 1 366 ? 2.730 8.876 8.961 1.00 92.81 366 GLY A N 1
ATOM 2901 C CA . GLY A 1 366 ? 2.112 10.159 9.269 1.00 92.81 366 GLY A CA 1
ATOM 2902 C C . GLY A 1 366 ? 1.117 10.628 8.211 1.00 92.81 366 GLY A C 1
ATOM 2903 O O . GLY A 1 366 ? 0.853 9.950 7.217 1.00 92.81 366 GLY A O 1
ATOM 2904 N N . ASN A 1 367 ? 0.562 11.818 8.433 1.00 92.50 367 ASN A N 1
ATOM 2905 C CA . ASN A 1 367 ? -0.385 12.479 7.535 1.00 92.50 367 ASN A CA 1
ATOM 2906 C C . ASN A 1 367 ? 0.078 13.919 7.231 1.00 92.50 367 ASN A C 1
ATOM 2908 O O . ASN A 1 367 ? 1.044 14.409 7.825 1.00 92.50 367 ASN A O 1
ATOM 2912 N N . ALA A 1 368 ? -0.597 14.604 6.310 1.00 91.19 368 ALA A N 1
ATOM 2913 C CA . ALA A 1 368 ? -0.261 15.971 5.927 1.00 91.19 368 ALA A CA 1
ATOM 2914 C C . ALA A 1 368 ? -1.507 16.858 5.863 1.00 91.19 368 ALA A C 1
ATOM 2916 O O . ALA A 1 368 ? -2.612 16.391 5.596 1.00 91.19 368 ALA A O 1
ATOM 2917 N N . HIS A 1 369 ? -1.309 18.147 6.132 1.00 89.38 369 HIS A N 1
ATOM 2918 C CA . HIS A 1 369 ? -2.357 19.151 6.007 1.00 89.38 369 HIS A CA 1
ATOM 2919 C C . HIS A 1 369 ? -2.616 19.476 4.529 1.00 89.38 369 HIS A C 1
ATOM 2921 O O . HIS A 1 369 ? -1.713 19.380 3.708 1.00 89.38 369 HIS A O 1
ATOM 2927 N N . GLN A 1 370 ? -3.823 19.928 4.190 1.00 88.94 370 GLN A N 1
ATOM 2928 C CA . GLN A 1 370 ? -4.217 20.230 2.806 1.00 88.94 370 GLN A CA 1
ATOM 2929 C C . GLN A 1 370 ? -3.349 21.288 2.105 1.00 88.94 370 GLN A C 1
ATOM 2931 O O . GLN A 1 370 ? -3.249 21.297 0.887 1.00 88.94 370 GLN A O 1
ATOM 2936 N N . SER A 1 371 ? -2.745 22.197 2.875 1.00 90.31 371 SER A N 1
ATOM 2937 C CA . SER A 1 371 ? -1.876 23.264 2.361 1.00 90.31 371 SER A CA 1
ATOM 2938 C C . SER A 1 371 ? -0.413 22.840 2.222 1.00 90.31 371 SER A C 1
ATOM 2940 O O . SER A 1 371 ? 0.432 23.678 1.918 1.00 90.31 371 SER A O 1
ATOM 2942 N N . ASP A 1 372 ? -0.091 21.591 2.554 1.00 93.12 372 ASP A N 1
ATOM 2943 C CA . ASP A 1 372 ? 1.264 21.068 2.464 1.00 93.12 372 ASP A CA 1
ATOM 2944 C C . ASP A 1 372 ? 1.586 20.594 1.044 1.00 93.12 372 ASP A C 1
ATOM 2946 O O . ASP A 1 372 ? 0.711 20.409 0.193 1.00 93.12 372 ASP A O 1
ATOM 2950 N N . SER A 1 373 ? 2.863 20.333 0.810 1.00 95.56 373 SER A N 1
ATOM 2951 C CA . SER A 1 373 ? 3.322 19.591 -0.354 1.00 95.56 373 SER A CA 1
ATOM 2952 C C . SER A 1 373 ? 4.157 18.398 0.088 1.00 95.56 373 SER A C 1
ATOM 2954 O O . SER A 1 373 ? 4.708 18.347 1.190 1.00 95.56 373 SER A O 1
ATOM 2956 N N . ILE A 1 374 ? 4.214 17.395 -0.776 1.00 98.06 374 ILE A N 1
ATOM 2957 C CA . ILE A 1 374 ? 4.947 16.163 -0.535 1.00 98.06 374 ILE A CA 1
ATOM 2958 C C . ILE A 1 374 ? 6.148 16.104 -1.472 1.00 98.06 374 ILE A C 1
ATOM 2960 O O . ILE A 1 374 ? 6.024 16.336 -2.673 1.00 98.06 374 ILE A O 1
ATOM 2964 N N . GLU A 1 375 ? 7.306 15.737 -0.934 1.00 98.50 375 GLU A N 1
ATOM 2965 C CA . GLU A 1 375 ? 8.444 15.283 -1.728 1.00 98.50 375 GLU A CA 1
ATOM 2966 C C . GLU A 1 375 ? 8.456 13.758 -1.746 1.00 98.50 375 GLU A C 1
ATOM 2968 O O . GLU A 1 375 ? 8.580 13.112 -0.703 1.00 98.50 375 GLU A O 1
ATOM 2973 N N . VAL A 1 376 ? 8.312 13.176 -2.932 1.00 98.81 376 VAL A N 1
ATOM 2974 C CA . VAL A 1 376 ? 8.390 11.731 -3.134 1.00 98.81 376 VAL A CA 1
ATOM 2975 C C . VAL A 1 376 ? 9.795 11.386 -3.604 1.00 98.81 376 VAL A C 1
ATOM 2977 O O . VAL A 1 376 ? 10.240 11.840 -4.660 1.00 98.81 376 VAL A O 1
ATOM 2980 N N . TRP A 1 377 ? 10.497 10.594 -2.806 1.00 98.75 377 TRP A N 1
ATOM 2981 C CA . TRP A 1 377 ? 11.805 10.035 -3.121 1.00 98.75 377 TRP A CA 1
ATOM 2982 C C . TRP A 1 377 ? 11.594 8.649 -3.708 1.00 98.75 377 TRP A C 1
ATOM 2984 O O . TRP A 1 377 ? 10.870 7.846 -3.117 1.00 98.75 377 TRP A O 1
ATOM 2994 N N . ILE A 1 378 ? 12.196 8.384 -4.862 1.00 98.81 378 ILE A N 1
ATOM 2995 C CA . ILE A 1 378 ? 11.959 7.182 -5.654 1.00 98.81 378 ILE A CA 1
ATOM 2996 C C . ILE A 1 378 ? 13.295 6.584 -6.060 1.00 98.81 378 ILE A C 1
ATOM 2998 O O . ILE A 1 378 ? 14.106 7.238 -6.717 1.00 98.81 378 ILE A O 1
ATOM 3002 N N . ASP A 1 379 ? 13.479 5.322 -5.705 1.00 98.69 379 ASP A N 1
ATOM 3003 C CA . ASP A 1 379 ? 14.563 4.497 -6.210 1.00 98.69 379 ASP A CA 1
ATOM 3004 C C . ASP A 1 379 ? 13.969 3.428 -7.130 1.00 98.69 379 ASP A C 1
ATOM 3006 O O . ASP A 1 379 ? 12.981 2.776 -6.775 1.00 98.69 379 ASP A O 1
ATOM 3010 N N . VAL A 1 380 ? 14.541 3.265 -8.321 1.00 98.69 380 VAL A N 1
ATOM 3011 C CA . VAL A 1 380 ? 14.029 2.369 -9.361 1.00 98.69 380 VAL A CA 1
ATOM 3012 C C . VAL A 1 380 ? 15.096 1.361 -9.742 1.00 98.69 380 VAL A C 1
ATOM 3014 O O . VAL A 1 380 ? 16.232 1.717 -10.054 1.00 98.69 380 VAL A O 1
ATOM 3017 N N . TRP A 1 381 ? 14.691 0.101 -9.805 1.00 98.56 381 TRP A N 1
ATOM 3018 C CA . TRP A 1 381 ? 15.464 -0.984 -10.376 1.00 98.56 381 TRP A CA 1
ATOM 3019 C C . TRP A 1 381 ? 14.635 -1.735 -11.411 1.00 98.56 381 TRP A C 1
ATOM 3021 O O . TRP A 1 381 ? 13.410 -1.826 -11.304 1.00 98.56 381 TRP A O 1
ATOM 3031 N N . MET A 1 382 ? 15.315 -2.314 -12.391 1.00 98.06 382 MET A N 1
ATOM 3032 C CA . MET A 1 382 ? 14.713 -3.174 -13.404 1.00 98.06 382 MET A CA 1
ATOM 3033 C C . MET A 1 382 ? 15.446 -4.507 -13.438 1.00 98.06 382 MET A C 1
ATOM 3035 O O . MET A 1 382 ? 16.673 -4.537 -13.335 1.00 98.06 382 MET A O 1
ATOM 3039 N N . GLU A 1 383 ? 14.702 -5.602 -13.572 1.00 97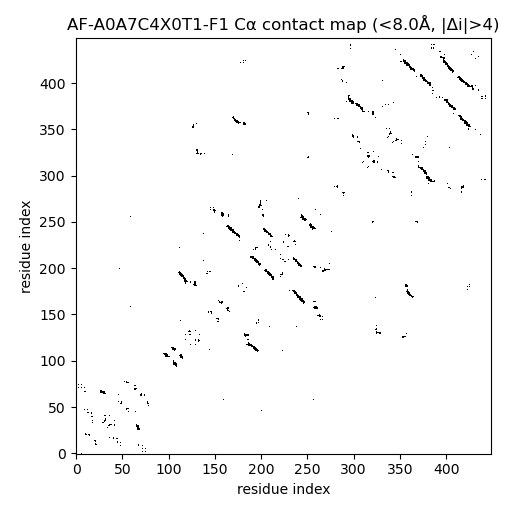.25 383 GLU A N 1
ATOM 3040 C CA . GLU A 1 383 ? 15.296 -6.921 -13.778 1.00 97.25 383 GLU A CA 1
ATOM 3041 C C . GLU A 1 383 ? 16.151 -6.910 -15.047 1.00 97.25 383 GLU A C 1
ATOM 3043 O O . GLU A 1 383 ? 15.706 -6.478 -16.110 1.00 97.25 383 GLU A O 1
ATOM 3048 N N . ASN A 1 384 ? 17.387 -7.378 -14.923 1.00 97.12 384 ASN A N 1
ATOM 3049 C CA . ASN A 1 384 ? 18.359 -7.417 -15.996 1.00 97.12 384 ASN A CA 1
ATOM 3050 C C . ASN A 1 384 ? 18.830 -8.866 -16.218 1.00 97.12 384 ASN A C 1
ATOM 3052 O O . ASN A 1 384 ? 19.722 -9.344 -15.506 1.00 97.12 384 ASN A O 1
ATOM 3056 N N . PRO A 1 385 ? 18.275 -9.573 -17.219 1.00 95.06 385 PRO A N 1
ATOM 3057 C CA . PRO A 1 385 ? 18.615 -10.972 -17.490 1.00 95.06 385 PRO A CA 1
ATOM 3058 C C . PRO A 1 385 ? 20.102 -11.207 -17.810 1.00 95.06 385 PRO A C 1
ATOM 3060 O O . PRO A 1 385 ? 20.599 -12.321 -17.634 1.00 95.06 385 PRO A O 1
ATOM 3063 N N . PHE A 1 386 ? 20.843 -10.176 -18.231 1.00 95.25 386 PHE A N 1
ATOM 3064 C CA . PHE A 1 386 ? 22.276 -10.277 -18.528 1.00 95.25 386 PHE A CA 1
ATOM 3065 C C . PHE A 1 386 ? 23.160 -10.364 -17.278 1.00 95.25 386 PHE A C 1
ATOM 3067 O O . PHE A 1 386 ? 24.332 -10.736 -17.392 1.00 95.25 386 PHE A O 1
ATOM 3074 N N . LEU A 1 387 ? 22.624 -10.026 -16.100 1.00 93.94 387 LEU A N 1
ATOM 3075 C CA . LEU A 1 387 ? 23.313 -10.195 -14.817 1.00 93.94 387 LEU A CA 1
ATOM 3076 C C . LEU A 1 387 ? 23.221 -11.633 -14.295 1.00 93.94 387 LEU A C 1
ATOM 3078 O O . LEU A 1 387 ? 24.123 -12.078 -13.594 1.00 93.94 387 LEU A O 1
ATOM 3082 N N . THR A 1 388 ? 22.161 -12.362 -14.650 1.00 90.75 388 THR A N 1
ATOM 3083 C CA . THR A 1 388 ? 21.915 -13.740 -14.192 1.00 90.75 388 THR A CA 1
ATOM 3084 C C . THR A 1 388 ? 22.226 -14.797 -15.252 1.00 90.75 388 THR A C 1
ATOM 3086 O O . THR A 1 388 ? 22.189 -15.988 -14.953 1.00 90.75 388 THR A O 1
ATOM 3089 N N . GLY A 1 389 ? 22.542 -14.385 -16.485 1.00 87.50 389 GLY A N 1
ATOM 3090 C CA . GLY A 1 389 ? 22.806 -15.302 -17.595 1.00 87.50 389 GLY A CA 1
ATOM 3091 C C . GLY A 1 389 ? 21.548 -16.030 -18.074 1.00 87.50 389 GLY A C 1
ATOM 3092 O O . GLY A 1 389 ? 21.620 -17.205 -18.431 1.00 87.50 389 GLY A O 1
ATOM 3093 N N . HIS A 1 390 ? 20.391 -15.358 -18.042 1.00 87.50 390 HIS A N 1
ATOM 3094 C CA . HIS A 1 390 ? 19.129 -15.935 -18.503 1.00 87.50 390 HIS A CA 1
ATOM 3095 C C . HIS A 1 390 ? 19.259 -16.423 -19.963 1.00 87.50 390 HIS A C 1
ATOM 3097 O O . HIS A 1 390 ? 19.808 -15.691 -20.786 1.00 87.50 390 HIS A O 1
ATOM 3103 N N . PRO A 1 391 ? 18.764 -17.626 -20.314 1.00 86.06 391 PRO A N 1
ATOM 3104 C CA . PRO A 1 391 ? 19.024 -18.236 -21.622 1.00 86.06 391 PRO A CA 1
ATOM 3105 C C . PRO A 1 391 ? 18.315 -17.540 -22.791 1.00 86.06 391 PRO A C 1
ATOM 3107 O O . PRO A 1 391 ? 18.796 -17.624 -23.915 1.00 86.06 391 PRO A O 1
ATOM 3110 N N . THR A 1 392 ? 17.193 -16.864 -22.529 1.00 90.88 392 THR A N 1
ATOM 3111 C CA . THR A 1 392 ? 16.401 -16.127 -23.535 1.00 90.88 392 THR A CA 1
ATOM 3112 C C . THR A 1 392 ? 16.029 -14.726 -23.021 1.00 90.88 392 THR A C 1
ATOM 3114 O O . THR A 1 392 ? 14.885 -14.514 -22.596 1.00 90.88 392 THR A O 1
ATOM 3117 N N . PRO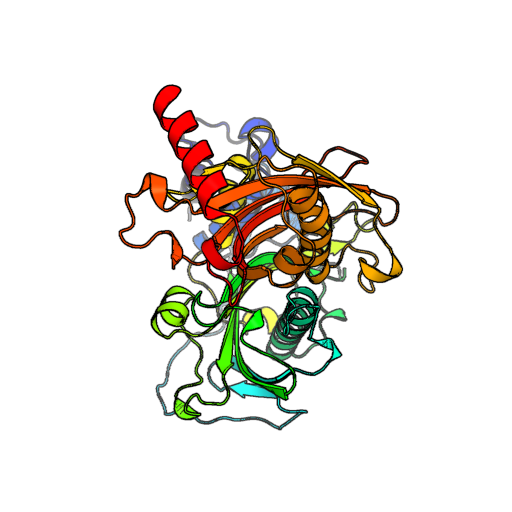 A 1 393 ? 16.992 -13.791 -22.903 1.00 91.38 393 PRO A N 1
ATOM 3118 C CA . PRO A 1 393 ? 16.758 -12.430 -22.409 1.00 91.38 393 PRO A CA 1
ATOM 3119 C C . PRO A 1 393 ? 15.673 -11.659 -23.177 1.00 91.38 393 PRO A C 1
ATOM 3121 O O . PRO A 1 393 ? 14.918 -10.892 -22.588 1.00 91.38 393 PRO A O 1
ATOM 3124 N N . GLU A 1 394 ? 15.560 -11.892 -24.481 1.00 91.44 394 GLU A N 1
ATOM 3125 C CA . GLU A 1 394 ? 14.602 -11.264 -25.393 1.00 91.44 394 GLU A CA 1
ATOM 3126 C C . GLU A 1 394 ? 13.138 -11.558 -25.029 1.00 91.44 394 GLU A C 1
ATOM 3128 O O . GLU A 1 394 ? 12.277 -10.685 -25.146 1.00 91.44 394 GLU A O 1
ATOM 3133 N N . MET A 1 395 ? 12.874 -12.749 -24.478 1.00 89.19 395 MET A N 1
ATOM 3134 C CA . MET A 1 395 ? 11.547 -13.189 -24.030 1.00 89.19 395 MET A CA 1
ATOM 3135 C C . MET A 1 395 ? 11.240 -12.807 -22.576 1.00 89.19 395 MET A C 1
ATOM 3137 O O . MET A 1 395 ? 10.136 -13.063 -22.089 1.00 89.19 395 MET A O 1
ATOM 3141 N N . SER A 1 396 ? 12.204 -12.243 -21.841 1.00 89.81 396 SER A N 1
ATOM 3142 C CA . SER A 1 396 ? 11.990 -11.876 -20.441 1.00 89.81 396 SER A CA 1
ATOM 3143 C C . SER A 1 396 ? 10.956 -10.744 -20.333 1.00 89.81 396 SER A C 1
ATOM 3145 O O . SER A 1 396 ? 10.987 -9.806 -21.130 1.00 89.81 396 SER A O 1
ATOM 3147 N N . PRO A 1 397 ? 10.034 -10.793 -19.356 1.00 90.75 397 PRO A N 1
ATOM 3148 C CA . PRO A 1 397 ? 9.096 -9.701 -19.121 1.00 90.75 397 PRO A CA 1
ATOM 3149 C C . PRO A 1 397 ? 9.812 -8.484 -18.529 1.00 90.75 397 PRO A C 1
ATOM 3151 O O . PRO A 1 397 ? 10.811 -8.618 -17.821 1.00 90.75 397 PRO A O 1
ATOM 3154 N N . VAL A 1 398 ? 9.255 -7.290 -18.731 1.00 95.00 398 VAL A N 1
ATOM 3155 C CA . VAL A 1 398 ? 9.772 -6.085 -18.067 1.00 95.00 398 VAL A CA 1
ATOM 3156 C C . VAL A 1 398 ? 9.313 -6.072 -16.609 1.00 95.00 398 VAL A C 1
ATOM 3158 O O . VAL A 1 398 ? 8.133 -5.846 -16.326 1.00 95.00 398 VAL A O 1
ATOM 3161 N N . ARG A 1 399 ? 10.235 -6.307 -15.669 1.00 97.06 399 ARG A N 1
ATOM 3162 C CA . ARG A 1 399 ? 9.955 -6.274 -14.224 1.00 97.06 399 ARG A CA 1
ATOM 3163 C C . ARG A 1 399 ? 10.655 -5.100 -13.559 1.00 97.06 399 ARG A C 1
ATOM 3165 O O . ARG A 1 399 ? 11.849 -4.886 -13.749 1.00 97.06 399 ARG A O 1
ATOM 3172 N N . LEU A 1 400 ? 9.902 -4.364 -12.752 1.00 98.31 400 LEU A N 1
ATOM 3173 C CA . LEU A 1 400 ? 10.367 -3.209 -12.000 1.00 98.31 400 LEU A CA 1
ATOM 3174 C C . LEU A 1 400 ? 10.290 -3.501 -10.505 1.00 98.31 400 LEU A C 1
ATOM 3176 O O . LEU A 1 400 ? 9.296 -4.033 -10.008 1.00 98.31 400 LEU A O 1
ATOM 3180 N N . PHE A 1 401 ? 11.319 -3.082 -9.786 1.00 98.75 401 PHE A N 1
ATOM 3181 C CA . PHE A 1 401 ? 11.323 -2.998 -8.336 1.00 98.75 401 PHE A CA 1
ATOM 3182 C C . PHE A 1 401 ? 11.511 -1.535 -7.961 1.00 98.75 401 PHE A C 1
ATOM 3184 O O . PHE A 1 401 ? 12.426 -0.880 -8.455 1.00 98.75 401 PHE A O 1
ATOM 3191 N N . LEU A 1 402 ? 10.630 -1.002 -7.126 1.00 98.75 402 LEU A N 1
ATOM 3192 C CA . LEU A 1 402 ? 10.613 0.412 -6.788 1.00 98.75 402 LEU A CA 1
ATOM 3193 C C . LEU A 1 402 ? 10.532 0.584 -5.282 1.00 98.75 402 LEU A C 1
ATOM 3195 O O . LEU A 1 402 ? 9.799 -0.134 -4.599 1.00 98.75 402 LEU A O 1
ATOM 3199 N N . ASN A 1 403 ? 11.246 1.576 -4.777 1.00 98.81 403 ASN A N 1
ATOM 3200 C CA . ASN A 1 403 ? 11.142 2.004 -3.397 1.00 98.81 403 ASN A CA 1
ATOM 3201 C C . ASN A 1 403 ? 10.731 3.473 -3.334 1.00 98.81 403 ASN A C 1
ATOM 3203 O O . ASN A 1 403 ? 11.227 4.289 -4.108 1.00 98.81 403 ASN A O 1
ATOM 3207 N N . TYR A 1 404 ? 9.836 3.799 -2.405 1.00 98.81 404 TYR A N 1
ATOM 3208 C CA . TYR A 1 404 ? 9.268 5.125 -2.226 1.00 98.81 404 TYR A CA 1
ATOM 3209 C C . TYR A 1 404 ? 9.397 5.578 -0.784 1.00 98.81 404 TYR A C 1
ATOM 3211 O O . TYR A 1 404 ? 9.090 4.829 0.148 1.00 98.81 404 TYR A O 1
ATOM 3219 N N . ARG A 1 405 ? 9.737 6.851 -0.607 1.00 98.75 405 ARG A N 1
ATOM 3220 C CA . ARG A 1 405 ? 9.621 7.558 0.669 1.00 98.75 405 ARG A CA 1
ATOM 3221 C C . ARG A 1 405 ? 8.895 8.874 0.426 1.00 98.75 405 ARG A C 1
ATOM 3223 O O . ARG A 1 405 ? 9.229 9.591 -0.512 1.00 98.75 405 ARG A O 1
ATOM 3230 N N . MET A 1 406 ? 7.880 9.179 1.230 1.00 98.62 406 MET A N 1
ATOM 3231 C CA . MET A 1 406 ? 7.161 10.456 1.153 1.00 98.62 406 MET A CA 1
ATOM 3232 C C . MET A 1 406 ? 7.542 11.319 2.342 1.00 98.62 406 MET A C 1
ATOM 3234 O O . MET A 1 406 ? 7.368 10.897 3.486 1.00 98.62 406 MET A O 1
ATOM 3238 N N . PHE A 1 407 ? 8.002 12.534 2.067 1.00 98.38 407 PHE A N 1
ATOM 3239 C CA . PHE A 1 407 ? 8.351 13.524 3.075 1.00 98.38 407 PHE A CA 1
ATOM 3240 C C . PHE A 1 407 ? 7.412 14.716 2.981 1.00 98.38 407 PHE A C 1
ATOM 3242 O O . PHE A 1 407 ? 7.180 15.265 1.903 1.00 98.38 407 PHE A O 1
ATOM 3249 N N . ARG A 1 408 ? 6.876 15.122 4.126 1.00 95.94 408 ARG A N 1
ATOM 3250 C CA . ARG A 1 408 ? 6.089 16.339 4.259 1.00 95.94 408 ARG A CA 1
ATOM 3251 C C . ARG A 1 408 ? 7.016 17.548 4.177 1.00 95.94 408 ARG A C 1
ATOM 3253 O O . ARG A 1 408 ? 8.005 17.605 4.903 1.00 95.94 408 ARG A O 1
ATOM 3260 N N . ARG A 1 409 ? 6.734 18.510 3.298 1.00 95.38 409 ARG A N 1
ATOM 3261 C CA . ARG A 1 409 ? 7.646 19.644 3.071 1.00 95.38 409 ARG A CA 1
ATOM 3262 C C . ARG A 1 409 ? 7.624 20.665 4.196 1.00 95.38 409 ARG A C 1
ATOM 3264 O O . ARG A 1 409 ? 8.661 21.268 4.451 1.00 95.38 409 ARG A O 1
ATOM 3271 N N . SER A 1 410 ? 6.491 20.840 4.874 1.00 93.50 410 SER A N 1
ATOM 3272 C CA . SER A 1 410 ? 6.379 21.810 5.970 1.00 93.50 410 SER A CA 1
ATOM 3273 C C . SER A 1 410 ? 7.352 21.565 7.129 1.00 93.50 410 SER A C 1
ATOM 3275 O O . SER A 1 410 ? 7.766 22.527 7.774 1.00 93.50 410 SER A O 1
ATOM 3277 N N . ASP A 1 411 ? 7.738 20.312 7.395 1.00 93.31 411 ASP A N 1
ATOM 3278 C CA . ASP A 1 411 ? 8.607 19.964 8.526 1.00 93.31 411 ASP A CA 1
ATOM 3279 C C . ASP A 1 411 ? 9.606 18.824 8.269 1.00 93.31 411 ASP A C 1
ATOM 3281 O O . ASP A 1 411 ? 10.281 18.372 9.193 1.00 93.31 411 ASP A O 1
ATOM 3285 N N . GLY A 1 412 ? 9.705 18.337 7.031 1.00 95.38 412 GLY A N 1
ATOM 3286 C CA . GLY A 1 412 ? 10.647 17.292 6.630 1.00 95.38 412 GLY A CA 1
ATOM 3287 C C . GLY A 1 412 ? 10.329 15.896 7.170 1.00 95.38 412 GLY A C 1
ATOM 3288 O O . GLY A 1 412 ? 11.139 14.987 6.993 1.00 95.38 412 GLY A O 1
ATOM 3289 N N . ARG A 1 413 ? 9.181 15.681 7.829 1.00 95.44 413 ARG A N 1
ATOM 3290 C CA . ARG A 1 413 ? 8.852 14.366 8.400 1.00 95.44 413 ARG A CA 1
ATOM 3291 C C . ARG A 1 413 ? 8.526 13.350 7.312 1.00 95.44 413 ARG A C 1
ATOM 3293 O O . ARG A 1 413 ? 7.721 13.619 6.418 1.00 95.44 413 ARG A O 1
ATOM 3300 N N . LYS A 1 414 ? 9.092 12.146 7.434 1.00 97.50 414 LYS A N 1
ATOM 3301 C CA . LYS A 1 414 ? 8.705 10.992 6.617 1.00 97.50 414 LYS A CA 1
ATOM 3302 C C . LYS A 1 414 ? 7.307 10.532 7.031 1.00 97.50 414 LYS A C 1
ATOM 3304 O O . LYS A 1 414 ? 7.063 10.247 8.199 1.00 97.50 414 LYS A O 1
ATOM 3309 N N . ILE A 1 415 ? 6.384 10.485 6.077 1.00 97.31 415 ILE A N 1
ATOM 3310 C CA . ILE A 1 415 ? 4.980 10.108 6.301 1.00 97.31 415 ILE A CA 1
ATOM 3311 C C . ILE A 1 415 ? 4.611 8.767 5.660 1.00 97.31 415 ILE A C 1
ATOM 3313 O O . ILE A 1 415 ? 3.587 8.187 6.017 1.00 97.31 415 ILE A O 1
ATOM 3317 N N . LEU A 1 416 ? 5.436 8.263 4.739 1.00 98.62 416 LEU A N 1
ATOM 3318 C CA . LEU A 1 416 ? 5.270 6.951 4.119 1.00 98.62 416 LEU A CA 1
ATOM 3319 C C . LEU A 1 416 ? 6.635 6.350 3.773 1.00 98.62 416 LEU A C 1
ATOM 3321 O O . LEU A 1 416 ? 7.491 7.045 3.223 1.00 98.62 416 LEU A O 1
ATOM 3325 N N . VAL A 1 417 ? 6.778 5.047 4.001 1.00 98.81 417 VAL A N 1
ATOM 3326 C CA . VAL A 1 417 ? 7.731 4.180 3.295 1.00 98.81 417 VAL A CA 1
ATOM 3327 C C . VAL A 1 417 ? 6.938 3.136 2.512 1.00 98.81 417 VAL A C 1
ATOM 3329 O O . VAL A 1 417 ? 5.933 2.621 3.005 1.00 98.81 417 VAL A O 1
ATOM 3332 N N . SER A 1 418 ? 7.327 2.844 1.272 1.00 98.88 418 SER A N 1
ATOM 3333 C CA . SER A 1 418 ? 6.671 1.811 0.473 1.00 98.88 418 SER A CA 1
ATOM 3334 C C . SER A 1 418 ? 7.635 1.145 -0.494 1.00 98.88 418 SER A C 1
ATOM 3336 O O . SER A 1 418 ? 8.481 1.802 -1.085 1.00 98.88 418 SER A O 1
ATOM 3338 N N . THR A 1 419 ? 7.476 -0.156 -0.705 1.00 98.88 419 THR A N 1
ATOM 3339 C CA . THR A 1 419 ? 8.263 -0.917 -1.677 1.00 98.88 419 THR A CA 1
ATOM 3340 C C . THR A 1 419 ? 7.314 -1.685 -2.582 1.00 98.88 419 THR A C 1
ATOM 3342 O O . THR A 1 419 ? 6.382 -2.323 -2.091 1.00 98.88 419 THR A O 1
ATOM 3345 N N . ALA A 1 420 ? 7.532 -1.623 -3.896 1.00 98.75 420 ALA A N 1
ATOM 3346 C CA . ALA A 1 420 ? 6.663 -2.243 -4.885 1.00 98.75 420 ALA A CA 1
ATOM 3347 C C . ALA A 1 420 ? 7.425 -3.079 -5.921 1.00 98.75 420 ALA A C 1
ATOM 3349 O O . ALA A 1 420 ? 8.492 -2.696 -6.388 1.00 98.75 420 ALA A O 1
ATOM 3350 N N . GLU A 1 421 ? 6.828 -4.195 -6.324 1.00 98.56 421 GLU A N 1
ATOM 3351 C CA . GLU A 1 421 ? 7.132 -4.904 -7.563 1.00 98.56 421 GLU A CA 1
ATOM 3352 C C . GLU A 1 421 ? 6.021 -4.652 -8.573 1.00 98.56 421 GLU A C 1
ATOM 3354 O O . GLU A 1 421 ? 4.832 -4.847 -8.281 1.00 98.56 421 GLU A O 1
ATOM 3359 N N . LYS A 1 422 ? 6.430 -4.265 -9.776 1.00 97.94 422 LYS A N 1
ATOM 3360 C CA . LYS A 1 422 ? 5.546 -4.037 -10.912 1.00 97.94 422 LYS A CA 1
ATOM 3361 C C . LYS A 1 422 ? 6.050 -4.797 -12.130 1.00 97.94 422 LYS A C 1
ATOM 3363 O O . LYS A 1 422 ? 7.237 -5.097 -12.243 1.00 97.94 422 LYS A O 1
ATOM 3368 N N . VAL A 1 423 ? 5.148 -5.082 -13.056 1.00 95.00 423 VAL A N 1
ATOM 3369 C CA . VAL A 1 423 ? 5.486 -5.592 -14.391 1.00 95.00 423 VAL A CA 1
ATOM 3370 C C . VAL A 1 423 ? 4.897 -4.672 -15.444 1.00 95.00 423 VAL A C 1
ATOM 3372 O O . VAL A 1 423 ? 3.881 -4.028 -15.187 1.00 95.00 423 VAL A O 1
ATOM 3375 N N . VAL A 1 424 ? 5.506 -4.612 -16.625 1.00 92.81 424 VAL A N 1
ATOM 3376 C CA . VAL A 1 424 ? 4.826 -4.071 -17.807 1.00 92.81 424 VAL A CA 1
ATOM 3377 C C . VAL A 1 424 ? 4.086 -5.225 -18.460 1.00 92.81 424 VAL A C 1
ATOM 3379 O O . VAL A 1 424 ? 4.695 -6.142 -19.008 1.00 92.81 424 VAL A O 1
ATOM 3382 N N . PHE A 1 425 ? 2.768 -5.235 -18.289 1.00 81.06 425 PHE A N 1
ATOM 3383 C CA . PHE A 1 425 ? 1.957 -6.393 -18.631 1.00 81.06 425 PHE A CA 1
ATOM 3384 C C . PHE A 1 425 ? 1.852 -6.558 -20.149 1.00 81.06 425 PHE A C 1
ATOM 3386 O O . PHE A 1 425 ? 1.583 -5.594 -20.862 1.00 81.06 425 PHE A O 1
ATOM 3393 N N . GLY A 1 426 ? 2.073 -7.782 -20.636 1.00 80.19 426 GLY A N 1
ATOM 3394 C CA . GLY A 1 426 ? 1.954 -8.112 -22.059 1.00 80.19 426 GLY A CA 1
ATOM 3395 C C . GLY A 1 426 ? 3.087 -7.605 -22.960 1.00 80.19 426 GLY A C 1
ATOM 3396 O O . GLY A 1 426 ? 2.869 -7.512 -24.162 1.00 80.19 426 GLY A O 1
ATOM 3397 N N . LYS A 1 427 ? 4.262 -7.261 -22.410 1.00 84.69 427 LYS A N 1
ATOM 3398 C CA . LYS A 1 427 ? 5.454 -6.871 -23.187 1.00 84.69 427 LYS A CA 1
ATOM 3399 C C . LYS A 1 427 ? 6.696 -7.638 -22.728 1.00 84.69 427 LYS A C 1
ATOM 3401 O O . LYS A 1 427 ? 6.969 -7.713 -21.524 1.00 84.69 427 LYS A O 1
ATOM 3406 N N . THR A 1 428 ? 7.475 -8.151 -23.676 1.00 90.62 428 THR A N 1
ATOM 3407 C CA . THR A 1 428 ? 8.845 -8.633 -23.425 1.00 90.62 428 THR A CA 1
ATOM 3408 C C . THR A 1 428 ? 9.867 -7.489 -23.472 1.00 90.62 428 THR A C 1
ATOM 3410 O O . THR A 1 428 ? 9.547 -6.364 -23.863 1.00 90.62 428 THR A O 1
ATOM 3413 N N . LEU A 1 429 ? 11.116 -7.749 -23.069 1.00 92.56 429 LEU A N 1
ATOM 3414 C CA . LEU A 1 429 ? 12.214 -6.780 -23.174 1.00 92.56 429 LEU A CA 1
ATOM 3415 C C . LEU A 1 429 ? 12.531 -6.395 -24.625 1.00 92.56 429 LEU A C 1
ATOM 3417 O O . LEU A 1 429 ? 12.874 -5.235 -24.872 1.00 92.56 429 LEU A O 1
ATOM 3421 N N . GLU A 1 430 ? 12.422 -7.338 -25.567 1.00 92.19 430 GLU A N 1
ATOM 3422 C CA . GLU A 1 430 ? 12.618 -7.072 -26.996 1.00 92.19 430 GLU A CA 1
ATOM 3423 C C . GLU A 1 430 ? 11.497 -6.188 -27.553 1.00 92.19 430 GLU A C 1
ATOM 3425 O O . GLU A 1 430 ? 11.776 -5.139 -28.131 1.00 92.19 430 GLU A O 1
ATOM 3430 N N . GLU A 1 431 ? 10.233 -6.535 -27.290 1.00 91.44 431 GLU A N 1
ATOM 3431 C CA . GLU A 1 431 ? 9.069 -5.739 -27.712 1.00 91.44 431 GLU A CA 1
ATOM 3432 C C . GLU A 1 431 ? 9.056 -4.336 -27.090 1.00 91.44 431 GLU A C 1
ATOM 3434 O O . GLU A 1 431 ? 8.489 -3.398 -27.655 1.00 91.44 431 GLU A O 1
ATOM 3439 N N . ALA A 1 432 ? 9.672 -4.188 -25.916 1.00 92.25 432 ALA A N 1
ATOM 3440 C CA . ALA A 1 432 ? 9.848 -2.919 -25.226 1.00 92.25 432 ALA A CA 1
ATOM 3441 C C . ALA A 1 432 ? 11.061 -2.105 -25.718 1.00 92.25 432 ALA A C 1
ATOM 3443 O O . ALA A 1 432 ? 11.222 -0.957 -25.302 1.00 92.25 432 ALA A O 1
ATOM 3444 N N . GLY A 1 433 ? 11.933 -2.677 -26.557 1.00 94.88 433 GLY A N 1
ATOM 3445 C CA . GLY A 1 433 ? 13.160 -2.025 -27.024 1.00 94.88 433 GLY A CA 1
ATOM 3446 C C . GLY A 1 433 ? 14.192 -1.765 -25.917 1.00 94.88 433 GLY A C 1
ATOM 3447 O O . GLY A 1 433 ? 14.982 -0.828 -26.020 1.00 94.88 433 GLY A O 1
ATOM 3448 N N . LEU A 1 434 ? 14.182 -2.557 -24.838 1.00 96.19 434 LEU A N 1
ATOM 3449 C CA . LEU A 1 434 ? 15.033 -2.343 -23.654 1.00 96.19 434 LEU A CA 1
ATOM 3450 C C . LEU A 1 434 ? 16.291 -3.224 -23.636 1.00 96.19 434 LEU A C 1
ATOM 3452 O O . LEU A 1 434 ? 17.200 -2.977 -22.841 1.00 96.19 434 LEU A O 1
ATOM 3456 N N . LEU A 1 435 ? 16.353 -4.236 -24.506 1.00 94.50 435 LEU A N 1
ATOM 3457 C CA . LEU A 1 435 ? 17.360 -5.298 -24.467 1.00 94.50 435 LEU A CA 1
ATOM 3458 C C . LEU A 1 435 ? 18.803 -4.766 -24.555 1.00 94.50 435 LEU A C 1
ATOM 3460 O O . LEU A 1 435 ? 19.589 -4.970 -23.631 1.00 94.50 435 LEU A O 1
ATOM 3464 N N . GLU A 1 436 ? 19.128 -4.010 -25.609 1.00 95.56 436 GLU A N 1
ATOM 3465 C CA . GLU A 1 436 ? 20.475 -3.449 -25.815 1.00 95.56 436 GLU A CA 1
ATOM 3466 C C . GLU A 1 436 ? 20.898 -2.503 -24.683 1.00 95.56 436 GLU A C 1
ATOM 3468 O O . GLU A 1 436 ? 22.065 -2.441 -24.292 1.00 95.56 436 GLU A O 1
ATOM 3473 N N . ALA A 1 437 ? 19.953 -1.724 -24.149 1.00 96.06 437 ALA A N 1
ATOM 3474 C CA . ALA A 1 437 ? 20.245 -0.783 -23.078 1.00 96.06 437 ALA A CA 1
ATOM 3475 C C . ALA A 1 437 ? 20.596 -1.510 -21.773 1.00 96.06 437 ALA A C 1
ATOM 3477 O O . ALA A 1 437 ? 21.557 -1.127 -21.103 1.00 96.06 437 ALA A O 1
ATOM 3478 N N . LEU A 1 438 ? 19.867 -2.579 -21.439 1.00 96.25 438 LEU A N 1
ATOM 3479 C CA . LEU A 1 438 ? 20.152 -3.412 -20.271 1.00 96.25 438 LEU A CA 1
ATOM 3480 C C . LEU A 1 438 ? 21.460 -4.193 -20.417 1.00 96.25 438 LEU A C 1
ATOM 3482 O O . LEU A 1 438 ? 22.207 -4.296 -19.441 1.00 96.25 438 LEU A O 1
ATOM 3486 N N . GLU A 1 439 ? 21.780 -4.683 -21.615 1.00 95.88 439 GLU A N 1
ATOM 3487 C CA . GLU A 1 439 ? 23.068 -5.328 -21.887 1.00 95.88 439 GLU A CA 1
ATOM 3488 C C . GLU A 1 439 ? 24.236 -4.363 -21.634 1.00 95.88 439 GLU A C 1
ATOM 3490 O O . GLU A 1 439 ? 25.174 -4.691 -20.899 1.00 95.88 439 GLU A O 1
ATOM 3495 N N . ARG A 1 440 ? 24.145 -3.128 -22.156 1.00 96.00 440 ARG A N 1
ATOM 3496 C CA . ARG A 1 440 ? 25.151 -2.079 -21.915 1.00 96.00 440 ARG A CA 1
ATOM 3497 C C . ARG A 1 440 ? 25.310 -1.769 -20.427 1.00 96.00 440 ARG A C 1
ATOM 3499 O O . ARG A 1 440 ? 26.438 -1.718 -19.939 1.00 96.00 440 ARG A O 1
ATOM 3506 N N . LEU A 1 441 ? 24.205 -1.604 -19.698 1.00 94.81 441 LEU A N 1
ATOM 3507 C CA . LEU A 1 441 ? 24.245 -1.337 -18.257 1.00 94.81 441 LEU A CA 1
ATOM 3508 C C . LEU A 1 441 ? 24.884 -2.499 -17.475 1.00 94.81 441 LEU A C 1
ATOM 3510 O O . LEU A 1 441 ? 25.697 -2.259 -16.582 1.00 94.81 441 LEU A O 1
ATOM 3514 N N . ALA A 1 442 ? 24.596 -3.752 -17.845 1.00 92.62 442 ALA A N 1
ATOM 3515 C CA . ALA A 1 442 ? 25.212 -4.932 -17.231 1.00 92.62 442 ALA A CA 1
ATOM 3516 C C . ALA A 1 442 ? 26.727 -5.019 -17.483 1.00 92.62 442 ALA A C 1
ATOM 3518 O O . ALA A 1 442 ? 27.468 -5.527 -16.637 1.00 92.62 442 ALA A O 1
ATOM 3519 N N . ALA A 1 443 ? 27.204 -4.547 -18.638 1.00 90.69 443 ALA A N 1
ATOM 3520 C CA . ALA A 1 443 ? 28.632 -4.482 -18.935 1.00 90.69 443 ALA A CA 1
ATOM 3521 C C . ALA A 1 443 ? 29.345 -3.442 -18.053 1.00 90.69 443 ALA A C 1
ATOM 3523 O O . ALA A 1 443 ? 30.397 -3.740 -17.488 1.00 90.69 443 ALA A O 1
ATOM 3524 N N . THR A 1 444 ? 28.750 -2.258 -17.857 1.00 84.31 444 THR A N 1
ATOM 3525 C CA . THR A 1 444 ? 29.318 -1.198 -17.004 1.00 84.31 444 THR A CA 1
ATOM 3526 C C . THR A 1 444 ? 29.414 -1.615 -15.532 1.00 84.31 444 THR A C 1
ATOM 3528 O O . THR A 1 444 ? 30.409 -1.312 -14.866 1.00 84.31 444 THR A O 1
ATOM 3531 N N . SER A 1 445 ? 28.426 -2.357 -15.020 1.00 77.31 445 SER A N 1
ATOM 3532 C CA . SER A 1 445 ? 28.466 -2.904 -13.656 1.00 77.31 445 SER A CA 1
ATOM 3533 C C . SER A 1 445 ? 29.587 -3.931 -13.457 1.00 77.31 445 SER A C 1
ATOM 3535 O O . SER A 1 445 ? 30.165 -3.991 -12.379 1.00 77.31 445 SER A O 1
ATOM 3537 N N . ARG A 1 446 ? 29.942 -4.704 -14.493 1.00 71.56 446 ARG A N 1
ATOM 3538 C CA . ARG A 1 446 ? 31.048 -5.678 -14.441 1.00 71.56 446 ARG A CA 1
ATOM 3539 C C . ARG A 1 446 ? 32.437 -5.046 -14.525 1.00 71.56 446 ARG A C 1
ATOM 3541 O O . ARG A 1 446 ? 33.395 -5.670 -14.097 1.00 71.56 446 ARG A O 1
ATOM 3548 N N . SER A 1 447 ? 32.559 -3.842 -15.083 1.00 62.12 447 SER A N 1
ATOM 3549 C CA . SER A 1 447 ? 33.836 -3.116 -15.168 1.00 62.12 447 SER A CA 1
ATOM 3550 C C . SER A 1 447 ? 34.150 -2.247 -13.944 1.00 62.12 447 SER A C 1
ATOM 3552 O O . SER A 1 447 ? 35.236 -1.681 -13.871 1.00 62.12 447 SER A O 1
ATOM 3554 N N . SER A 1 448 ? 33.186 -2.071 -13.035 1.00 57.81 448 SER A N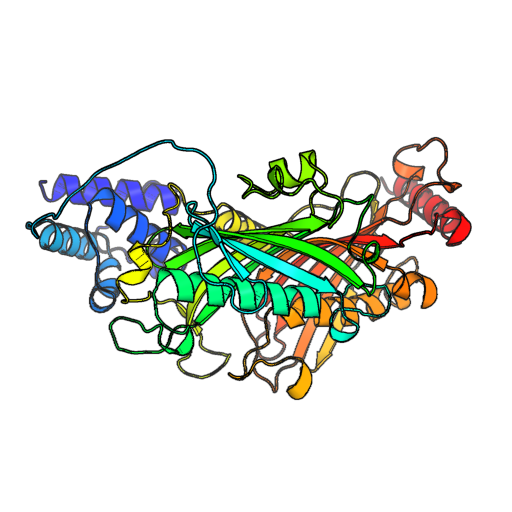 1
ATOM 3555 C CA . SER A 1 448 ? 33.277 -1.179 -11.867 1.00 57.81 448 SER A CA 1
ATOM 3556 C C . SER A 1 448 ? 33.371 -1.910 -10.519 1.00 57.81 448 SER A C 1
ATOM 3558 O O . SER A 1 448 ? 33.566 -1.248 -9.499 1.00 57.81 448 SER A O 1
ATOM 3560 N N . GLY A 1 449 ? 33.265 -3.242 -10.517 1.00 47.00 449 GLY A N 1
ATOM 3561 C CA . GLY A 1 449 ? 33.597 -4.125 -9.392 1.00 47.00 449 GLY A CA 1
ATOM 3562 C C . GLY A 1 449 ? 34.849 -4.927 -9.702 1.00 47.00 449 GLY A C 1
ATOM 3563 O O . GLY A 1 449 ? 35.571 -5.249 -8.734 1.00 47.00 449 GLY A O 1
#

Radius of gyration: 24.34 Å; Cα contacts (8 Å, |Δi|>4): 836; chains: 1; bounding box: 64×52×74 Å

Solvent-accessible surface area (backbone atoms only — not comparable to full-atom values): 24556 Å² total; per-residue (Å²): 132,57,74,67,60,50,39,54,50,51,38,53,53,48,18,64,73,68,74,44,87,49,88,85,57,64,51,78,44,34,43,48,85,70,67,64,39,50,88,60,54,54,49,51,44,51,51,54,47,26,63,75,67,72,42,81,80,54,82,92,53,51,75,43,56,41,21,57,50,46,31,40,50,52,52,61,64,58,68,56,88,75,88,84,82,79,87,83,85,90,85,90,75,82,96,60,86,54,73,78,79,57,93,57,34,41,48,37,83,85,68,30,40,37,33,63,43,68,33,45,71,85,33,41,51,91,43,30,38,27,68,36,47,49,38,48,52,52,52,50,52,53,47,48,52,52,19,64,50,43,74,44,61,56,87,72,38,20,29,85,87,66,49,57,41,41,78,41,70,38,32,40,36,42,40,25,42,84,92,51,26,42,46,70,40,42,75,73,39,42,29,44,32,32,30,47,64,30,22,35,79,74,39,35,36,41,34,39,35,36,42,38,50,67,89,54,60,74,93,71,71,60,83,74,93,47,69,66,61,30,53,78,67,68,36,28,36,37,37,45,28,29,37,30,28,29,69,80,63,57,38,81,34,70,42,78,49,44,63,60,55,70,33,61,74,66,38,49,73,49,96,57,80,63,65,64,57,60,49,36,58,48,14,65,74,66,59,26,73,66,79,81,64,88,42,47,45,74,33,26,92,59,71,33,78,36,84,42,77,55,48,59,93,74,36,35,41,101,83,56,31,60,28,76,37,38,50,63,48,54,49,53,56,44,46,53,54,37,43,50,70,53,32,83,68,57,48,55,71,69,56,59,45,38,45,33,50,23,33,36,42,37,30,49,69,52,65,46,48,62,90,39,38,36,39,38,37,37,37,41,30,33,63,29,43,74,67,69,66,50,92,58,50,55,72,35,63,41,36,38,40,39,34,32,35,34,25,37,62,86,78,63,47,67,24,32,35,25,28,34,36,32,34,33,65,96,40,28,22,49,82,65,70,44,49,70,60,47,47,54,51,45,51,55,56,66,76,74,111

Foldseek 3Di:
DDLVVLLVVLQVLLCVLLVHRCPPPDQFAFCCPRSVDDPVSLVSSQLVSCVVLVFHDAPVQSVLSGGSNSVSVVSVVRSPDDDDDDDDDDDDDDWDFDDDDDQQWGATPVLKIKHKDFQAPVQQDLQAGDQLVVVVVVVVVVQVSLCVLLVHHQQQFAFPVSFRKDFDWFKKKWAAAPVCFRSVHHGGWMWTWIKAWADEPQFKIKIKTWTHTPPDDPSPPYGDDDVVVCVVVRIIMMITMTGIWGDDDAQVDTDGGGGPRPSSVSGHYDPDDDCSVVQLVVCVVVLASDDDDQQKFWFAPPWDKDKFQADQVPQADPRQWRDPSCVVVSVLVRVLVCLQPRTNHRADPLQSSLKGFRIKMKGFQGIDGNRWMKMKTKIKIWRQCLRVVNVCQQQAWTKMKMWIWIAIPVPRDTGMTMITIITSPPDGCNNRVNNVVSNVSSVVVVVVD

Sequence (449 aa):
MDALQVEQRIRSILGKILGADLRSVDRDAHIMEDLGADSWQYLEFRNDLETAFRITVPDSEVDRLSTLRSCAALVSELLVPQSPGGQSADDRGGWQRKGNWRGGTCVGTDGALYTDLEIGMAMTGRNHLAESPLMKFVGELRWNHISDFTGIPSRKLCDETGERLYATFFYVETRFPRETPLAAFGENDRFTVVSTLKSFGNSILDGYHFFYPAGWPEERKVPLLNGKQALEMGIPYVRTSNIFVKMLQGASWLKKSRPAHKGMDDIPRLAEVPDSYAKIKQADGDDRFRPPPEGYTCLTPETAKVEYAIEPDRDLNGVGLLYFANYPMILDIAERRCLREKTLLPLSEEMIDLRTLCHRESGYLGNAHQSDSIEVWIDVWMENPFLTGHPTPEMSPVRLFLNYRMFRRSDGRKILVSTAEKVVFGKTLEEAGLLEALERLAATSRSSG

Nearest PDB structures (foldseek):
  6x7l-assembly1_A  TM=8.868E-01  e=2.093E-25  Streptomyces atroolivaceus
  4hzp-assembly1_A-2  TM=8.856E-01  e=2.005E-23  Streptomyces atroolivaceus
  1x3o-assembly1_A  TM=9.241E-01  e=1.369E-04  Thermus thermophilus HB8
  3gzl-assembly1_A  TM=9.326E-01  e=1.628E-04  Plasmodium falciparum
  8jfh-assembly1_E  TM=9.139E-01  e=2.051E-04  Helicobacter pylori